Protein AF-A0A946CE05-F1 (afdb_monomer_lite)

Foldseek 3Di:
DDFDWDFPDDPDPPDDTDTDTPGDLDDVPQFPSVLVVLCVVLVHDLDDDPVQVVLLVPQDLDDDPVNQVLFAECAPDQWEAEEAPPDLQGFWTWFWDADPFGIKIKIWGQLVCVRDAPPDPLLVQLLLLQFWFDAQVDIRFSHDCSCRNGQRGLDAQDKHKTWMWMFDAGNQLDTDDIAITIYIYHHNDYHYLVRLVVLCVDPPPPPPSSVRSVSLLVNLVSLVVVLVVLQAAPLDDKAKGFDADPSNATDGIDIDDDDSSNSSVVSSQFVSQLVLQVLLVVVVFFAKFWEWDDFDQVLVVQLCVQLVVVPDRQDRVSDSVSLSVSLVVCPPHPCNVVSSVSVVSRTDDIFMARDQPDYNNRSGSGGHRQRRVRTGSRNSLSSLSCLVRHPSRDPDGGDHDDRVVNHVSRVSSRSSVVSSVVSNVLSRLLSVLSNLVVQLPDPDRDKFKKFFAFADPQFTWIAGPPNRDIAGAGPVLEPDFDWDQDVVQRWIAGPVGDIDHGQWIFIWGWDDGDSPVSHTYIHTPGTPGGDPPPPPPPPPPDDDDDDDDDDDDDDDYDDDDDDDDDDDDDD

Structure (mmCIF, N/CA/C/O backbone):
data_AF-A0A946CE05-F1
#
_entry.id   AF-A0A946CE05-F1
#
loop_
_atom_site.group_PDB
_atom_site.id
_atom_site.type_symbol
_atom_site.label_atom_id
_atom_site.label_alt_id
_atom_site.label_comp_id
_atom_site.label_asym_id
_atom_site.label_entity_id
_atom_site.label_seq_id
_atom_site.pdbx_PDB_ins_code
_atom_site.Cartn_x
_atom_site.Cartn_y
_atom_site.Cartn_z
_atom_site.occupancy
_atom_site.B_iso_or_equiv
_atom_site.auth_seq_id
_atom_site.auth_comp_id
_atom_site.auth_asym_id
_atom_site.auth_atom_id
_atom_site.pdbx_PDB_model_num
ATOM 1 N N . GLN A 1 1 ? 2.585 29.650 19.296 1.00 84.38 1 GLN A N 1
ATOM 2 C CA . GLN A 1 1 ? 3.114 29.088 18.040 1.00 84.38 1 GLN A CA 1
ATOM 3 C C . GLN A 1 1 ? 3.617 27.680 18.304 1.00 84.38 1 GLN A C 1
ATOM 5 O O . GLN A 1 1 ? 4.081 27.425 19.411 1.00 84.38 1 GLN A O 1
ATOM 10 N N . LEU A 1 2 ? 3.486 26.790 17.326 1.00 87.19 2 LEU A N 1
ATOM 11 C CA . LEU A 1 2 ? 4.203 25.522 17.272 1.00 87.19 2 LEU A CA 1
ATOM 12 C C . LEU A 1 2 ? 5.603 25.785 16.710 1.00 87.19 2 LEU A C 1
ATOM 14 O O . LEU A 1 2 ? 5.767 26.599 15.799 1.00 87.19 2 LEU A O 1
ATOM 18 N N . VAL A 1 3 ? 6.608 25.152 17.308 1.00 91.69 3 VAL A N 1
ATOM 19 C CA . VAL A 1 3 ? 8.027 25.375 17.005 1.00 91.69 3 VAL A CA 1
ATOM 20 C C . VAL A 1 3 ? 8.772 24.047 17.024 1.00 91.69 3 VAL A C 1
ATOM 22 O O . VAL A 1 3 ? 8.425 23.157 17.801 1.00 91.69 3 VAL A O 1
ATOM 25 N N . VAL A 1 4 ? 9.812 23.942 16.203 1.00 90.31 4 VAL A N 1
ATOM 26 C CA . VAL A 1 4 ? 10.761 22.825 16.206 1.00 90.31 4 VAL A CA 1
ATOM 27 C C . VAL A 1 4 ? 12.016 23.279 16.939 1.00 90.31 4 VAL A C 1
ATOM 29 O O . VAL A 1 4 ? 12.555 24.354 16.658 1.00 90.31 4 VAL A O 1
ATOM 32 N N . ALA A 1 5 ? 12.481 22.473 17.891 1.00 91.44 5 ALA A N 1
ATOM 33 C CA . ALA A 1 5 ? 13.675 22.762 18.673 1.00 91.44 5 ALA A CA 1
ATOM 34 C C . ALA A 1 5 ? 14.635 21.568 18.680 1.00 91.44 5 ALA A C 1
ATOM 36 O O . ALA A 1 5 ? 14.216 20.423 18.831 1.00 91.44 5 ALA A O 1
ATOM 37 N N . GLU A 1 6 ? 15.928 21.854 18.555 1.00 90.88 6 GLU A N 1
ATOM 38 C CA . GLU A 1 6 ? 17.008 20.885 18.714 1.00 90.88 6 GLU A CA 1
ATOM 39 C C . GLU A 1 6 ? 17.449 20.870 20.171 1.00 90.88 6 GLU A C 1
ATOM 41 O O . GLU A 1 6 ? 17.728 21.930 20.737 1.00 90.88 6 GLU A O 1
ATOM 46 N N . ILE A 1 7 ? 17.567 19.692 20.781 1.00 92.62 7 ILE A N 1
ATOM 47 C CA . ILE A 1 7 ? 18.201 19.576 22.097 1.00 92.62 7 ILE A CA 1
ATOM 48 C C . ILE A 1 7 ? 19.715 19.658 21.895 1.00 92.62 7 ILE A C 1
ATOM 50 O O . ILE A 1 7 ? 20.304 18.795 21.253 1.00 92.62 7 ILE A O 1
ATOM 54 N N . THR A 1 8 ? 20.347 20.679 22.470 1.00 92.44 8 THR A N 1
ATOM 55 C CA . THR A 1 8 ? 21.795 20.914 22.361 1.00 92.44 8 THR A CA 1
ATOM 56 C C . THR A 1 8 ? 22.563 20.378 23.565 1.00 92.44 8 THR A C 1
ATOM 58 O O . THR A 1 8 ? 23.733 20.023 23.446 1.00 92.44 8 THR A O 1
ATOM 61 N N . GLU A 1 9 ? 21.918 20.294 24.731 1.00 93.00 9 GLU A N 1
ATOM 62 C CA . GLU A 1 9 ? 22.552 19.856 25.973 1.00 93.00 9 GLU A CA 1
ATOM 63 C C . GLU A 1 9 ? 21.543 19.114 26.857 1.00 93.00 9 GLU A C 1
ATOM 65 O O . GLU A 1 9 ? 20.504 19.663 27.236 1.00 93.00 9 GLU A O 1
ATOM 70 N N . TRP A 1 10 ? 21.863 17.870 27.226 1.00 94.00 10 TRP A N 1
ATOM 71 C CA . TRP A 1 10 ? 21.100 17.113 28.218 1.00 94.00 10 TRP A CA 1
ATOM 72 C C . TRP A 1 10 ? 22.020 16.206 29.042 1.00 94.00 10 TRP A C 1
ATOM 74 O O . TRP A 1 10 ? 22.240 15.042 28.720 1.00 94.00 10 TRP A O 1
ATOM 84 N N . GLU A 1 11 ? 22.596 16.769 30.105 1.00 88.06 11 GLU A N 1
ATOM 85 C CA . GLU A 1 11 ? 23.677 16.134 30.873 1.00 88.06 11 GLU A CA 1
ATOM 86 C C . GLU A 1 11 ? 23.274 14.800 31.527 1.00 88.06 11 GLU A C 1
ATOM 88 O O . GLU A 1 11 ? 24.056 13.852 31.568 1.00 88.06 11 GLU A O 1
ATOM 93 N N . HIS A 1 12 ? 22.052 14.717 32.058 1.00 88.38 12 HIS A N 1
ATOM 94 C CA . HIS A 1 12 ? 21.499 13.510 32.673 1.00 88.38 12 HIS A CA 1
ATOM 95 C C . HIS A 1 12 ? 19.968 13.587 32.763 1.00 88.38 12 HIS A C 1
ATOM 97 O O . HIS A 1 12 ? 19.399 14.676 32.797 1.00 88.38 12 HIS A O 1
ATOM 103 N N . ALA A 1 13 ? 19.292 12.444 32.928 1.00 86.38 13 ALA A N 1
ATOM 104 C CA . ALA A 1 13 ? 17.826 12.317 32.866 1.00 86.38 13 ALA A CA 1
ATOM 105 C C . ALA A 1 13 ? 17.010 13.237 33.805 1.00 86.38 13 ALA A C 1
ATOM 107 O O . ALA A 1 13 ? 15.823 13.443 33.575 1.00 86.38 13 ALA A O 1
ATOM 108 N N . LYS A 1 14 ? 17.614 13.779 34.874 1.00 90.31 14 LYS A N 1
ATOM 109 C CA . LYS A 1 14 ? 16.962 14.724 35.805 1.00 90.31 14 LYS A CA 1
ATOM 110 C C . LYS A 1 14 ? 17.210 16.203 35.483 1.00 90.31 14 LYS A C 1
ATOM 112 O O . LYS A 1 14 ? 16.619 17.058 36.136 1.00 90.31 14 LYS A O 1
ATOM 117 N N . ALA A 1 15 ? 18.109 16.512 34.549 1.00 91.25 15 ALA A N 1
ATOM 118 C CA . ALA A 1 15 ? 18.380 17.885 34.138 1.00 91.25 15 ALA A CA 1
ATOM 119 C C . ALA A 1 15 ? 17.284 18.354 33.180 1.00 91.25 15 ALA A C 1
ATOM 121 O O . ALA A 1 15 ? 16.751 17.558 32.404 1.00 91.25 15 ALA A O 1
ATOM 122 N N . ILE A 1 16 ? 16.984 19.651 33.222 1.00 91.81 16 ILE A N 1
ATOM 123 C CA . ILE A 1 16 ? 16.155 20.292 32.203 1.00 91.81 16 ILE A CA 1
ATOM 124 C C . ILE A 1 16 ? 17.008 20.374 30.928 1.00 91.81 16 ILE A C 1
ATOM 126 O O . ILE A 1 16 ? 18.086 20.971 30.987 1.00 91.81 16 ILE A O 1
ATOM 130 N N . PRO A 1 17 ? 16.581 19.772 29.805 1.00 93.44 17 PRO A N 1
ATOM 131 C CA . PRO A 1 17 ? 17.321 19.864 28.555 1.00 93.44 17 PRO A CA 1
ATOM 132 C C . PRO A 1 17 ? 17.359 21.316 28.068 1.00 93.44 17 PRO A C 1
ATOM 134 O O . PRO A 1 17 ? 16.366 22.042 28.172 1.00 93.44 17 PRO A O 1
ATOM 137 N N . LYS A 1 18 ? 18.503 21.737 27.526 1.00 93.62 18 LYS A N 1
ATOM 138 C CA . LYS A 1 18 ? 18.624 23.001 26.792 1.00 93.62 18 LYS A CA 1
ATOM 139 C C . LYS A 1 18 ? 18.549 22.714 25.302 1.00 93.62 18 LYS A C 1
ATOM 141 O O . LYS A 1 18 ? 18.978 21.658 24.837 1.00 93.62 18 LYS A O 1
ATOM 146 N N . GLY A 1 19 ? 18.020 23.671 24.557 1.00 93.06 19 GLY A N 1
ATOM 147 C CA . GLY A 1 19 ? 17.880 23.540 23.122 1.00 93.06 19 GLY A CA 1
ATOM 148 C C . GLY A 1 19 ? 17.822 24.878 22.415 1.00 93.06 19 GLY A C 1
ATOM 149 O O . GLY A 1 19 ? 17.694 25.929 23.048 1.00 93.06 19 GLY A O 1
ATOM 150 N N . GLN A 1 20 ? 17.921 24.814 21.097 1.00 93.38 20 GLN A N 1
ATOM 151 C CA . GLN A 1 20 ? 17.788 25.958 20.208 1.00 93.38 20 GLN A CA 1
ATOM 152 C C . GLN A 1 20 ? 16.568 25.780 19.314 1.00 93.38 20 GLN A C 1
ATOM 154 O O . GLN A 1 20 ? 16.252 24.672 18.888 1.00 93.38 20 GLN A O 1
ATOM 159 N N . LEU A 1 21 ? 15.876 26.880 19.041 1.00 92.38 21 LEU A N 1
ATOM 160 C CA . LEU A 1 21 ? 14.768 26.888 18.098 1.00 92.38 21 LEU A CA 1
ATOM 161 C C . LEU A 1 21 ? 15.339 26.803 16.680 1.00 92.38 21 LEU A C 1
ATOM 163 O O . LEU A 1 21 ? 16.148 27.647 16.299 1.00 92.38 21 LEU A O 1
ATOM 167 N N . ILE A 1 22 ? 14.921 25.788 15.928 1.00 91.19 22 ILE A N 1
ATOM 168 C CA . ILE A 1 22 ? 15.333 25.583 14.534 1.00 91.19 22 ILE A CA 1
ATOM 169 C C . ILE A 1 22 ? 14.322 26.243 13.597 1.00 91.19 22 ILE A C 1
ATOM 171 O O . ILE A 1 22 ? 14.701 26.870 12.612 1.00 91.19 22 ILE A O 1
ATOM 175 N N . GLU A 1 23 ? 13.032 26.129 13.925 1.00 89.38 23 GLU A N 1
ATOM 176 C CA . GLU A 1 23 ? 11.952 26.517 13.023 1.00 89.38 23 GLU A CA 1
ATOM 177 C C . GLU A 1 23 ? 10.686 26.936 13.782 1.00 89.38 23 GLU A C 1
ATOM 179 O O . GLU A 1 23 ? 10.368 26.407 14.851 1.00 89.38 23 GLU A O 1
ATOM 184 N N . VAL A 1 24 ? 9.949 27.900 13.224 1.00 91.38 24 VAL A N 1
ATOM 185 C CA . VAL A 1 24 ? 8.618 28.304 13.696 1.00 91.38 24 VAL A CA 1
ATOM 186 C C . VAL A 1 24 ? 7.596 27.845 12.665 1.00 91.38 24 VAL A C 1
ATOM 188 O O . VAL A 1 24 ? 7.567 28.383 11.565 1.00 91.38 24 VAL A O 1
ATOM 191 N N . LEU A 1 25 ? 6.738 26.894 13.038 1.00 87.94 25 LEU A N 1
ATOM 192 C CA . LEU A 1 25 ? 5.770 26.289 12.117 1.00 87.94 25 LEU A CA 1
ATOM 193 C C . LEU A 1 25 ? 4.527 27.166 11.911 1.00 87.94 25 LEU A C 1
ATOM 195 O O . LEU A 1 25 ? 3.958 27.192 10.829 1.00 87.94 25 LEU A O 1
ATOM 199 N N . GLY A 1 26 ? 4.100 27.901 12.944 1.00 89.19 26 GLY A N 1
ATOM 200 C CA . GLY A 1 26 ? 2.917 28.771 12.881 1.00 89.19 26 GLY A CA 1
ATOM 201 C C . GLY A 1 26 ? 2.065 28.716 14.146 1.00 89.19 26 GLY A C 1
ATOM 202 O O . GLY A 1 26 ? 2.535 28.281 15.202 1.00 89.19 26 GLY A O 1
ATOM 203 N N . TRP A 1 27 ? 0.822 29.195 14.097 1.00 86.00 27 TRP A N 1
ATOM 204 C CA . TRP A 1 27 ? -0.107 29.102 15.227 1.00 86.00 27 TRP A CA 1
ATOM 205 C C . TRP A 1 27 ? -0.902 27.791 15.204 1.00 86.00 27 TRP A C 1
ATOM 207 O O . TRP A 1 27 ? -1.224 27.278 14.135 1.00 86.00 27 TRP A O 1
ATOM 217 N N . PRO A 1 28 ? -1.256 27.229 16.376 1.00 79.00 28 PRO A N 1
ATOM 218 C CA . PRO A 1 28 ? -2.213 26.130 16.429 1.00 79.00 28 PRO A CA 1
ATOM 219 C C . PRO A 1 28 ? -3.528 26.519 15.739 1.00 79.00 28 PRO A C 1
ATOM 221 O O . PRO A 1 28 ? -4.147 27.511 16.123 1.00 79.00 28 PRO A O 1
ATOM 224 N N . GLY A 1 29 ? -3.946 25.731 14.748 1.00 74.75 29 GLY A N 1
ATOM 225 C CA . GLY A 1 29 ? -5.154 25.980 13.953 1.00 74.75 29 GLY A CA 1
ATOM 226 C C . GLY A 1 29 ? -4.924 26.748 12.648 1.00 74.75 29 GLY A C 1
ATOM 227 O O . GLY A 1 29 ? -5.864 26.856 11.864 1.00 74.75 29 GLY A O 1
ATOM 228 N N . ASP A 1 30 ? -3.707 27.239 12.385 1.00 82.38 30 ASP A N 1
ATOM 229 C CA . ASP A 1 30 ? -3.354 27.731 11.052 1.00 82.38 30 ASP A CA 1
ATOM 230 C C . ASP A 1 30 ? -3.380 26.558 10.050 1.00 82.38 30 ASP A C 1
ATOM 232 O O . ASP A 1 30 ? -2.923 25.456 10.387 1.00 82.38 30 ASP A O 1
ATOM 236 N N . PRO A 1 31 ? -3.892 26.756 8.821 1.00 74.75 31 PRO A N 1
ATOM 237 C CA . PRO A 1 31 ? -4.020 25.659 7.873 1.00 74.75 31 PRO A CA 1
ATOM 238 C C . PRO A 1 31 ? -2.666 25.033 7.514 1.00 74.75 31 PRO A C 1
ATOM 240 O O . PRO A 1 31 ? -1.708 25.736 7.199 1.00 74.75 31 PRO A O 1
ATOM 243 N N . GLY A 1 32 ? -2.590 23.702 7.576 1.00 80.81 32 GLY A N 1
ATOM 244 C CA . GLY A 1 32 ? -1.398 22.916 7.240 1.00 80.81 32 GLY A CA 1
ATOM 245 C C . GLY A 1 32 ? -0.330 22.836 8.337 1.00 80.81 32 GLY A C 1
ATOM 246 O O . GLY A 1 32 ? 0.524 21.956 8.267 1.00 80.81 32 GLY A O 1
ATOM 247 N N . VAL A 1 33 ? -0.382 23.683 9.374 1.00 87.06 33 VAL A N 1
ATOM 248 C CA . VAL A 1 33 ? 0.599 23.673 10.482 1.00 87.06 33 VAL A CA 1
ATOM 249 C C . VAL A 1 33 ? 0.497 22.399 11.320 1.00 87.06 33 VAL A C 1
ATOM 251 O O . VAL A 1 33 ? 1.489 21.905 11.849 1.00 87.06 33 VAL A O 1
ATOM 254 N N . ASP A 1 34 ? -0.707 21.851 11.439 1.00 87.38 34 ASP A N 1
ATOM 255 C CA . ASP A 1 34 ? -0.972 20.598 12.138 1.00 87.38 34 ASP A CA 1
ATOM 256 C C . ASP A 1 34 ? -0.349 19.387 11.434 1.00 87.38 34 ASP A C 1
ATOM 258 O O . ASP A 1 34 ? 0.275 18.555 12.089 1.00 87.38 34 ASP A O 1
ATOM 262 N N . VAL A 1 35 ? -0.466 19.307 10.108 1.00 90.19 35 VAL A N 1
ATOM 263 C CA . VAL A 1 35 ? 0.197 18.264 9.321 1.00 90.19 35 VAL A CA 1
ATOM 264 C C . VAL A 1 35 ? 1.713 18.458 9.327 1.00 90.19 35 VAL A C 1
ATOM 266 O O . VAL A 1 35 ? 2.440 17.484 9.499 1.00 90.19 35 VAL A O 1
ATOM 269 N N . GLU A 1 36 ? 2.203 19.696 9.235 1.00 91.12 36 GLU A N 1
ATOM 270 C CA . GLU A 1 36 ? 3.642 19.976 9.306 1.00 91.12 36 GLU A CA 1
ATOM 271 C C . GLU A 1 36 ? 4.242 19.553 10.657 1.00 91.12 36 GLU A C 1
ATOM 273 O O . GLU A 1 36 ? 5.305 18.939 10.721 1.00 91.12 36 GLU A O 1
ATOM 278 N N . ALA A 1 37 ? 3.520 19.780 11.758 1.00 90.81 37 ALA A N 1
ATOM 279 C CA . ALA A 1 37 ? 3.932 19.296 13.071 1.00 90.81 37 ALA A CA 1
ATOM 280 C C . ALA A 1 37 ? 4.054 17.761 13.116 1.00 90.81 37 ALA A C 1
ATOM 282 O O . ALA A 1 37 ? 5.004 17.250 13.709 1.00 90.81 37 ALA A O 1
ATOM 283 N N . ILE A 1 38 ? 3.145 17.029 12.457 1.00 93.12 38 ILE A N 1
ATOM 284 C CA . ILE A 1 38 ? 3.212 15.561 12.339 1.00 93.12 38 ILE A CA 1
ATOM 285 C C . ILE A 1 38 ? 4.450 15.147 11.530 1.00 93.12 38 ILE A C 1
ATOM 287 O O . ILE A 1 38 ? 5.178 14.249 11.951 1.00 93.12 38 ILE A O 1
ATOM 291 N N . VAL A 1 39 ? 4.739 15.821 10.414 1.00 94.38 39 VAL A N 1
ATOM 292 C CA . VAL A 1 39 ? 5.936 15.566 9.591 1.00 94.38 39 VAL A CA 1
ATOM 293 C C . VAL A 1 39 ? 7.213 15.669 10.430 1.00 94.38 39 VAL A C 1
ATOM 295 O O . VAL A 1 39 ? 8.015 14.731 10.443 1.00 94.38 39 VAL A O 1
ATOM 298 N N . HIS A 1 40 ? 7.373 16.751 11.197 1.00 92.38 40 HIS A N 1
ATOM 299 C CA . HIS A 1 40 ? 8.532 16.930 12.076 1.00 92.38 40 HIS A CA 1
ATOM 300 C C . HIS A 1 40 ? 8.559 15.946 13.251 1.00 92.38 40 HIS A C 1
ATOM 302 O O . HIS A 1 40 ? 9.627 15.433 13.583 1.00 92.38 40 HIS A O 1
ATOM 308 N N . GLN A 1 41 ? 7.409 15.653 13.870 1.00 92.31 41 GLN A N 1
ATOM 309 C CA . GLN A 1 41 ? 7.303 14.698 14.982 1.00 92.31 41 GLN A CA 1
ATOM 310 C C . GLN A 1 41 ? 7.803 13.304 14.586 1.00 92.31 41 GLN A C 1
ATOM 312 O O . GLN A 1 41 ? 8.440 12.626 15.392 1.00 92.31 41 GLN A O 1
ATOM 317 N N . HIS A 1 42 ? 7.535 12.894 13.345 1.00 94.81 42 HIS A N 1
ATOM 318 C CA . HIS A 1 42 ? 7.969 11.611 12.791 1.00 94.81 42 HIS A CA 1
ATOM 319 C C . HIS A 1 42 ? 9.343 11.671 12.105 1.00 94.81 42 HIS A C 1
ATOM 321 O O . HIS A 1 42 ? 9.832 10.646 11.637 1.00 94.81 42 HIS A O 1
ATOM 327 N N . GLY A 1 43 ? 9.994 12.839 12.059 1.00 92.88 43 GLY A N 1
ATOM 328 C CA . GLY A 1 43 ? 11.309 13.008 11.435 1.00 92.88 43 GLY A CA 1
ATOM 329 C C . GLY A 1 43 ? 11.303 12.790 9.918 1.00 92.88 43 GLY A C 1
ATOM 330 O O . GLY A 1 43 ? 12.287 12.307 9.362 1.00 92.88 43 GLY A O 1
ATOM 331 N N . ILE A 1 44 ? 10.189 13.098 9.248 1.00 95.06 44 ILE A N 1
ATOM 332 C CA . ILE A 1 44 ? 10.037 12.906 7.804 1.00 95.06 44 ILE A CA 1
ATOM 333 C C . ILE A 1 44 ? 10.598 14.125 7.065 1.00 95.06 44 ILE A C 1
ATOM 335 O O . ILE A 1 44 ? 10.195 15.260 7.303 1.00 95.06 44 ILE A O 1
ATOM 339 N N . ASN A 1 45 ? 11.500 13.889 6.112 1.00 90.25 45 ASN A N 1
ATOM 340 C CA . ASN A 1 45 ? 12.100 14.955 5.311 1.00 90.25 45 ASN A CA 1
ATOM 341 C C . ASN A 1 45 ? 11.156 15.403 4.182 1.00 90.25 45 ASN A C 1
ATOM 343 O O . ASN A 1 45 ? 11.096 14.782 3.117 1.00 90.25 45 ASN A O 1
ATOM 347 N N . ALA A 1 46 ? 10.441 16.510 4.391 1.00 89.81 46 ALA A N 1
ATOM 348 C CA . ALA A 1 46 ? 9.509 17.054 3.400 1.00 89.81 46 ALA A CA 1
ATOM 349 C C . ALA A 1 46 ? 10.196 17.634 2.152 1.00 89.81 46 ALA A C 1
ATOM 351 O O . ALA A 1 46 ? 9.644 17.569 1.056 1.00 89.81 46 ALA A O 1
ATOM 352 N N . THR A 1 47 ? 11.402 18.190 2.293 1.00 92.44 47 THR A N 1
ATOM 353 C CA . THR A 1 47 ? 12.105 18.891 1.208 1.00 92.44 47 THR A CA 1
ATOM 354 C C . THR A 1 47 ? 13.274 18.079 0.670 1.00 92.44 47 THR A C 1
ATOM 356 O O . THR A 1 47 ? 13.878 17.283 1.387 1.00 92.44 47 THR A O 1
ATOM 359 N N . PHE A 1 48 ? 13.589 18.263 -0.614 1.00 95.62 48 PHE A N 1
ATOM 360 C CA . PHE A 1 48 ? 14.775 17.674 -1.231 1.00 95.62 48 PHE A CA 1
ATOM 361 C C . PHE A 1 48 ? 15.971 18.624 -1.107 1.00 95.62 48 PHE A C 1
ATOM 363 O O . PHE A 1 48 ? 15.826 19.823 -1.369 1.00 95.62 48 PHE A O 1
ATOM 370 N N . PRO A 1 49 ? 17.174 18.112 -0.796 1.00 95.69 49 PRO A N 1
ATOM 371 C CA . PRO A 1 49 ? 18.394 18.902 -0.883 1.00 95.69 49 PRO A CA 1
ATOM 372 C C . PRO A 1 49 ? 18.594 19.494 -2.288 1.00 95.69 49 PRO A C 1
ATOM 374 O O . PRO A 1 49 ? 18.306 18.847 -3.297 1.00 95.69 49 PRO A O 1
ATOM 377 N N . SER A 1 50 ? 19.162 20.701 -2.377 1.00 95.50 50 SER A N 1
ATOM 378 C CA . SER A 1 50 ? 19.350 21.412 -3.656 1.00 95.50 50 SER A CA 1
ATOM 379 C C . SER A 1 50 ? 20.107 20.586 -4.700 1.00 95.50 50 SER A C 1
ATOM 381 O O . SER A 1 50 ? 19.699 20.521 -5.857 1.00 95.50 50 SER A O 1
ATOM 383 N N . HIS A 1 51 ? 21.164 19.888 -4.284 1.00 96.00 51 HIS A N 1
ATOM 384 C CA . HIS A 1 51 ? 21.962 19.036 -5.164 1.00 96.00 51 HIS A CA 1
ATOM 385 C C . HIS A 1 51 ? 21.180 17.828 -5.718 1.00 96.00 51 HIS A C 1
ATOM 387 O O . HIS A 1 51 ? 21.482 17.370 -6.820 1.00 96.00 51 HIS A O 1
ATOM 393 N N . VAL A 1 52 ? 20.158 17.334 -5.004 1.00 97.00 52 VAL A N 1
ATOM 394 C CA . VAL A 1 52 ? 19.254 16.279 -5.495 1.00 97.00 52 VAL A CA 1
ATOM 395 C C . VAL A 1 52 ? 18.326 16.841 -6.568 1.00 97.00 52 VAL A C 1
ATOM 397 O O . VAL A 1 52 ? 18.206 16.252 -7.641 1.00 97.00 52 VAL A O 1
ATOM 400 N N . VAL A 1 53 ? 17.726 18.009 -6.321 1.00 95.44 53 VAL A N 1
ATOM 401 C CA . VAL A 1 53 ? 16.856 18.693 -7.295 1.00 95.44 53 VAL A CA 1
ATOM 402 C C . VAL A 1 53 ? 17.629 19.035 -8.573 1.00 95.44 53 VAL A C 1
ATOM 404 O O . VAL A 1 53 ? 17.152 18.818 -9.685 1.00 95.44 53 VAL A O 1
ATOM 407 N N . GLU A 1 54 ? 18.861 19.529 -8.444 1.00 95.19 54 GLU A N 1
ATOM 408 C CA . GLU A 1 54 ? 19.734 19.793 -9.592 1.00 95.19 54 GLU A CA 1
ATOM 409 C C . GLU A 1 54 ? 20.110 18.522 -10.359 1.00 95.19 54 GLU A C 1
ATOM 411 O O . GLU A 1 54 ? 20.237 18.568 -11.583 1.00 95.19 54 GLU A O 1
ATOM 416 N N . ALA A 1 55 ? 20.305 17.394 -9.668 1.00 95.44 55 ALA A N 1
ATOM 417 C CA . ALA A 1 55 ? 20.551 16.109 -10.314 1.00 95.44 55 ALA A CA 1
ATOM 418 C C . ALA A 1 55 ? 19.309 15.618 -11.077 1.00 95.44 55 ALA A C 1
ATOM 420 O O . ALA A 1 55 ? 19.446 15.169 -12.213 1.00 95.44 55 ALA A O 1
ATOM 421 N N . ALA A 1 56 ? 18.112 15.771 -10.499 1.00 94.62 56 ALA A N 1
ATOM 422 C CA . ALA A 1 56 ? 16.838 15.413 -11.126 1.00 94.62 56 ALA A CA 1
ATOM 423 C C . ALA A 1 56 ? 16.632 16.145 -12.460 1.00 94.62 56 ALA A C 1
ATOM 425 O O . ALA A 1 56 ? 16.364 15.525 -13.486 1.00 94.62 56 ALA A O 1
ATOM 426 N N . LYS A 1 57 ? 16.868 17.462 -12.471 1.00 93.44 57 LYS A N 1
ATOM 427 C CA . LYS A 1 57 ? 16.705 18.323 -13.656 1.00 93.44 57 LYS A CA 1
ATOM 428 C C . LYS A 1 57 ? 17.659 18.009 -14.809 1.00 93.44 57 LYS A C 1
ATOM 430 O O . LYS A 1 57 ? 17.431 18.465 -15.925 1.00 93.44 57 LYS A O 1
ATOM 435 N N . LYS A 1 58 ? 18.747 17.276 -14.553 1.00 93.75 58 LYS A N 1
ATOM 436 C CA . LYS A 1 58 ? 19.722 16.875 -15.580 1.00 93.75 58 LYS A CA 1
ATOM 437 C C . LYS A 1 58 ? 19.334 15.581 -16.295 1.00 93.75 58 LYS A C 1
ATOM 439 O O . LYS A 1 58 ? 19.994 15.229 -17.270 1.00 93.75 58 LYS A O 1
ATOM 444 N N . ILE A 1 59 ? 18.312 14.868 -15.820 1.00 91.56 59 ILE A N 1
ATOM 445 C CA . ILE A 1 59 ? 17.864 13.623 -16.443 1.00 91.56 59 ILE A CA 1
ATOM 446 C C . ILE A 1 59 ? 17.181 13.949 -17.780 1.00 91.56 59 ILE A C 1
ATOM 448 O O . ILE A 1 59 ? 16.253 14.759 -17.807 1.00 91.56 59 ILE A O 1
ATOM 452 N N . PRO A 1 60 ? 17.621 13.346 -18.902 1.00 90.06 60 PRO A N 1
ATOM 453 C CA . PRO A 1 60 ? 16.977 13.555 -20.192 1.00 90.06 60 PRO A CA 1
ATOM 454 C C . PRO A 1 60 ? 15.525 13.065 -20.190 1.00 90.06 60 PRO A C 1
ATOM 456 O O . PRO A 1 60 ? 15.243 11.936 -19.796 1.00 90.06 60 PRO A O 1
ATOM 459 N N . MET A 1 61 ? 14.620 13.898 -20.707 1.00 88.44 61 MET A N 1
ATOM 460 C CA . MET A 1 61 ? 13.198 13.561 -20.885 1.00 88.44 61 MET A CA 1
ATOM 461 C C . MET A 1 61 ? 12.908 12.852 -22.216 1.00 88.44 61 MET A C 1
ATOM 463 O O . MET A 1 61 ? 11.766 12.511 -22.502 1.00 88.44 61 MET A O 1
ATOM 467 N N . VAL A 1 62 ? 13.930 12.652 -23.049 1.00 90.81 62 VAL A N 1
ATOM 468 C CA . VAL A 1 62 ? 13.825 11.954 -24.333 1.00 90.81 62 VAL A CA 1
ATOM 469 C C . VAL A 1 62 ? 14.527 10.612 -24.204 1.00 90.81 62 VAL A C 1
ATOM 471 O O . VAL A 1 62 ? 15.659 10.546 -23.722 1.00 90.81 62 VAL A O 1
ATOM 474 N N . ILE A 1 63 ? 13.849 9.551 -24.631 1.00 94.81 63 ILE A N 1
ATOM 475 C CA . ILE A 1 63 ? 14.390 8.195 -24.608 1.00 94.81 63 ILE A CA 1
ATOM 476 C C . ILE A 1 63 ? 15.332 8.025 -25.811 1.00 94.81 63 ILE A C 1
ATOM 478 O O . ILE A 1 63 ? 14.890 8.242 -26.940 1.00 94.81 63 ILE A O 1
ATOM 482 N N . PRO A 1 64 ? 16.599 7.622 -25.603 1.00 95.25 64 PRO A N 1
ATOM 483 C CA . PRO A 1 64 ? 17.535 7.368 -26.697 1.00 95.25 64 PRO A CA 1
ATOM 484 C C . PRO A 1 64 ? 17.052 6.270 -27.658 1.00 95.25 64 PRO A C 1
ATOM 486 O O . PRO A 1 64 ? 16.521 5.242 -27.228 1.00 95.25 64 PRO A O 1
ATOM 489 N N . GLU A 1 65 ? 17.272 6.442 -28.964 1.00 95.81 65 GLU A N 1
ATOM 490 C CA . GLU A 1 65 ? 16.809 5.496 -29.987 1.00 95.81 65 GLU A CA 1
ATOM 491 C C . GLU A 1 65 ? 17.472 4.116 -29.875 1.00 95.81 65 GLU A C 1
ATOM 493 O O . GLU A 1 65 ? 16.847 3.097 -30.175 1.00 95.81 65 GLU A O 1
ATOM 498 N N . ASP A 1 66 ? 18.728 4.059 -29.429 1.00 94.81 66 ASP A N 1
ATOM 499 C CA . ASP A 1 66 ? 19.447 2.805 -29.200 1.00 94.81 66 ASP A CA 1
ATOM 500 C C . ASP A 1 66 ? 18.865 2.019 -28.017 1.00 94.81 66 ASP A C 1
ATOM 502 O O . ASP A 1 66 ? 18.810 0.786 -28.054 1.00 94.81 66 ASP A O 1
ATOM 506 N N . GLU A 1 67 ? 18.368 2.725 -27.002 1.00 95.31 67 GLU A N 1
ATOM 507 C CA . GLU A 1 67 ? 17.670 2.120 -25.873 1.00 95.31 67 GLU A CA 1
ATOM 508 C C . GLU A 1 67 ? 16.277 1.613 -26.274 1.00 95.31 67 GLU A C 1
ATOM 510 O O . GLU A 1 67 ? 15.898 0.510 -25.874 1.00 95.31 67 GLU A O 1
ATOM 515 N N . ILE A 1 68 ? 15.544 2.350 -27.119 1.00 96.19 68 ILE A N 1
ATOM 516 C CA . ILE A 1 68 ? 14.280 1.874 -27.712 1.00 96.19 68 ILE A CA 1
ATOM 517 C C . ILE A 1 68 ? 14.528 0.593 -28.516 1.00 96.19 68 ILE A C 1
ATOM 519 O O . ILE A 1 68 ? 13.840 -0.404 -28.312 1.00 96.19 68 ILE A O 1
ATOM 523 N N . ALA A 1 69 ? 15.546 0.583 -29.382 1.00 96.31 69 ALA A N 1
ATOM 524 C CA . ALA A 1 69 ? 15.853 -0.550 -30.257 1.00 96.31 69 ALA A CA 1
ATOM 525 C C . ALA A 1 69 ? 16.258 -1.834 -29.507 1.00 96.31 69 ALA A C 1
ATOM 527 O O . ALA A 1 69 ? 16.128 -2.935 -30.044 1.00 96.31 69 ALA A O 1
ATOM 528 N N . ARG A 1 70 ? 16.762 -1.715 -28.273 1.00 95.69 70 ARG A N 1
ATOM 529 C CA . ARG A 1 70 ? 17.112 -2.857 -27.413 1.00 95.69 70 ARG A CA 1
ATOM 530 C C . ARG A 1 70 ? 15.882 -3.520 -26.782 1.00 95.69 70 ARG A C 1
ATOM 532 O O . ARG A 1 70 ? 15.905 -4.719 -26.475 1.00 95.69 70 ARG A O 1
ATOM 539 N N . ARG A 1 71 ? 14.847 -2.733 -26.497 1.00 97.88 71 ARG A N 1
ATOM 540 C CA . ARG A 1 71 ? 13.675 -3.159 -25.727 1.00 97.88 71 ARG A CA 1
ATOM 541 C C . ARG A 1 71 ? 12.654 -3.866 -26.609 1.00 97.88 71 ARG A C 1
ATOM 543 O O . ARG A 1 71 ? 12.629 -3.687 -27.822 1.00 97.88 71 ARG A O 1
ATOM 550 N N . GLU A 1 72 ? 11.813 -4.700 -26.000 1.00 98.31 72 GLU A N 1
ATOM 551 C CA . GLU A 1 72 ? 10.645 -5.209 -26.723 1.00 98.31 72 GLU A CA 1
ATOM 552 C C . GLU A 1 72 ? 9.675 -4.044 -26.980 1.00 98.31 72 GLU A C 1
ATOM 554 O O . GLU A 1 72 ? 9.345 -3.297 -26.057 1.00 98.31 72 GLU A O 1
ATOM 559 N N . ASP A 1 73 ? 9.222 -3.888 -28.224 1.00 98.19 73 ASP A N 1
ATOM 560 C CA . ASP A 1 73 ? 8.327 -2.798 -28.619 1.00 98.19 73 ASP A CA 1
ATOM 561 C C . ASP A 1 73 ? 6.857 -3.204 -28.465 1.00 98.19 73 ASP A C 1
ATOM 563 O O . ASP A 1 73 ? 6.362 -4.116 -29.134 1.00 98.19 73 ASP A O 1
ATOM 567 N N . TRP A 1 74 ? 6.170 -2.525 -27.550 1.00 98.31 74 TRP A N 1
ATOM 568 C CA . TRP A 1 74 ? 4.767 -2.737 -27.207 1.00 98.31 74 TRP A CA 1
ATOM 569 C C . TRP A 1 74 ? 3.925 -1.473 -27.441 1.00 98.31 74 TRP A C 1
ATOM 571 O O . TRP A 1 74 ? 2.767 -1.433 -27.028 1.00 98.31 74 TRP A O 1
ATOM 581 N N . ARG A 1 75 ? 4.468 -0.450 -28.119 1.00 97.94 75 ARG A N 1
ATOM 582 C CA . ARG A 1 75 ? 3.813 0.860 -28.307 1.00 97.94 75 ARG A CA 1
ATOM 583 C C . ARG A 1 75 ? 2.493 0.797 -29.073 1.00 97.94 75 ARG A C 1
ATOM 585 O O . ARG A 1 75 ? 1.595 1.577 -28.798 1.00 97.94 75 ARG A O 1
ATOM 592 N N . GLU A 1 76 ? 2.347 -0.174 -29.970 1.00 96.56 76 GLU A N 1
ATOM 593 C CA . GLU A 1 76 ? 1.123 -0.389 -30.760 1.00 96.56 76 GLU A CA 1
ATOM 594 C C . GLU A 1 76 ? 0.104 -1.325 -30.074 1.00 96.56 76 GLU A C 1
ATOM 596 O O . GLU A 1 76 ? -0.895 -1.723 -30.680 1.00 96.56 76 GLU A O 1
ATOM 601 N N . ARG A 1 77 ? 0.352 -1.743 -28.823 1.00 95.88 77 ARG A N 1
ATOM 602 C CA . ARG A 1 77 ? -0.540 -2.644 -28.075 1.00 95.88 77 ARG A CA 1
ATOM 603 C C . ARG A 1 77 ? -1.437 -1.887 -27.099 1.00 95.88 77 ARG A C 1
ATOM 605 O O . ARG A 1 77 ? -1.142 -0.783 -26.665 1.00 95.88 77 ARG A O 1
ATOM 612 N N . ASP A 1 78 ? -2.525 -2.538 -26.687 1.00 95.38 78 ASP A N 1
ATOM 613 C CA . ASP A 1 78 ? -3.518 -1.984 -25.752 1.00 95.38 78 ASP A CA 1
ATOM 614 C C . ASP A 1 78 ? -3.077 -2.066 -24.285 1.00 95.38 78 ASP A C 1
ATOM 616 O O . ASP A 1 78 ? -3.821 -2.557 -23.436 1.00 95.38 78 ASP A O 1
ATOM 620 N N . VAL A 1 79 ? -1.852 -1.638 -23.990 1.00 97.75 79 VAL A N 1
ATOM 621 C CA . VAL A 1 79 ? -1.335 -1.600 -22.619 1.00 97.75 79 VAL A CA 1
ATOM 622 C C . VAL A 1 79 ? -1.944 -0.393 -21.909 1.00 97.75 79 VAL A C 1
ATOM 624 O O . VAL A 1 79 ? -1.654 0.737 -22.282 1.00 97.75 79 VAL A O 1
ATOM 627 N N . ILE A 1 80 ? -2.802 -0.615 -20.915 1.00 97.31 80 ILE A N 1
ATOM 628 C CA . ILE A 1 80 ? -3.572 0.443 -20.231 1.00 97.31 80 ILE A CA 1
ATOM 629 C C . ILE A 1 80 ? -3.145 0.601 -18.772 1.00 97.31 80 ILE A C 1
ATOM 631 O O . ILE A 1 80 ? -2.660 -0.357 -18.172 1.00 97.31 80 ILE A O 1
ATOM 635 N N . THR A 1 81 ? -3.390 1.776 -18.190 1.00 97.38 81 THR A N 1
ATOM 636 C CA . THR A 1 81 ? -3.242 2.017 -16.742 1.00 97.38 81 THR A CA 1
ATOM 637 C C . THR A 1 81 ? -4.614 2.215 -16.092 1.00 97.38 81 THR A C 1
ATOM 639 O O . THR A 1 81 ? -5.550 2.716 -16.736 1.00 97.38 81 THR A O 1
ATOM 642 N N . ILE A 1 82 ? -4.758 1.788 -14.836 1.00 97.38 82 ILE A N 1
ATOM 643 C CA . ILE A 1 82 ? -5.965 1.983 -14.025 1.00 97.38 82 ILE A CA 1
ATOM 644 C C . ILE A 1 82 ? -5.520 2.448 -12.639 1.00 97.38 82 ILE A C 1
ATOM 646 O O . ILE A 1 82 ? -4.955 1.673 -11.877 1.00 97.38 82 ILE A O 1
ATOM 650 N N . ASP A 1 83 ? -5.799 3.707 -12.314 1.00 95.75 83 ASP A N 1
ATOM 651 C CA . ASP A 1 83 ? -5.249 4.383 -11.134 1.00 95.75 83 ASP A CA 1
ATOM 652 C C . ASP A 1 83 ? -6.291 5.321 -10.514 1.00 95.75 83 ASP A C 1
ATOM 654 O O . ASP A 1 83 ? -7.207 5.765 -11.220 1.00 95.75 83 ASP A O 1
ATOM 658 N N . PRO A 1 84 ? -6.137 5.747 -9.244 1.00 92.31 84 PRO A N 1
ATOM 659 C CA . PRO A 1 84 ? -7.010 6.758 -8.657 1.00 92.31 84 PRO A CA 1
ATOM 660 C C . PRO A 1 84 ? -7.095 8.012 -9.535 1.00 92.31 84 PRO A C 1
ATOM 662 O O . PRO A 1 84 ? -6.151 8.379 -10.244 1.00 92.31 84 PRO A O 1
ATOM 665 N N . LYS A 1 85 ? -8.235 8.708 -9.516 1.00 90.19 85 LYS A N 1
ATOM 666 C CA . LYS A 1 85 ? -8.434 9.916 -10.338 1.00 90.19 85 LYS A CA 1
ATOM 667 C C . LYS A 1 85 ? -7.393 11.010 -10.055 1.00 90.19 85 LYS A C 1
ATOM 669 O O . LYS A 1 85 ? -7.037 11.750 -10.967 1.00 90.19 85 LYS A O 1
ATOM 674 N N . THR A 1 86 ? -6.920 11.090 -8.816 1.00 87.38 86 THR A N 1
ATOM 675 C CA . THR A 1 86 ? -5.977 12.097 -8.312 1.00 87.38 86 THR A CA 1
ATOM 676 C C . THR A 1 86 ? -4.502 11.731 -8.505 1.00 87.38 86 THR A C 1
ATOM 678 O O . THR A 1 86 ? -3.650 12.595 -8.295 1.00 87.38 86 THR A O 1
ATOM 681 N N . ALA A 1 87 ? -4.190 10.493 -8.906 1.00 88.75 87 ALA A N 1
ATOM 682 C CA . ALA A 1 87 ? -2.817 10.026 -9.089 1.00 88.75 87 ALA A CA 1
ATOM 683 C C . ALA A 1 87 ? -2.121 10.724 -10.270 1.00 88.75 87 ALA A C 1
ATOM 685 O O . ALA A 1 87 ? -2.754 11.043 -11.283 1.00 88.75 87 ALA A O 1
ATOM 686 N N . LYS A 1 88 ? -0.812 10.951 -10.126 1.00 87.69 88 LYS A N 1
ATOM 687 C CA . LYS A 1 88 ? 0.059 11.572 -11.147 1.00 87.69 88 LYS A CA 1
ATOM 688 C C . LYS A 1 88 ? 1.263 10.690 -11.508 1.00 87.69 88 LYS A C 1
ATOM 690 O O . LYS A 1 88 ? 1.840 10.827 -12.587 1.00 87.69 88 LYS A O 1
ATOM 695 N N . ASP A 1 89 ? 1.603 9.779 -10.612 1.00 90.25 89 ASP A N 1
ATOM 696 C CA . ASP A 1 89 ? 2.675 8.800 -10.651 1.00 90.25 89 ASP A CA 1
ATOM 697 C C . ASP A 1 89 ? 2.105 7.412 -10.981 1.00 90.25 89 ASP A C 1
ATOM 699 O O . ASP A 1 89 ? 1.698 6.664 -10.096 1.00 90.25 89 ASP A O 1
ATOM 703 N N . PHE A 1 90 ? 2.047 7.069 -12.269 1.00 94.88 90 PHE A N 1
ATOM 704 C CA . PHE A 1 90 ? 1.548 5.769 -12.725 1.00 94.88 90 PHE A CA 1
ATOM 705 C C . PHE A 1 90 ? 2.714 4.782 -12.799 1.00 94.88 90 PHE A C 1
ATOM 707 O O . PHE A 1 90 ? 3.551 4.875 -13.700 1.00 94.88 90 PHE A O 1
ATOM 714 N N . ASP A 1 91 ? 2.792 3.867 -11.832 1.00 96.75 91 ASP A N 1
ATOM 715 C CA . ASP A 1 91 ? 3.850 2.854 -11.749 1.00 96.75 91 ASP A CA 1
ATOM 716 C C . ASP A 1 91 ? 3.614 1.684 -12.710 1.00 96.75 91 ASP A C 1
ATOM 718 O O . ASP A 1 91 ? 4.580 1.115 -13.225 1.00 96.75 91 ASP A O 1
ATOM 722 N N . ASP A 1 92 ? 2.356 1.296 -12.925 1.00 97.94 92 ASP A N 1
ATOM 723 C CA . ASP A 1 92 ? 2.000 0.042 -13.576 1.00 97.94 92 ASP A CA 1
ATOM 724 C C . ASP A 1 92 ? 1.007 0.192 -14.733 1.00 97.94 92 ASP A C 1
ATOM 726 O O . ASP A 1 92 ? 0.181 1.099 -14.803 1.00 97.94 92 ASP A O 1
ATOM 730 N N . ALA A 1 93 ? 1.137 -0.718 -15.694 1.00 98.38 93 ALA A N 1
ATOM 731 C CA . ALA A 1 93 ? 0.252 -0.852 -16.833 1.00 98.38 93 ALA A CA 1
ATOM 732 C C . ALA A 1 93 ? 0.076 -2.331 -17.186 1.00 98.38 93 ALA A C 1
ATOM 734 O O . ALA A 1 93 ? 0.980 -3.150 -16.994 1.00 98.38 93 ALA A O 1
ATOM 735 N N . ILE A 1 94 ? -1.086 -2.689 -17.723 1.00 98.38 94 ILE A N 1
ATOM 736 C CA . ILE A 1 94 ? -1.462 -4.085 -17.948 1.00 98.38 94 ILE A CA 1
ATOM 737 C C . ILE A 1 94 ? -1.965 -4.330 -19.369 1.00 98.38 94 ILE A C 1
ATOM 739 O O . ILE A 1 94 ? -2.609 -3.482 -19.987 1.00 98.38 94 ILE A O 1
ATOM 743 N N . LEU A 1 95 ? -1.716 -5.541 -19.864 1.00 97.81 95 LEU A N 1
ATOM 744 C CA . LEU A 1 95 ? -2.390 -6.114 -21.025 1.00 97.81 95 LEU A CA 1
ATOM 745 C C . LEU A 1 95 ? -2.766 -7.563 -20.717 1.00 97.81 95 LEU A C 1
ATOM 747 O O . LEU A 1 95 ? -1.939 -8.338 -20.238 1.00 97.81 95 LEU A O 1
ATOM 751 N N . VAL A 1 96 ? -4.000 -7.938 -21.048 1.00 97.56 96 VAL A N 1
ATOM 752 C CA . VAL A 1 96 ? -4.458 -9.330 -21.012 1.00 97.56 96 VAL A CA 1
ATOM 753 C C . VAL A 1 96 ? -4.931 -9.740 -22.395 1.00 97.56 96 VAL A C 1
ATOM 755 O O . VAL A 1 96 ? -5.719 -9.040 -23.030 1.00 97.56 96 VAL A O 1
ATOM 758 N N . GLU A 1 97 ? -4.455 -10.893 -22.853 1.00 94.69 97 GLU A N 1
ATOM 759 C CA . GLU A 1 97 ? -4.838 -11.492 -24.126 1.00 94.69 97 GLU A CA 1
ATOM 760 C C . GLU A 1 97 ? -5.335 -12.918 -23.885 1.00 94.69 97 GLU A C 1
ATOM 762 O O . GLU A 1 97 ? -4.679 -13.720 -23.218 1.00 94.69 97 GLU A O 1
ATOM 767 N N . LYS A 1 98 ? -6.499 -13.265 -24.441 1.00 93.25 98 LYS A N 1
ATOM 768 C CA . LYS A 1 98 ? -6.945 -14.662 -24.486 1.00 93.25 98 LYS A CA 1
ATOM 769 C C . LYS A 1 98 ? -6.067 -15.443 -25.465 1.00 93.25 98 LYS A C 1
ATOM 771 O O . LYS A 1 98 ? -5.854 -15.011 -26.595 1.00 93.25 98 LYS A O 1
ATOM 776 N N . ALA A 1 99 ? -5.590 -16.602 -25.029 1.00 90.19 99 ALA A N 1
ATOM 777 C CA . ALA A 1 99 ? -4.839 -17.556 -25.839 1.00 90.19 99 ALA A CA 1
ATOM 778 C C . ALA A 1 99 ? -5.652 -18.851 -26.007 1.00 90.19 99 ALA A C 1
ATOM 780 O O . ALA A 1 99 ? -6.603 -19.085 -25.263 1.00 90.19 99 ALA A O 1
ATOM 781 N N . GLU A 1 100 ? -5.272 -19.726 -26.946 1.00 87.38 100 GLU A N 1
ATOM 782 C CA . GLU A 1 100 ? -6.017 -20.971 -27.231 1.00 87.38 100 GLU A CA 1
ATOM 783 C C . GLU A 1 100 ? -6.274 -21.832 -25.982 1.00 87.38 100 GLU A C 1
ATOM 785 O O . GLU A 1 100 ? -7.337 -22.434 -25.852 1.00 87.38 100 GLU A O 1
ATOM 790 N N . ASN A 1 101 ? -5.319 -21.862 -25.045 1.00 88.00 101 ASN A N 1
ATOM 791 C CA . ASN A 1 101 ? -5.365 -22.704 -23.847 1.00 88.00 101 ASN A CA 1
ATOM 792 C C . ASN A 1 101 ? -5.382 -21.913 -22.525 1.00 88.00 101 ASN A C 1
ATOM 794 O O . ASN A 1 101 ? -5.040 -22.476 -21.483 1.00 88.00 101 ASN A O 1
ATOM 798 N N . GLY A 1 102 ? -5.795 -20.641 -22.543 1.00 95.50 102 GLY A N 1
ATOM 799 C CA . GLY A 1 102 ? -5.909 -19.812 -21.340 1.00 95.50 102 GLY A CA 1
ATOM 800 C C . GLY A 1 102 ? -5.686 -18.329 -21.619 1.00 95.50 102 GLY A C 1
ATOM 801 O O . GLY A 1 102 ? -6.388 -17.743 -22.443 1.00 95.50 102 GLY A O 1
ATOM 802 N N . TRP A 1 103 ? -4.727 -17.713 -20.929 1.00 97.94 103 TRP A N 1
ATOM 803 C CA . TRP A 1 103 ? -4.487 -16.268 -20.999 1.00 97.94 103 TRP A CA 1
ATOM 804 C C . TRP A 1 103 ? -3.002 -15.938 -20.997 1.00 97.94 103 TRP A C 1
ATOM 806 O O . TRP A 1 103 ? -2.212 -16.643 -20.379 1.00 97.94 103 TRP A O 1
ATOM 816 N N . ARG A 1 104 ? -2.654 -14.811 -21.609 1.00 97.88 104 ARG A N 1
ATOM 817 C CA . ARG A 1 104 ? -1.379 -14.127 -21.430 1.00 97.88 104 ARG A CA 1
ATOM 818 C C . ARG A 1 104 ? -1.623 -12.824 -20.686 1.00 97.88 104 ARG A C 1
ATOM 820 O O . ARG A 1 104 ? -2.437 -12.015 -21.123 1.00 97.88 104 ARG A O 1
ATOM 827 N N . LEU A 1 105 ? -0.912 -12.629 -19.586 1.00 98.56 105 LEU A N 1
ATOM 828 C CA . LEU A 1 105 ? -0.851 -11.372 -18.849 1.00 98.56 105 LEU A CA 1
ATOM 829 C C . LEU A 1 105 ? 0.522 -10.745 -19.075 1.00 98.56 105 LEU A C 1
ATOM 831 O O . LEU A 1 105 ? 1.536 -11.409 -18.867 1.00 98.56 105 LEU A O 1
ATOM 835 N N . ALA A 1 106 ? 0.553 -9.471 -19.441 1.00 98.62 106 ALA A N 1
ATOM 836 C CA . ALA A 1 106 ? 1.746 -8.641 -19.388 1.00 98.62 106 ALA A CA 1
ATOM 837 C C . ALA A 1 106 ? 1.530 -7.534 -18.352 1.00 98.62 106 ALA A C 1
ATOM 839 O O . ALA A 1 106 ? 0.574 -6.765 -18.456 1.00 98.62 106 ALA A O 1
ATOM 840 N N . VAL A 1 107 ? 2.412 -7.473 -17.355 1.00 98.81 107 VAL A N 1
ATOM 841 C CA . VAL A 1 107 ? 2.464 -6.398 -16.358 1.00 98.81 107 VAL A CA 1
ATOM 842 C C . VAL A 1 107 ? 3.713 -5.574 -16.627 1.00 98.81 107 VAL A C 1
ATOM 844 O O . VAL A 1 107 ? 4.831 -6.073 -16.493 1.00 98.81 107 VAL A O 1
ATOM 847 N N . HIS A 1 108 ? 3.520 -4.324 -17.023 1.00 98.81 108 HIS A N 1
ATOM 848 C CA . HIS A 1 108 ? 4.568 -3.358 -17.311 1.00 98.81 108 HIS A CA 1
ATOM 849 C C . HIS A 1 108 ? 4.722 -2.411 -16.132 1.00 98.81 108 HIS A C 1
ATOM 851 O O . HIS A 1 108 ? 3.765 -1.744 -15.766 1.00 98.81 108 HIS A O 1
ATOM 857 N N . ILE A 1 109 ? 5.921 -2.335 -15.566 1.00 98.81 109 ILE A N 1
ATOM 858 C CA . ILE A 1 109 ? 6.239 -1.442 -14.451 1.00 98.81 109 ILE A CA 1
ATOM 859 C C . ILE A 1 109 ? 7.242 -0.393 -14.914 1.00 98.81 109 ILE A C 1
ATOM 861 O O . ILE A 1 109 ? 8.198 -0.745 -15.605 1.00 98.81 109 ILE A O 1
ATOM 865 N N . ALA A 1 110 ? 7.065 0.865 -14.519 1.00 98.44 110 ALA A N 1
ATOM 866 C CA . ALA A 1 110 ? 8.002 1.957 -14.763 1.00 98.44 110 ALA A CA 1
ATOM 867 C C . ALA A 1 110 ? 9.458 1.543 -14.481 1.00 98.44 110 ALA A C 1
ATOM 869 O O . ALA A 1 110 ? 9.791 1.075 -13.389 1.00 98.44 110 ALA A O 1
ATOM 870 N N . ASP A 1 111 ? 10.358 1.710 -15.456 1.00 97.81 111 ASP A N 1
ATOM 871 C CA . ASP A 1 111 ? 11.767 1.332 -15.296 1.00 97.81 111 ASP A CA 1
ATOM 872 C C . ASP A 1 111 ? 12.584 2.427 -14.598 1.00 97.81 111 ASP A C 1
ATOM 874 O O . ASP A 1 111 ? 13.521 3.003 -15.154 1.00 97.81 111 ASP A O 1
ATOM 878 N N . VAL A 1 112 ? 12.257 2.694 -13.336 1.00 98.00 112 VAL A N 1
ATOM 879 C CA . VAL A 1 112 ? 12.964 3.684 -12.505 1.00 98.00 112 VAL A CA 1
ATOM 880 C C . VAL A 1 112 ? 14.455 3.346 -12.375 1.00 98.00 112 VAL A C 1
ATOM 882 O O . VAL A 1 112 ? 15.287 4.246 -12.284 1.00 98.00 112 VAL A O 1
ATOM 885 N N . SER A 1 113 ? 14.834 2.061 -12.440 1.00 97.12 113 SER A N 1
ATOM 886 C CA . SER A 1 113 ? 16.241 1.626 -12.379 1.00 97.12 113 SER A CA 1
ATOM 887 C C . SER A 1 113 ? 17.091 2.088 -13.568 1.00 97.12 113 SER A C 1
ATOM 889 O O . SER A 1 113 ? 18.320 2.155 -13.473 1.00 97.12 113 SER A O 1
ATOM 891 N N . TYR A 1 114 ? 16.456 2.428 -14.692 1.00 96.56 114 TYR A N 1
ATOM 892 C CA . TYR A 1 114 ? 17.146 3.046 -15.817 1.00 96.56 114 TYR A CA 1
ATOM 893 C C . TYR A 1 114 ? 17.622 4.462 -15.460 1.00 96.56 114 TYR A C 1
ATOM 895 O O . TYR A 1 114 ? 18.782 4.792 -15.703 1.00 96.56 114 TYR A O 1
ATOM 903 N N . TYR A 1 115 ? 16.765 5.255 -14.812 1.00 96.38 115 TYR A N 1
ATOM 904 C CA . TYR A 1 115 ? 17.029 6.657 -14.471 1.00 96.38 115 TYR A CA 1
ATOM 905 C C . TYR A 1 115 ? 17.781 6.829 -13.141 1.00 96.38 115 TYR A C 1
ATOM 907 O O . TYR A 1 115 ? 18.572 7.758 -12.986 1.00 96.38 115 TYR A O 1
ATOM 915 N N . VAL A 1 116 ? 17.574 5.924 -12.180 1.00 97.06 116 VAL A N 1
ATOM 916 C CA . VAL A 1 116 ? 18.147 5.997 -10.827 1.00 97.06 116 VAL A CA 1
ATOM 917 C C . VAL A 1 116 ? 19.221 4.926 -10.648 1.00 97.06 116 VAL A C 1
ATOM 919 O O . VAL A 1 116 ? 18.949 3.793 -10.231 1.00 97.06 116 VAL A O 1
ATOM 922 N N . LYS A 1 117 ? 20.471 5.289 -10.957 1.00 96.25 117 LYS A N 1
ATOM 923 C CA . LYS A 1 117 ? 21.622 4.373 -10.900 1.00 96.25 117 LYS A CA 1
ATOM 924 C C . LYS A 1 117 ? 22.153 4.147 -9.481 1.00 96.25 117 LYS A C 1
ATOM 926 O O . LYS A 1 117 ? 22.128 5.091 -8.692 1.00 96.25 117 LYS A O 1
ATOM 931 N N . PRO A 1 118 ? 22.638 2.932 -9.144 1.00 96.62 118 PRO A N 1
ATOM 932 C CA . PRO A 1 118 ? 23.194 2.649 -7.821 1.00 96.62 118 PRO A CA 1
ATOM 933 C C . PRO A 1 118 ? 24.278 3.649 -7.417 1.00 96.62 118 PRO A C 1
ATOM 935 O O . PRO A 1 118 ? 25.111 4.015 -8.245 1.00 96.62 118 PRO A O 1
ATOM 938 N N . GLU A 1 119 ? 24.273 4.061 -6.150 1.00 95.88 119 GLU A N 1
ATOM 939 C CA . GLU A 1 119 ? 25.225 5.016 -5.559 1.00 95.88 119 GLU A CA 1
ATOM 940 C C . GLU A 1 119 ? 25.242 6.409 -6.227 1.00 95.88 119 GLU A C 1
ATOM 942 O O . GLU A 1 119 ? 26.120 7.229 -5.956 1.00 95.88 119 GLU A O 1
ATOM 947 N N . SER A 1 120 ? 24.263 6.712 -7.086 1.00 96.94 120 SER A N 1
ATOM 948 C CA . SER A 1 120 ? 24.023 8.076 -7.562 1.00 96.94 120 SER A CA 1
ATOM 949 C C . SER A 1 120 ? 23.394 8.939 -6.464 1.00 96.94 120 SER A C 1
ATOM 951 O O . SER A 1 120 ? 22.803 8.425 -5.516 1.00 96.94 120 SER A O 1
ATOM 953 N N . VAL A 1 121 ? 23.446 10.264 -6.630 1.00 97.50 121 VAL A N 1
ATOM 954 C CA . VAL A 1 121 ? 22.775 11.226 -5.732 1.00 97.50 121 VAL A CA 1
ATOM 955 C C . VAL A 1 121 ? 21.301 10.861 -5.515 1.00 97.50 121 VAL A C 1
ATOM 957 O O . VAL A 1 121 ? 20.820 10.866 -4.387 1.00 97.50 121 VAL A O 1
ATOM 960 N N . MET A 1 122 ? 20.607 10.484 -6.592 1.00 97.19 122 MET A N 1
ATOM 961 C CA . MET A 1 122 ? 19.196 10.110 -6.545 1.00 97.19 122 MET A CA 1
ATOM 962 C C . MET A 1 122 ? 18.964 8.793 -5.794 1.00 97.19 122 MET A C 1
ATOM 964 O O . MET A 1 122 ? 17.999 8.670 -5.051 1.00 97.19 122 MET A O 1
ATOM 968 N N . ASP A 1 123 ? 19.850 7.809 -5.963 1.00 98.00 123 ASP A N 1
ATOM 969 C CA . ASP A 1 123 ? 19.748 6.525 -5.264 1.00 98.00 123 ASP A CA 1
ATOM 970 C C . ASP A 1 123 ? 19.974 6.662 -3.759 1.00 98.00 123 ASP A C 1
ATOM 972 O O . ASP A 1 123 ? 19.263 6.039 -2.974 1.00 98.00 123 ASP A O 1
ATOM 976 N N . LEU A 1 124 ? 20.945 7.485 -3.360 1.00 97.81 124 LEU A N 1
ATOM 977 C CA . LEU A 1 124 ? 21.229 7.746 -1.953 1.00 97.81 124 LEU A CA 1
ATOM 978 C C . LEU A 1 124 ? 20.043 8.432 -1.267 1.00 97.81 124 LEU A C 1
ATOM 980 O O . LEU A 1 124 ? 19.640 7.987 -0.195 1.00 97.81 124 LEU A O 1
ATOM 984 N N . GLU A 1 125 ? 19.446 9.440 -1.911 1.00 98.25 125 GLU A N 1
ATOM 985 C CA . GLU A 1 125 ? 18.243 10.110 -1.403 1.00 98.25 125 GLU A CA 1
ATOM 986 C C . GLU A 1 125 ? 17.035 9.161 -1.354 1.00 98.25 125 GLU A C 1
ATOM 988 O O . GLU A 1 125 ? 16.345 9.084 -0.339 1.00 98.25 125 GLU A O 1
ATOM 993 N N . ALA A 1 126 ? 16.787 8.396 -2.425 1.00 98.12 126 ALA A N 1
ATOM 994 C CA . ALA A 1 126 ? 15.673 7.451 -2.477 1.00 98.12 126 ALA A CA 1
ATOM 995 C C . ALA A 1 126 ? 15.803 6.357 -1.406 1.00 98.12 126 ALA A C 1
ATOM 997 O O . ALA A 1 126 ? 14.805 5.959 -0.807 1.00 98.12 126 ALA A O 1
ATOM 998 N N . ARG A 1 127 ? 17.031 5.894 -1.132 1.00 98.06 127 ARG A N 1
ATOM 999 C CA . ARG A 1 127 ? 17.320 4.943 -0.052 1.00 98.06 127 ARG A CA 1
ATOM 1000 C C . ARG A 1 127 ? 17.053 5.547 1.317 1.00 98.06 127 ARG A C 1
ATOM 1002 O O . ARG A 1 127 ? 16.469 4.868 2.153 1.00 98.06 127 ARG A O 1
ATOM 1009 N N . GLU A 1 128 ? 17.493 6.784 1.537 1.00 97.88 128 GLU A N 1
ATOM 1010 C CA . GLU A 1 128 ? 17.302 7.491 2.804 1.00 97.88 128 GLU A CA 1
ATOM 1011 C C . GLU A 1 128 ? 15.812 7.659 3.114 1.00 97.88 128 GLU A C 1
ATOM 1013 O O . GLU A 1 128 ? 15.367 7.288 4.197 1.00 97.88 128 GLU A O 1
ATOM 1018 N N . ARG A 1 129 ? 15.019 8.100 2.130 1.00 98.00 129 ARG A N 1
ATOM 1019 C CA . ARG A 1 129 ? 13.556 8.211 2.258 1.00 98.00 129 ARG A CA 1
ATOM 1020 C C . ARG A 1 129 ? 12.869 6.849 2.384 1.00 98.00 129 ARG A C 1
ATOM 1022 O O . ARG A 1 129 ? 11.919 6.697 3.144 1.00 98.00 129 ARG A O 1
ATOM 1029 N N . GLY A 1 130 ? 13.326 5.850 1.631 1.00 98.19 130 GLY A N 1
ATOM 1030 C CA . GLY A 1 130 ? 12.800 4.482 1.605 1.00 98.19 130 GLY A CA 1
ATOM 1031 C C . GLY A 1 130 ? 11.457 4.322 0.877 1.00 98.19 130 GLY A C 1
ATOM 1032 O O . GLY A 1 130 ? 11.302 3.386 0.088 1.00 98.19 130 GLY A O 1
ATOM 1033 N N . ASN A 1 131 ? 10.499 5.224 1.102 1.00 98.19 131 ASN A N 1
ATOM 1034 C CA . ASN A 1 131 ? 9.193 5.242 0.444 1.00 98.19 131 ASN A CA 1
ATOM 1035 C C . ASN A 1 131 ? 8.574 6.650 0.415 1.00 98.19 131 ASN A C 1
ATOM 1037 O O . ASN A 1 131 ? 8.969 7.536 1.169 1.00 98.19 131 ASN A O 1
ATOM 1041 N N . SER A 1 132 ? 7.575 6.845 -0.448 1.00 97.75 132 SER A N 1
ATOM 1042 C CA . SER A 1 132 ? 6.705 8.027 -0.398 1.00 97.75 132 SER A CA 1
ATOM 1043 C C . SER A 1 132 ? 5.770 7.948 0.819 1.00 97.75 132 SER A C 1
ATOM 1045 O O . SER A 1 132 ? 5.373 6.849 1.210 1.00 97.75 132 SER A O 1
ATOM 1047 N N . THR A 1 133 ? 5.407 9.094 1.401 1.00 97.56 133 THR A N 1
ATOM 1048 C CA . THR A 1 133 ? 4.434 9.211 2.507 1.00 97.56 133 THR A CA 1
ATOM 1049 C C . THR A 1 133 ? 3.195 9.968 2.029 1.00 97.56 133 THR A C 1
ATOM 1051 O O . THR A 1 133 ? 3.319 11.100 1.561 1.00 97.56 133 THR A O 1
ATOM 1054 N N . TYR A 1 134 ? 2.009 9.368 2.148 1.00 94.31 134 TYR A N 1
ATOM 1055 C CA . TYR A 1 134 ? 0.733 9.907 1.657 1.00 94.31 134 TYR A CA 1
ATOM 1056 C C . TYR A 1 134 ? -0.088 10.501 2.807 1.00 94.31 134 TYR A C 1
ATOM 1058 O O . TYR A 1 134 ? -0.993 9.867 3.357 1.00 94.31 134 TYR A O 1
ATOM 1066 N N . LEU A 1 135 ? 0.252 11.731 3.192 1.00 94.81 135 LEU A N 1
ATOM 1067 C CA . LEU A 1 135 ? -0.488 12.471 4.210 1.00 94.81 135 LEU A CA 1
ATOM 1068 C C . LEU A 1 135 ? -1.860 12.884 3.671 1.00 94.81 135 LEU A C 1
ATOM 1070 O O . LEU A 1 135 ? -2.116 12.888 2.468 1.00 94.81 135 LEU A O 1
ATOM 1074 N N . VAL A 1 136 ? -2.753 13.248 4.586 1.00 92.44 136 VAL A N 1
ATOM 1075 C CA . VAL A 1 136 ? -4.135 13.624 4.255 1.00 92.44 136 VAL A CA 1
ATOM 1076 C C . VAL A 1 136 ? -4.253 14.816 3.288 1.00 92.44 136 VAL A C 1
ATOM 1078 O O . VAL A 1 136 ? -5.238 14.891 2.562 1.00 92.44 136 VAL A O 1
ATOM 1081 N N . ASP A 1 137 ? -3.279 15.733 3.257 1.00 91.00 137 ASP A N 1
ATOM 1082 C CA . ASP A 1 137 ? -3.297 16.944 2.419 1.00 91.00 137 ASP A CA 1
ATOM 1083 C C . ASP A 1 137 ? -2.241 16.965 1.297 1.00 91.00 137 ASP A C 1
ATOM 1085 O O . ASP A 1 137 ? -2.386 17.725 0.339 1.00 91.00 137 ASP A O 1
ATOM 1089 N N . ARG A 1 138 ? -1.176 16.157 1.388 1.00 91.12 138 ARG A N 1
ATOM 1090 C CA . ARG A 1 138 ? -0.097 16.095 0.390 1.00 91.12 138 ARG A CA 1
ATOM 1091 C C . ARG A 1 138 ? 0.649 14.766 0.400 1.00 91.12 138 ARG A C 1
ATOM 1093 O O . ARG A 1 138 ? 0.631 14.018 1.371 1.00 91.12 138 ARG A O 1
ATOM 1100 N N . VAL A 1 139 ? 1.393 14.524 -0.674 1.00 93.50 139 VAL A N 1
ATOM 1101 C CA . VAL A 1 139 ? 2.360 13.426 -0.762 1.00 93.50 139 VAL A CA 1
ATOM 1102 C C . VAL A 1 139 ? 3.761 13.986 -0.548 1.00 93.50 139 VAL A C 1
ATOM 1104 O O . VAL A 1 139 ? 4.133 14.970 -1.182 1.00 93.50 139 VAL A O 1
ATOM 1107 N N . ILE A 1 140 ? 4.545 13.351 0.322 1.00 96.06 140 ILE A N 1
ATOM 1108 C CA . ILE A 1 140 ? 5.994 13.560 0.419 1.00 96.06 140 ILE A CA 1
ATOM 1109 C C . ILE A 1 140 ? 6.650 12.434 -0.385 1.00 96.06 140 ILE A C 1
ATOM 1111 O O . ILE A 1 140 ? 6.676 11.294 0.090 1.00 96.06 140 ILE A O 1
ATOM 1115 N N . PRO A 1 141 ? 7.119 12.692 -1.618 1.00 96.75 141 PRO A N 1
ATOM 1116 C CA . PRO A 1 141 ? 7.532 11.621 -2.508 1.00 96.75 141 PRO A CA 1
ATOM 1117 C C . PRO A 1 141 ? 8.939 11.105 -2.177 1.00 96.75 141 PRO A C 1
ATOM 1119 O O . PRO A 1 141 ? 9.791 11.827 -1.649 1.00 96.75 141 PRO A O 1
ATOM 1122 N N . MET A 1 142 ? 9.195 9.843 -2.532 1.00 97.75 142 MET A N 1
ATOM 1123 C CA . MET A 1 142 ? 10.533 9.241 -2.489 1.00 97.75 142 MET A CA 1
ATOM 1124 C C . MET A 1 142 ? 11.465 9.847 -3.547 1.00 97.75 142 MET A C 1
ATOM 1126 O O . MET A 1 142 ? 12.661 9.999 -3.308 1.00 97.75 142 MET A O 1
ATOM 1130 N N . LEU A 1 143 ? 10.918 10.179 -4.719 1.00 97.19 143 LEU A N 1
ATOM 1131 C CA . LEU A 1 143 ? 11.645 10.745 -5.853 1.00 97.19 143 LEU A CA 1
ATOM 1132 C C . LEU A 1 143 ? 11.108 12.142 -6.195 1.00 97.19 143 LEU A C 1
ATOM 1134 O O . LEU A 1 143 ? 9.894 12.349 -6.115 1.00 97.19 143 LEU A O 1
ATOM 1138 N N . PRO A 1 144 ? 11.968 13.082 -6.628 1.00 95.81 144 PRO A N 1
ATOM 1139 C CA . PRO A 1 144 ? 11.535 14.391 -7.109 1.00 95.81 144 PRO A CA 1
ATOM 1140 C C . PRO A 1 144 ? 10.501 14.290 -8.234 1.00 95.81 144 PRO A C 1
ATOM 1142 O O . PRO A 1 144 ? 10.535 13.347 -9.033 1.00 95.81 144 PRO A O 1
ATOM 1145 N N . GLU A 1 145 ? 9.606 15.278 -8.308 1.00 91.69 145 GLU A N 1
ATOM 1146 C CA . GLU A 1 145 ? 8.486 15.308 -9.261 1.00 91.69 145 GLU A CA 1
ATOM 1147 C C . GLU A 1 145 ? 8.935 15.194 -10.721 1.00 91.69 145 GLU A C 1
ATOM 1149 O O . GLU A 1 145 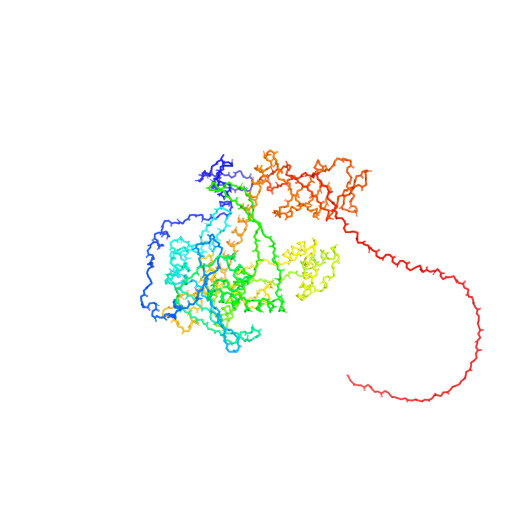? 8.232 14.586 -11.528 1.00 91.69 145 GLU A O 1
ATOM 1154 N N . GLU A 1 146 ? 10.123 15.710 -11.058 1.00 89.88 146 GLU A N 1
ATOM 1155 C CA . GLU A 1 146 ? 10.703 15.597 -12.398 1.00 89.88 146 GLU A CA 1
ATOM 1156 C C . GLU A 1 146 ? 10.857 14.136 -12.860 1.00 89.88 146 GLU A C 1
ATOM 1158 O O . GLU A 1 146 ? 10.740 13.852 -14.053 1.00 89.88 146 GLU A O 1
ATOM 1163 N N . LEU A 1 147 ? 11.083 13.198 -11.931 1.00 92.44 147 LEU A N 1
ATOM 1164 C CA . LEU A 1 147 ? 11.099 11.767 -12.233 1.00 92.44 147 LEU A CA 1
ATOM 1165 C C . LEU A 1 147 ? 9.723 11.144 -12.019 1.00 92.44 147 LEU A C 1
ATOM 1167 O O . LEU A 1 147 ? 9.211 10.491 -12.927 1.00 92.44 147 LEU A O 1
ATOM 1171 N N . SER A 1 148 ? 9.152 11.315 -10.822 1.00 90.31 148 SER A N 1
ATOM 1172 C CA . SER A 1 148 ? 7.973 10.562 -10.373 1.00 90.31 148 SER A CA 1
ATOM 1173 C C . SER A 1 148 ? 6.716 10.882 -11.175 1.00 90.31 148 SER A C 1
ATOM 1175 O O . SER A 1 148 ? 6.018 9.956 -11.570 1.00 90.31 148 SER A O 1
ATOM 1177 N N . ASN A 1 149 ? 6.479 12.158 -11.493 1.00 88.31 149 ASN A N 1
ATOM 1178 C CA . ASN A 1 149 ? 5.371 12.599 -12.350 1.00 88.31 149 ASN A CA 1
ATOM 1179 C C . ASN A 1 149 ? 5.798 12.771 -13.818 1.00 88.31 149 ASN A C 1
ATOM 1181 O O . ASN A 1 149 ? 4.952 12.935 -14.695 1.00 88.31 149 ASN A O 1
ATOM 1185 N N . GLY A 1 150 ? 7.108 12.787 -14.078 1.00 87.62 150 GLY A N 1
ATOM 1186 C CA . GLY A 1 150 ? 7.695 13.005 -15.395 1.00 87.62 150 GLY A CA 1
ATOM 1187 C C . GLY A 1 150 ? 8.006 11.705 -16.133 1.00 87.62 150 GLY A C 1
ATOM 1188 O O . GLY A 1 150 ? 7.109 10.969 -16.546 1.00 87.62 150 GLY A O 1
ATOM 1189 N N . ILE A 1 151 ? 9.298 11.446 -16.353 1.00 92.12 151 ILE A N 1
ATOM 1190 C CA . ILE A 1 151 ? 9.758 10.404 -17.286 1.00 92.12 151 ILE A CA 1
ATOM 1191 C C . ILE A 1 151 ? 9.519 8.970 -16.788 1.00 92.12 151 ILE A C 1
ATOM 1193 O O . ILE A 1 151 ? 9.455 8.049 -17.601 1.00 92.12 151 ILE A O 1
ATOM 1197 N N . CYS A 1 152 ? 9.362 8.764 -15.476 1.00 94.94 152 CYS A N 1
ATOM 1198 C CA . CYS A 1 152 ? 9.054 7.443 -14.927 1.00 94.94 152 CYS A CA 1
ATOM 1199 C C . CYS A 1 152 ? 7.553 7.126 -14.961 1.00 94.94 152 CYS A C 1
ATOM 1201 O O . CYS A 1 152 ? 7.204 5.956 -15.064 1.00 94.94 152 CYS A O 1
ATOM 1203 N N . SER A 1 153 ? 6.676 8.133 -14.884 1.00 96.19 153 SER A N 1
ATOM 1204 C CA . SER A 1 153 ? 5.223 7.919 -14.878 1.00 96.19 153 SER A CA 1
ATOM 1205 C C . SER A 1 153 ? 4.747 7.409 -16.236 1.00 96.19 153 SER A C 1
ATOM 1207 O O . SER A 1 153 ? 5.081 7.990 -17.275 1.00 96.19 153 SER A O 1
ATOM 1209 N N . LEU A 1 154 ? 3.942 6.344 -16.242 1.00 97.19 154 LEU A N 1
ATOM 1210 C CA . LEU A 1 154 ? 3.365 5.729 -17.442 1.00 97.19 154 LEU A CA 1
ATOM 1211 C C . LEU A 1 154 ? 2.185 6.545 -17.998 1.00 97.19 154 LEU A C 1
ATOM 1213 O O . LEU A 1 154 ? 1.072 6.047 -18.163 1.00 97.19 154 LEU A O 1
ATOM 1217 N N . VAL A 1 155 ? 2.419 7.831 -18.266 1.00 95.06 155 VAL A N 1
ATOM 1218 C CA . VAL A 1 155 ? 1.396 8.744 -18.787 1.00 95.06 155 VAL A CA 1
ATOM 1219 C C . VAL A 1 155 ? 0.946 8.333 -20.199 1.00 95.06 155 VAL A C 1
ATOM 1221 O O . VAL A 1 155 ? 1.758 7.847 -20.991 1.00 95.06 155 VAL A O 1
ATOM 1224 N N . PRO A 1 156 ? -0.340 8.518 -20.550 1.00 94.88 156 PRO A N 1
ATOM 1225 C CA . PRO A 1 156 ? -0.848 8.134 -21.864 1.00 94.88 156 PRO A CA 1
ATOM 1226 C C . PRO A 1 156 ? -0.210 8.908 -23.019 1.00 94.88 156 PRO A C 1
ATOM 1228 O O . PRO A 1 156 ? 0.080 10.093 -22.891 1.00 94.88 156 PRO A O 1
ATOM 1231 N N . GLN A 1 157 ? -0.132 8.256 -24.180 1.00 95.50 157 GLN A N 1
ATOM 1232 C CA . GLN A 1 157 ? 0.289 8.809 -25.475 1.00 95.50 157 GLN A CA 1
ATOM 1233 C C . GLN A 1 157 ? 1.751 9.261 -25.537 1.00 95.50 157 GLN A C 1
ATOM 1235 O O . GLN A 1 157 ? 2.146 9.952 -26.477 1.00 95.50 157 GLN A O 1
ATOM 1240 N N . GLU A 1 158 ? 2.565 8.838 -24.575 1.00 96.06 158 GLU A N 1
ATOM 1241 C CA . GLU A 1 158 ? 4.001 9.061 -24.590 1.00 96.06 158 GLU A CA 1
ATOM 1242 C C . GLU A 1 158 ? 4.760 7.744 -24.438 1.00 96.06 158 GLU A C 1
ATOM 1244 O O . GLU A 1 158 ? 4.347 6.842 -23.703 1.00 96.06 158 GLU A O 1
ATOM 1249 N N . ASP A 1 159 ? 5.904 7.653 -25.116 1.00 97.31 159 ASP A N 1
ATOM 1250 C CA . ASP A 1 159 ? 6.788 6.500 -25.008 1.00 97.31 159 ASP A CA 1
ATOM 1251 C C . ASP A 1 159 ? 7.393 6.444 -23.599 1.00 97.31 159 ASP A C 1
ATOM 1253 O O . ASP A 1 159 ? 7.901 7.443 -23.072 1.00 97.31 159 ASP A O 1
ATOM 1257 N N . ARG A 1 160 ? 7.330 5.263 -22.978 1.00 97.69 160 ARG A N 1
ATOM 1258 C CA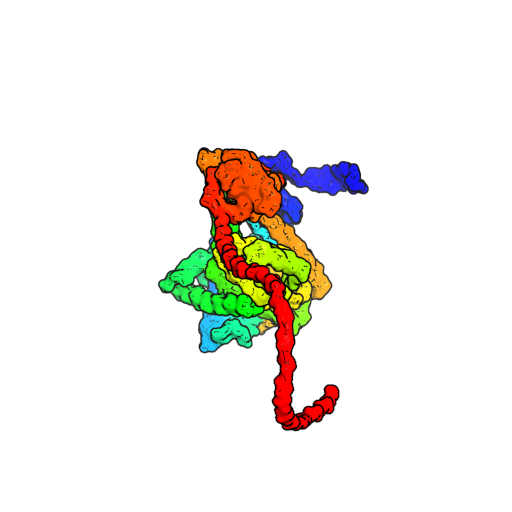 . ARG A 1 160 ? 7.822 5.019 -21.619 1.00 97.69 160 ARG A CA 1
ATOM 1259 C C . ARG A 1 160 ? 8.566 3.699 -21.501 1.00 97.69 160 ARG A C 1
ATOM 1261 O O . ARG A 1 160 ? 8.176 2.679 -22.074 1.00 97.69 160 ARG A O 1
ATOM 1268 N N . LEU A 1 161 ? 9.656 3.735 -20.735 1.00 98.38 161 LEU A N 1
ATOM 1269 C CA . LEU A 1 161 ? 10.496 2.578 -20.451 1.00 98.38 161 LEU A CA 1
ATOM 1270 C C . LEU A 1 161 ? 9.909 1.759 -19.307 1.00 98.38 161 LEU A C 1
ATOM 1272 O O . LEU A 1 161 ? 9.613 2.287 -18.237 1.00 98.38 161 LEU A O 1
ATOM 1276 N N . THR A 1 162 ? 9.791 0.451 -19.518 1.00 98.62 162 THR A N 1
ATOM 1277 C CA . THR A 1 162 ? 9.196 -0.463 -18.540 1.00 98.62 162 THR A CA 1
ATOM 1278 C C . THR A 1 162 ? 10.037 -1.711 -18.327 1.00 98.62 162 THR A C 1
ATOM 1280 O O . THR A 1 162 ? 10.726 -2.185 -19.236 1.00 98.62 162 THR A O 1
ATOM 1283 N N . LYS A 1 163 ? 9.954 -2.263 -17.117 1.00 98.50 163 LYS A N 1
ATOM 1284 C CA . LYS A 1 163 ? 10.266 -3.660 -16.824 1.00 98.50 163 LYS A CA 1
ATOM 1285 C C . LYS A 1 163 ? 8.978 -4.458 -16.897 1.00 98.50 163 LYS A C 1
ATOM 1287 O O . LYS A 1 163 ? 8.026 -4.166 -16.181 1.00 98.50 163 LYS A O 1
ATOM 1292 N N . CYS A 1 164 ? 8.948 -5.450 -17.772 1.00 98.56 164 CYS A N 1
ATOM 1293 C CA . CYS A 1 164 ? 7.759 -6.231 -18.056 1.00 98.56 164 CYS A CA 1
ATOM 1294 C C . CYS A 1 164 ? 7.886 -7.653 -17.501 1.00 98.56 164 CYS A C 1
ATOM 1296 O O . CYS A 1 164 ? 8.925 -8.309 -17.644 1.00 98.56 164 CYS A O 1
ATOM 1298 N N . VAL A 1 165 ? 6.800 -8.123 -16.892 1.00 98.75 165 VAL A N 1
ATOM 1299 C CA . VAL A 1 165 ? 6.583 -9.514 -16.501 1.00 98.75 165 VAL A CA 1
ATOM 1300 C C . VAL A 1 165 ? 5.497 -10.079 -17.406 1.00 98.75 165 VAL A C 1
ATOM 1302 O O . VAL A 1 165 ? 4.356 -9.622 -17.352 1.00 98.75 165 VAL A O 1
ATOM 1305 N N . VAL A 1 166 ? 5.838 -11.079 -18.218 1.00 98.62 166 VAL A N 1
ATOM 1306 C CA . VAL A 1 166 ? 4.876 -11.765 -19.088 1.00 98.62 166 VAL A CA 1
ATOM 1307 C C . VAL A 1 166 ? 4.637 -13.166 -18.552 1.00 98.62 166 VAL A C 1
ATOM 1309 O O . VAL A 1 166 ? 5.580 -13.939 -18.370 1.00 98.62 166 VAL A O 1
ATOM 1312 N N . ILE A 1 167 ? 3.373 -13.484 -18.283 1.00 98.56 167 ILE A N 1
ATOM 1313 C CA . ILE A 1 167 ? 2.943 -14.732 -17.656 1.00 98.56 167 ILE A CA 1
ATOM 1314 C C . ILE A 1 167 ? 1.855 -15.369 -18.511 1.00 98.56 167 ILE A C 1
ATOM 1316 O O . ILE A 1 167 ? 0.803 -14.772 -18.743 1.00 98.56 167 ILE A O 1
ATOM 1320 N N . ASP A 1 168 ? 2.096 -16.607 -18.926 1.00 98.31 168 ASP A N 1
ATOM 1321 C CA . ASP A 1 168 ? 1.094 -17.437 -19.581 1.00 98.31 168 ASP A CA 1
ATOM 1322 C C . ASP A 1 168 ? 0.390 -18.313 -18.545 1.00 98.31 168 ASP A C 1
ATOM 1324 O O . ASP A 1 168 ? 1.025 -18.967 -17.713 1.00 98.31 168 ASP A O 1
ATOM 1328 N N . PHE A 1 169 ? -0.935 -18.339 -18.610 1.00 98.25 169 PHE A N 1
ATOM 1329 C CA . PHE A 1 169 ? -1.813 -19.106 -17.741 1.00 98.25 169 PHE A CA 1
ATOM 1330 C C . PHE A 1 169 ? -2.597 -20.137 -18.537 1.00 98.25 169 PHE A C 1
ATOM 1332 O O . PHE A 1 169 ? -3.054 -19.867 -19.647 1.00 98.25 169 PHE A O 1
ATOM 1339 N N . ASP A 1 170 ? -2.832 -21.298 -17.928 1.00 97.00 170 ASP A N 1
ATOM 1340 C CA . ASP A 1 170 ? -3.799 -22.259 -18.446 1.00 97.00 170 ASP A CA 1
ATOM 1341 C C . ASP A 1 170 ? -5.250 -21.831 -18.156 1.00 97.00 170 ASP A C 1
ATOM 1343 O O . ASP A 1 170 ? -5.510 -20.918 -17.371 1.00 97.00 170 ASP A O 1
ATOM 1347 N N . VAL A 1 171 ? -6.224 -22.556 -18.720 1.00 95.88 171 VAL A N 1
ATOM 1348 C CA . VAL A 1 171 ? -7.670 -22.339 -18.490 1.00 95.88 171 VAL A CA 1
ATOM 1349 C C . VAL A 1 171 ? -8.108 -22.384 -17.014 1.00 95.88 171 VAL A C 1
ATOM 1351 O O . VAL A 1 171 ? -9.231 -22.006 -16.690 1.00 95.88 171 VAL A O 1
ATOM 1354 N N . LYS A 1 172 ? -7.258 -22.878 -16.105 1.00 94.50 172 LYS A N 1
ATOM 1355 C CA . LYS A 1 172 ? -7.511 -22.944 -14.658 1.00 94.50 172 LYS A CA 1
ATOM 1356 C C . LYS A 1 172 ? -6.746 -21.872 -13.882 1.00 94.50 172 LYS A C 1
ATOM 1358 O O . LYS A 1 172 ? -6.714 -21.971 -12.653 1.00 94.50 172 LYS A O 1
ATOM 1363 N N . GLY A 1 173 ? -6.119 -20.902 -14.550 1.00 94.75 173 GLY A N 1
ATOM 1364 C CA . GLY A 1 173 ? -5.355 -19.825 -13.922 1.00 94.75 173 GLY A CA 1
ATOM 1365 C C . GLY A 1 173 ? -4.055 -20.305 -13.270 1.00 94.75 173 GLY A C 1
ATOM 1366 O O . GLY A 1 173 ? -3.612 -19.730 -12.276 1.00 94.75 173 GLY A O 1
ATOM 1367 N N . ARG A 1 174 ? -3.466 -21.408 -13.751 1.00 95.75 174 ARG A N 1
ATOM 1368 C CA . ARG A 1 174 ? -2.140 -21.871 -13.312 1.00 95.75 174 ARG A CA 1
ATOM 1369 C C . ARG A 1 174 ? -1.078 -21.321 -14.249 1.00 95.75 174 ARG A C 1
ATOM 1371 O O . ARG A 1 174 ? -1.251 -21.401 -15.459 1.00 95.75 174 ARG A O 1
ATOM 1378 N N . ILE A 1 175 ? 0.014 -20.820 -13.676 1.00 96.38 175 ILE A N 1
ATOM 1379 C CA . ILE A 1 175 ? 1.180 -20.358 -14.435 1.00 96.38 175 ILE A CA 1
ATOM 1380 C C . ILE A 1 175 ? 1.751 -21.534 -15.237 1.00 96.38 175 ILE A C 1
ATOM 1382 O O . ILE A 1 175 ? 2.057 -22.583 -14.665 1.00 96.38 175 ILE A O 1
ATOM 1386 N N . VAL A 1 176 ? 1.874 -21.341 -16.547 1.00 96.56 176 VAL A N 1
ATOM 1387 C CA . VAL A 1 176 ? 2.475 -22.271 -17.510 1.00 96.56 176 VAL A CA 1
ATOM 1388 C C . VAL A 1 176 ? 3.902 -21.840 -17.812 1.00 96.56 176 VAL A C 1
ATOM 1390 O O . VAL A 1 176 ? 4.828 -22.634 -17.679 1.00 96.56 176 VAL A O 1
ATOM 1393 N N . GLU A 1 177 ? 4.074 -20.572 -18.173 1.00 96.56 177 GLU A N 1
ATOM 1394 C CA . GLU A 1 177 ? 5.360 -19.993 -18.541 1.00 96.56 177 GLU A CA 1
ATOM 1395 C C . GLU A 1 177 ? 5.462 -18.567 -18.002 1.00 96.56 177 GLU A C 1
ATOM 1397 O O . GLU A 1 177 ? 4.463 -17.885 -17.757 1.00 96.56 177 GLU A O 1
ATOM 1402 N N . THR A 1 178 ? 6.688 -18.124 -17.753 1.00 98.06 178 THR A N 1
ATOM 1403 C CA . THR A 1 178 ? 6.974 -16.753 -17.346 1.00 98.06 178 THR A CA 1
ATOM 1404 C C . THR A 1 178 ? 8.293 -16.316 -17.947 1.00 98.06 178 THR A C 1
ATOM 1406 O O . THR A 1 178 ? 9.284 -17.042 -17.850 1.00 98.06 178 THR A O 1
ATOM 1409 N N . TYR A 1 179 ? 8.326 -15.108 -18.497 1.00 98.25 179 TYR A N 1
ATOM 1410 C CA . TYR A 1 179 ? 9.572 -14.450 -18.857 1.00 98.25 179 TYR A CA 1
ATOM 1411 C C . TYR A 1 179 ? 9.544 -12.970 -18.480 1.00 98.25 179 TYR A C 1
ATOM 1413 O O . TYR A 1 179 ? 8.494 -12.374 -18.242 1.00 98.25 179 TYR A O 1
ATOM 1421 N N . PHE A 1 180 ? 10.739 -12.391 -18.415 1.00 98.62 180 PHE A N 1
ATOM 1422 C CA . PHE A 1 180 ? 10.963 -11.011 -18.006 1.00 98.62 180 PHE A CA 1
ATOM 1423 C C . PHE A 1 180 ? 11.734 -10.290 -19.106 1.00 98.62 180 PHE A C 1
ATOM 1425 O O . PHE A 1 180 ? 12.690 -10.848 -19.658 1.00 98.62 180 PHE A O 1
ATOM 1432 N N . CYS A 1 181 ? 11.348 -9.063 -19.430 1.00 98.50 181 CYS A N 1
ATOM 1433 C CA . CYS A 1 181 ? 12.041 -8.253 -20.428 1.00 98.50 181 CYS A CA 1
ATOM 1434 C C . CYS A 1 181 ? 11.971 -6.767 -20.086 1.00 98.50 181 CYS A C 1
ATOM 1436 O O . CYS A 1 181 ? 11.051 -6.311 -19.412 1.00 98.50 181 CYS A O 1
ATOM 1438 N N . ASP A 1 182 ? 12.928 -6.000 -20.592 1.00 98.56 182 ASP A N 1
ATOM 1439 C CA . ASP A 1 182 ? 12.755 -4.556 -20.704 1.00 98.56 182 ASP A CA 1
ATOM 1440 C C . ASP A 1 182 ? 11.898 -4.264 -21.949 1.00 98.56 182 ASP A C 1
ATOM 1442 O O . ASP A 1 182 ? 12.169 -4.796 -23.031 1.00 98.56 182 ASP A O 1
ATOM 1446 N N . ALA A 1 183 ? 10.880 -3.418 -21.816 1.00 98.50 183 ALA A N 1
ATOM 1447 C CA . ALA A 1 183 ? 9.958 -3.061 -22.892 1.00 98.50 183 ALA A CA 1
ATOM 1448 C C . ALA A 1 183 ? 9.773 -1.541 -23.003 1.00 98.50 183 ALA A C 1
ATOM 1450 O O . ALA A 1 183 ? 10.010 -0.806 -22.040 1.00 98.50 183 ALA A O 1
ATOM 1451 N N . VAL A 1 184 ? 9.343 -1.078 -24.175 1.00 98.50 184 VAL A N 1
ATOM 1452 C CA . VAL A 1 184 ? 8.849 0.285 -24.402 1.00 98.50 184 VAL A CA 1
ATOM 1453 C C . VAL A 1 184 ? 7.355 0.222 -24.707 1.00 98.50 184 VAL A C 1
ATOM 1455 O O . VAL A 1 184 ? 6.920 -0.590 -25.524 1.00 98.50 184 VAL A O 1
ATOM 1458 N N . ILE A 1 185 ? 6.568 1.048 -24.023 1.00 98.50 185 ILE A N 1
ATOM 1459 C CA . ILE A 1 185 ? 5.115 1.139 -24.211 1.00 98.50 185 ILE A CA 1
ATOM 1460 C C . ILE A 1 185 ? 4.715 2.570 -24.554 1.00 98.50 185 ILE A C 1
ATOM 1462 O O . ILE A 1 185 ? 5.438 3.506 -24.229 1.00 98.50 185 ILE A O 1
ATOM 1466 N N . CYS A 1 186 ? 3.539 2.717 -25.156 1.00 97.94 186 CYS A N 1
ATOM 1467 C CA . CYS A 1 186 ? 2.834 3.981 -25.308 1.00 97.94 186 CYS A CA 1
ATOM 1468 C C . CYS A 1 186 ? 1.376 3.704 -24.936 1.00 97.94 186 CYS A C 1
ATOM 1470 O O . CYS A 1 186 ? 0.650 3.040 -25.675 1.00 97.94 186 CYS A O 1
ATOM 1472 N N . THR A 1 187 ? 0.972 4.097 -23.727 1.00 96.62 187 THR A N 1
ATOM 1473 C CA . THR A 1 187 ? -0.360 3.739 -23.215 1.00 96.62 187 THR A CA 1
ATOM 1474 C C . THR A 1 187 ? -1.416 4.536 -23.985 1.00 96.62 187 THR A C 1
ATOM 1476 O O . THR A 1 187 ? -1.307 5.760 -24.079 1.00 96.62 187 THR A O 1
ATOM 1479 N N . PRO A 1 188 ? -2.461 3.912 -24.557 1.00 95.56 188 PRO A N 1
ATOM 1480 C CA . PRO A 1 188 ? -3.453 4.659 -25.318 1.00 95.56 188 PRO A CA 1
ATOM 1481 C C . PRO A 1 188 ? -4.374 5.468 -24.398 1.00 95.56 188 PRO A C 1
ATOM 1483 O O . PRO A 1 188 ? -4.993 6.440 -24.839 1.00 95.56 188 PRO A O 1
ATOM 1486 N N . ARG A 1 189 ? -4.518 5.049 -23.131 1.00 95.31 189 ARG A N 1
ATOM 1487 C CA . ARG A 1 189 ? -5.438 5.655 -22.168 1.00 95.31 189 ARG A CA 1
ATOM 1488 C C . ARG A 1 189 ? -5.134 5.241 -20.726 1.00 95.31 189 ARG A C 1
ATOM 1490 O O . ARG A 1 189 ? -4.890 4.068 -20.453 1.00 95.31 189 ARG A O 1
ATOM 1497 N N . LYS A 1 190 ? -5.310 6.209 -19.822 1.00 95.12 190 LYS A N 1
ATOM 1498 C CA . LYS A 1 190 ? -5.467 6.019 -18.375 1.00 95.12 190 LYS A CA 1
ATOM 1499 C C . LYS A 1 190 ? -6.948 5.939 -18.014 1.00 95.12 190 LYS A C 1
ATOM 1501 O O . LYS A 1 190 ? -7.741 6.746 -18.509 1.00 95.12 190 LYS A O 1
ATOM 1506 N N . TYR A 1 191 ? -7.310 4.997 -17.153 1.00 96.94 191 TYR A N 1
ATOM 1507 C CA . TYR A 1 191 ? -8.645 4.884 -16.566 1.00 96.94 191 TYR A CA 1
ATOM 1508 C C . TYR A 1 191 ? -8.605 5.229 -15.077 1.00 96.94 191 TYR A C 1
ATOM 1510 O O . TYR A 1 191 ? -7.642 4.909 -14.384 1.00 96.94 191 TYR A O 1
ATOM 1518 N N . ALA A 1 192 ? -9.644 5.895 -14.575 1.00 96.56 192 ALA A N 1
ATOM 1519 C CA . ALA A 1 192 ? -9.931 5.896 -13.144 1.00 96.56 192 ALA A CA 1
ATOM 1520 C C . ALA A 1 192 ? -10.590 4.570 -12.720 1.00 96.56 192 ALA A C 1
ATOM 1522 O O . ALA A 1 192 ? -11.253 3.928 -13.542 1.00 96.56 192 ALA A O 1
ATOM 1523 N N . TYR A 1 193 ? -10.444 4.166 -11.454 1.00 95.69 193 TYR A N 1
ATOM 1524 C CA . TYR A 1 193 ? -11.097 2.957 -10.932 1.00 95.69 193 TYR A CA 1
ATOM 1525 C C . TYR A 1 193 ? -12.615 2.994 -11.136 1.00 95.69 193 TYR A C 1
ATOM 1527 O O . TYR A 1 193 ? -13.207 2.013 -11.576 1.00 95.69 193 TYR A O 1
ATOM 1535 N N . GLU A 1 194 ? -13.240 4.152 -10.937 1.00 94.75 194 GLU A N 1
ATOM 1536 C CA . GLU A 1 194 ? -14.673 4.351 -11.146 1.00 94.75 194 GLU A CA 1
ATOM 1537 C C . GLU A 1 194 ? -15.061 4.155 -12.620 1.00 94.75 194 GLU A C 1
ATOM 1539 O O . GLU A 1 194 ? -16.051 3.495 -12.925 1.00 94.75 194 GLU A O 1
ATOM 1544 N N . GLU A 1 195 ? -14.248 4.649 -13.563 1.00 96.06 195 GLU A N 1
ATOM 1545 C CA . GLU A 1 195 ? -14.488 4.433 -14.997 1.00 96.06 195 GLU A CA 1
ATOM 1546 C C . GLU A 1 195 ? -14.348 2.953 -15.379 1.00 96.06 195 GLU A C 1
ATOM 1548 O O . GLU A 1 195 ? -15.126 2.437 -16.186 1.00 96.06 195 GLU A O 1
ATOM 1553 N N . ALA A 1 196 ? -13.344 2.268 -14.824 1.00 96.75 196 ALA A N 1
ATOM 1554 C CA . ALA A 1 196 ? -13.130 0.845 -15.052 1.00 96.75 196 ALA A CA 1
ATOM 1555 C C . ALA A 1 196 ? -14.282 0.014 -14.468 1.00 96.75 196 ALA A C 1
ATOM 1557 O O . ALA A 1 196 ? -14.789 -0.879 -15.149 1.00 96.75 196 ALA A O 1
ATOM 1558 N N . GLN A 1 197 ? -14.755 0.356 -13.268 1.00 96.81 197 GLN A N 1
ATOM 1559 C CA . GLN A 1 197 ? -15.919 -0.263 -12.640 1.00 96.81 197 GLN A CA 1
ATOM 1560 C C . GLN A 1 197 ? -17.171 -0.097 -13.509 1.00 96.81 197 GLN A C 1
ATOM 1562 O O . GLN A 1 197 ? -17.831 -1.080 -13.849 1.00 96.81 197 GLN A O 1
ATOM 1567 N N . GLU A 1 198 ? -17.447 1.120 -13.983 1.00 96.38 198 GLU A N 1
ATOM 1568 C CA . GLU A 1 198 ? -18.580 1.371 -14.874 1.00 96.38 198 GLU A CA 1
ATOM 1569 C C . GLU A 1 198 ? -18.511 0.541 -16.174 1.00 96.38 198 GLU A C 1
ATOM 1571 O O . GLU A 1 198 ? -19.546 0.158 -16.728 1.00 96.38 198 GLU A O 1
ATOM 1576 N N . ILE A 1 199 ? -17.307 0.277 -16.697 1.00 96.44 199 ILE A N 1
ATOM 1577 C CA . ILE A 1 199 ? -17.078 -0.569 -17.882 1.00 96.44 199 ILE A CA 1
ATOM 1578 C C . ILE A 1 199 ? -17.335 -2.052 -17.582 1.00 96.44 199 ILE A C 1
ATOM 1580 O O . ILE A 1 199 ? -17.816 -2.772 -18.467 1.00 96.44 199 ILE A O 1
ATOM 1584 N N . LEU A 1 200 ? -17.002 -2.514 -16.376 1.00 96.06 200 LEU A N 1
ATOM 1585 C CA . LEU A 1 200 ? -17.247 -3.888 -15.935 1.00 96.06 200 LEU A CA 1
ATOM 1586 C C . LEU A 1 200 ? -18.744 -4.157 -15.743 1.00 96.06 200 LEU A C 1
ATOM 1588 O O . LEU A 1 200 ? -19.228 -5.214 -16.144 1.00 96.06 200 LEU A O 1
ATOM 1592 N N . GLU A 1 201 ? -19.490 -3.184 -15.221 1.00 95.38 201 GLU A N 1
ATOM 1593 C CA . GLU A 1 201 ? -20.932 -3.307 -14.969 1.00 95.38 201 GLU A CA 1
ATOM 1594 C C . GLU A 1 201 ? -21.787 -3.209 -16.242 1.00 95.38 201 GLU A C 1
ATOM 1596 O O . GLU A 1 201 ? -22.853 -3.820 -16.334 1.00 95.38 201 GLU A O 1
ATOM 1601 N N . ASN A 1 202 ? -21.329 -2.457 -17.250 1.00 93.25 202 ASN A N 1
ATOM 1602 C CA . ASN A 1 202 ? -22.119 -2.149 -18.443 1.00 93.25 202 ASN A CA 1
ATOM 1603 C C . ASN A 1 202 ? -21.537 -2.795 -19.708 1.00 93.25 202 ASN A C 1
ATOM 1605 O O . ASN A 1 202 ? -20.617 -2.270 -20.348 1.00 93.25 202 ASN A O 1
ATOM 1609 N N . LEU A 1 203 ? -22.134 -3.918 -20.126 1.00 86.19 203 LEU A N 1
ATOM 1610 C CA . LEU A 1 203 ? -21.775 -4.603 -21.371 1.00 86.19 203 LEU A CA 1
ATOM 1611 C C . LEU A 1 203 ? -21.845 -3.646 -22.575 1.00 86.19 203 LEU A C 1
ATOM 1613 O O . LEU A 1 203 ? -22.845 -2.971 -22.804 1.00 86.19 203 LEU A O 1
ATOM 1617 N N . GLY A 1 204 ? -20.767 -3.597 -23.362 1.00 83.12 204 GLY A N 1
ATOM 1618 C CA . GLY A 1 204 ? -20.653 -2.739 -24.548 1.00 83.12 204 GLY A CA 1
ATOM 1619 C C . GLY A 1 204 ? -20.075 -1.341 -24.292 1.00 83.12 204 GLY A C 1
ATOM 1620 O O . GLY A 1 204 ? -19.649 -0.684 -25.244 1.00 83.12 204 GLY A O 1
ATOM 1621 N N . LYS A 1 205 ? -19.955 -0.895 -23.032 1.00 89.75 205 LYS A N 1
ATOM 1622 C CA . LYS A 1 205 ? -19.262 0.360 -22.699 1.00 89.75 205 LYS A CA 1
ATOM 1623 C C . LYS A 1 205 ? -17.747 0.221 -22.917 1.00 89.75 205 LYS A C 1
ATOM 1625 O O . LYS A 1 205 ? -17.173 -0.860 -22.743 1.00 89.75 205 LYS A O 1
ATOM 1630 N N . GLY A 1 206 ? -17.104 1.315 -23.333 1.00 87.62 206 GLY A N 1
ATOM 1631 C CA . GLY A 1 206 ? -15.646 1.409 -23.512 1.00 87.62 206 GLY A CA 1
ATOM 1632 C C . GLY A 1 206 ? -15.086 0.839 -24.825 1.00 87.62 206 GLY A C 1
ATOM 1633 O O . GLY A 1 206 ? -13.875 0.892 -25.035 1.00 87.62 206 GLY A O 1
ATOM 1634 N N . GLY A 1 207 ? -15.928 0.305 -25.719 1.00 92.50 207 GLY A N 1
ATOM 1635 C CA . GLY A 1 207 ? -15.498 -0.213 -27.023 1.00 92.50 207 GLY A CA 1
ATOM 1636 C C . GLY A 1 207 ? -14.432 -1.312 -26.914 1.00 92.50 207 GLY A C 1
ATOM 1637 O O . GLY A 1 207 ? -14.519 -2.196 -26.061 1.00 92.50 207 GLY A O 1
ATOM 1638 N N . ARG A 1 208 ? -13.410 -1.249 -27.778 1.00 92.44 208 ARG A N 1
ATOM 1639 C CA . ARG A 1 208 ? -12.310 -2.228 -27.829 1.00 92.44 208 ARG A CA 1
ATOM 1640 C C . ARG A 1 208 ? -11.529 -2.317 -26.512 1.00 92.44 208 ARG A C 1
ATOM 1642 O O . ARG A 1 208 ? -11.350 -3.417 -26.005 1.00 92.44 208 ARG A O 1
ATOM 1649 N N . LEU A 1 209 ? -11.123 -1.184 -25.936 1.00 93.69 209 LEU A N 1
ATOM 1650 C CA . LEU A 1 209 ? -10.401 -1.159 -24.655 1.00 93.69 209 LEU A CA 1
ATOM 1651 C C . LEU A 1 209 ? -11.296 -1.605 -23.489 1.00 93.69 209 LEU A C 1
ATOM 1653 O O . LEU A 1 209 ? -10.843 -2.314 -22.598 1.00 93.69 209 LEU A O 1
ATOM 1657 N N . GLY A 1 210 ? -12.594 -1.294 -23.538 1.00 94.75 210 GLY A N 1
ATOM 1658 C CA . GLY A 1 210 ? -13.553 -1.826 -22.569 1.00 94.75 210 GLY A CA 1
ATOM 1659 C C . GLY A 1 210 ? -13.652 -3.355 -22.603 1.00 94.75 210 GLY A C 1
ATOM 1660 O O . GLY A 1 210 ? -13.772 -3.987 -21.557 1.00 94.75 210 GLY A O 1
ATOM 1661 N N . ASN A 1 211 ? -13.550 -3.974 -23.788 1.00 92.62 211 ASN A N 1
ATOM 1662 C CA . ASN A 1 211 ? -13.473 -5.436 -23.895 1.00 92.62 211 ASN A CA 1
ATOM 1663 C C . ASN A 1 211 ? -12.190 -5.985 -23.259 1.00 92.62 211 ASN A C 1
ATOM 1665 O O . ASN A 1 211 ? -12.263 -7.009 -22.589 1.00 92.62 211 ASN A O 1
ATOM 1669 N N . ARG A 1 212 ? -11.052 -5.290 -23.399 1.00 93.50 212 ARG A N 1
ATOM 1670 C CA . ARG A 1 212 ? -9.793 -5.673 -22.734 1.00 93.50 212 ARG A CA 1
ATOM 1671 C C . ARG A 1 212 ? -9.913 -5.652 -21.212 1.00 93.50 212 ARG A C 1
ATOM 1673 O O . ARG A 1 212 ? -9.479 -6.597 -20.567 1.00 93.50 212 ARG A O 1
ATOM 1680 N N . ILE A 1 213 ? -10.563 -4.635 -20.643 1.00 96.81 213 ILE A N 1
ATOM 1681 C CA . ILE A 1 213 ? -10.816 -4.553 -19.193 1.00 96.81 213 ILE A CA 1
ATOM 1682 C C . ILE A 1 213 ? -11.677 -5.735 -18.718 1.00 96.81 213 ILE A C 1
ATOM 1684 O O . ILE A 1 213 ? -11.384 -6.349 -17.695 1.00 96.81 213 ILE A O 1
ATOM 1688 N N . ARG A 1 214 ? -12.701 -6.120 -19.489 1.00 95.38 214 ARG A N 1
ATOM 1689 C CA . ARG A 1 214 ? -13.522 -7.303 -19.181 1.00 95.38 214 ARG A CA 1
ATOM 1690 C C . ARG A 1 214 ? -12.731 -8.612 -19.284 1.00 95.38 214 ARG A C 1
ATOM 1692 O O . ARG A 1 214 ? -12.842 -9.455 -18.402 1.00 95.38 214 ARG A O 1
ATOM 1699 N N . GLU A 1 215 ? -11.899 -8.774 -20.314 1.00 94.62 215 GLU A N 1
ATOM 1700 C CA . GLU A 1 215 ? -10.996 -9.931 -20.443 1.00 94.62 215 GLU A CA 1
ATOM 1701 C C . GLU A 1 215 ? -9.990 -10.012 -19.288 1.00 94.62 215 GLU A C 1
ATOM 1703 O O . GLU A 1 215 ? -9.694 -11.103 -18.798 1.00 94.62 215 GLU A O 1
ATOM 1708 N N . ALA A 1 216 ? -9.493 -8.863 -18.831 1.00 97.44 216 ALA A N 1
ATOM 1709 C CA . ALA A 1 216 ? -8.651 -8.771 -17.653 1.00 97.44 216 ALA A CA 1
ATOM 1710 C C . ALA A 1 216 ? -9.401 -9.209 -16.386 1.00 97.44 216 ALA A C 1
ATOM 1712 O O . ALA A 1 216 ? -8.872 -10.005 -15.611 1.00 97.44 216 ALA A O 1
ATOM 1713 N N . TRP A 1 217 ? -10.654 -8.787 -16.204 1.00 97.88 217 TRP A N 1
ATOM 1714 C CA . TRP A 1 217 ? -11.467 -9.232 -15.071 1.00 97.88 217 TRP A CA 1
ATOM 1715 C C . TRP A 1 217 ? -11.757 -10.741 -15.077 1.00 97.88 217 TRP A C 1
ATOM 1717 O O . TRP A 1 217 ? -11.704 -11.374 -14.019 1.00 97.88 217 TRP A O 1
ATOM 1727 N N . ASP A 1 218 ? -11.992 -11.348 -16.247 1.00 96.50 218 ASP A N 1
ATOM 1728 C CA . ASP A 1 218 ? -12.166 -12.806 -16.369 1.00 96.50 218 ASP A CA 1
ATOM 1729 C C . ASP A 1 218 ? -10.971 -13.559 -15.749 1.00 96.50 218 ASP A C 1
ATOM 1731 O O . ASP A 1 218 ? -11.147 -14.517 -14.992 1.00 96.50 218 ASP A O 1
ATOM 1735 N N . LEU A 1 219 ? -9.743 -13.113 -16.044 1.00 98.19 219 LEU A N 1
ATOM 1736 C CA . LEU A 1 219 ? -8.530 -13.701 -15.474 1.00 98.19 219 LEU A CA 1
ATOM 1737 C C . LEU A 1 219 ? -8.361 -13.328 -13.995 1.00 98.19 219 LEU A C 1
ATOM 1739 O O . LEU A 1 219 ? -8.106 -14.208 -13.174 1.00 98.19 219 LEU A O 1
ATOM 1743 N N . ALA A 1 220 ? -8.501 -12.052 -13.632 1.00 98.38 220 ALA A N 1
ATOM 1744 C CA . ALA A 1 220 ? -8.267 -11.590 -12.266 1.00 98.38 220 ALA A CA 1
ATOM 1745 C C . ALA A 1 220 ? -9.223 -12.244 -11.258 1.00 98.38 220 ALA A C 1
ATOM 1747 O O . ALA A 1 220 ? -8.784 -12.733 -10.220 1.00 98.38 220 ALA A O 1
ATOM 1748 N N . SER A 1 221 ? -10.511 -12.358 -11.588 1.00 97.81 221 SER A N 1
ATOM 1749 C CA . SER A 1 221 ? -11.498 -13.043 -10.743 1.00 97.81 221 SER A CA 1
ATOM 1750 C C . SER A 1 221 ? -11.172 -14.533 -10.548 1.00 97.81 221 SER A C 1
ATOM 1752 O O . SER A 1 221 ? -11.324 -15.071 -9.444 1.00 97.81 221 SER A O 1
ATOM 1754 N N . LEU A 1 222 ? -10.644 -15.200 -11.584 1.00 97.62 222 LEU A N 1
ATOM 1755 C CA . LEU A 1 222 ? -10.143 -16.573 -11.499 1.00 97.62 222 LEU A CA 1
ATOM 1756 C C . LEU A 1 222 ? -8.922 -16.677 -10.572 1.00 97.62 222 LEU A C 1
ATOM 1758 O O . LEU A 1 222 ? -8.869 -17.581 -9.733 1.00 97.62 222 LEU A O 1
ATOM 1762 N N . LEU A 1 223 ? -7.956 -15.760 -10.690 1.00 97.94 223 LEU A N 1
ATOM 1763 C CA . LEU A 1 223 ? -6.774 -15.704 -9.821 1.00 97.94 223 LEU A CA 1
ATOM 1764 C C . LEU A 1 223 ? -7.157 -15.420 -8.362 1.00 97.94 223 LEU A C 1
ATOM 1766 O O . LEU A 1 223 ? -6.710 -16.147 -7.470 1.00 97.94 223 LEU A O 1
ATOM 1770 N N . ARG A 1 224 ? -8.069 -14.469 -8.130 1.00 96.69 224 ARG A N 1
ATOM 1771 C CA . ARG A 1 224 ? -8.605 -14.124 -6.806 1.00 96.69 224 ARG A CA 1
ATOM 1772 C C . ARG A 1 224 ? -9.227 -15.331 -6.124 1.00 96.69 224 ARG A C 1
ATOM 1774 O O . ARG A 1 224 ? -8.871 -15.671 -4.996 1.00 96.69 224 ARG A O 1
ATOM 1781 N N . LYS A 1 225 ? -10.109 -16.044 -6.832 1.00 95.81 225 LYS A N 1
ATOM 1782 C CA . LYS A 1 225 ? -10.726 -17.272 -6.315 1.00 95.81 225 LYS A CA 1
ATOM 1783 C C . LYS A 1 225 ? -9.668 -18.296 -5.901 1.00 95.81 225 LYS A C 1
ATOM 1785 O O . LYS A 1 225 ? -9.736 -18.840 -4.803 1.00 95.81 225 LYS A O 1
ATOM 1790 N N . ARG A 1 226 ? -8.649 -18.513 -6.738 1.00 94.94 226 ARG A N 1
ATOM 1791 C CA . ARG A 1 226 ? -7.549 -19.440 -6.429 1.00 94.94 226 ARG A CA 1
ATOM 1792 C C . ARG A 1 226 ? -6.730 -19.003 -5.219 1.00 94.94 226 ARG A C 1
ATOM 1794 O O . ARG A 1 226 ? -6.335 -19.860 -4.434 1.00 94.94 226 ARG A O 1
ATOM 1801 N N . ARG A 1 227 ? -6.446 -17.706 -5.068 1.00 94.56 227 ARG A N 1
ATOM 1802 C CA . ARG A 1 227 ? -5.705 -17.166 -3.917 1.00 94.56 227 ARG A CA 1
ATOM 1803 C C . ARG A 1 227 ? -6.414 -17.508 -2.609 1.00 94.56 227 ARG A C 1
ATOM 1805 O O . ARG A 1 227 ? -5.777 -18.027 -1.692 1.00 94.56 227 ARG A O 1
ATOM 1812 N N . PHE A 1 228 ? -7.727 -17.298 -2.548 1.00 93.50 228 PHE A N 1
ATOM 1813 C CA . PHE A 1 228 ? -8.521 -17.656 -1.374 1.00 93.50 228 PHE A CA 1
ATOM 1814 C C . PHE A 1 228 ? -8.662 -19.174 -1.201 1.00 93.50 228 PHE A C 1
ATOM 1816 O O . PHE A 1 228 ? -8.445 -19.665 -0.097 1.00 93.50 228 PHE A O 1
ATOM 1823 N N . ASP A 1 229 ? -8.888 -19.947 -2.266 1.00 92.62 229 ASP A N 1
ATOM 1824 C CA . ASP A 1 229 ? -8.922 -21.420 -2.185 1.00 92.62 229 ASP A CA 1
ATOM 1825 C C . ASP A 1 229 ? -7.597 -22.011 -1.645 1.00 92.62 229 ASP A C 1
ATOM 1827 O O . ASP A 1 229 ? -7.589 -23.060 -0.995 1.00 92.62 229 ASP A O 1
ATOM 1831 N N . ASN A 1 230 ? -6.472 -21.321 -1.870 1.00 91.19 230 ASN A N 1
ATOM 1832 C CA . ASN A 1 230 ? -5.137 -21.719 -1.412 1.00 91.19 230 ASN A CA 1
ATOM 1833 C C . ASN A 1 230 ? -4.753 -21.205 -0.013 1.00 91.19 230 ASN A C 1
ATOM 1835 O O . ASN A 1 230 ? -3.647 -21.489 0.446 1.00 91.19 230 ASN A O 1
ATOM 1839 N N . GLY A 1 231 ? -5.633 -20.489 0.690 1.00 91.12 231 GLY A N 1
ATOM 1840 C CA . GLY A 1 231 ? -5.365 -20.045 2.063 1.00 91.12 231 GLY A CA 1
ATOM 1841 C C . GLY A 1 231 ? -5.130 -18.544 2.247 1.00 91.12 231 GLY A C 1
ATOM 1842 O O . GLY A 1 231 ? -4.761 -18.148 3.354 1.00 91.12 231 GLY A O 1
ATOM 1843 N N . GLY A 1 232 ? -5.291 -17.719 1.204 1.00 93.12 232 GLY A N 1
ATOM 1844 C CA . GLY A 1 232 ? -5.225 -16.258 1.322 1.00 93.12 232 GLY A CA 1
ATOM 1845 C C . GLY A 1 232 ? -6.306 -15.718 2.265 1.00 93.12 232 GLY A C 1
ATOM 1846 O O . GLY A 1 232 ? -7.387 -16.302 2.371 1.00 93.12 232 GLY A O 1
ATOM 1847 N N . LEU A 1 233 ? -6.021 -14.630 2.976 1.00 91.69 233 LEU A N 1
ATOM 1848 C CA . LEU A 1 233 ? -6.953 -14.035 3.936 1.00 91.69 233 LEU A CA 1
ATOM 1849 C C . LEU A 1 233 ? -7.641 -12.806 3.330 1.00 91.69 233 LEU A C 1
ATOM 1851 O O . LEU A 1 233 ? -6.969 -11.939 2.778 1.00 91.69 233 LEU A O 1
ATOM 1855 N N . ASP A 1 234 ? -8.972 -12.747 3.433 1.00 88.56 234 ASP A N 1
ATOM 1856 C CA . ASP A 1 234 ? -9.783 -11.561 3.108 1.00 88.56 234 ASP A CA 1
ATOM 1857 C C . ASP A 1 234 ? -9.783 -10.659 4.349 1.00 88.56 234 ASP A C 1
ATOM 1859 O O . ASP A 1 234 ? -10.518 -10.891 5.315 1.00 88.56 234 ASP A O 1
ATOM 1863 N N . LEU A 1 235 ? -8.857 -9.701 4.355 1.00 84.62 235 LEU A N 1
ATOM 1864 C CA . LEU A 1 235 ? -8.651 -8.741 5.440 1.00 84.62 235 LEU A CA 1
ATOM 1865 C C . LEU A 1 235 ? -9.116 -7.338 5.045 1.00 84.62 235 LEU A C 1
ATOM 1867 O O . LEU A 1 235 ? -8.807 -6.380 5.752 1.00 84.62 235 LEU A O 1
ATOM 1871 N N . ASP A 1 236 ? -9.858 -7.232 3.941 1.00 84.12 236 ASP A N 1
ATOM 1872 C CA . ASP A 1 236 ? -10.314 -5.960 3.407 1.00 84.12 236 ASP A CA 1
ATOM 1873 C C . ASP A 1 236 ? -11.306 -5.342 4.399 1.00 84.12 236 ASP A C 1
ATOM 1875 O O . ASP A 1 236 ? -12.268 -5.983 4.855 1.00 84.12 236 ASP A O 1
ATOM 1879 N N . MET A 1 237 ? -11.028 -4.098 4.773 1.00 81.31 237 MET A N 1
ATOM 1880 C CA . MET A 1 237 ? -11.822 -3.300 5.696 1.00 81.31 237 MET A CA 1
ATOM 1881 C C . MET A 1 237 ? -12.241 -2.018 4.981 1.00 81.31 237 MET A C 1
ATOM 1883 O O . MET A 1 237 ? -11.461 -1.491 4.191 1.00 81.31 237 MET A O 1
ATOM 1887 N N . PRO A 1 238 ? -13.453 -1.506 5.240 1.00 81.81 238 PRO A N 1
ATOM 1888 C CA . PRO A 1 238 ? -13.852 -0.225 4.687 1.00 81.81 238 PRO A CA 1
ATOM 1889 C C . PRO A 1 238 ? -12.950 0.880 5.244 1.00 81.81 238 PRO A C 1
ATOM 1891 O O . PRO A 1 238 ? -12.609 0.876 6.430 1.00 81.81 238 PRO A O 1
ATOM 1894 N N . GLU A 1 239 ? -12.602 1.835 4.389 1.00 86.38 239 GLU A N 1
ATOM 1895 C CA . GLU A 1 239 ? -11.822 3.012 4.754 1.00 86.38 239 GLU A CA 1
ATOM 1896 C C . GLU A 1 239 ? -12.622 4.290 4.495 1.00 86.38 239 GLU A C 1
ATOM 1898 O O . GLU A 1 239 ? -13.559 4.325 3.692 1.00 86.38 239 GLU A O 1
ATOM 1903 N N . VAL A 1 240 ? -12.270 5.344 5.230 1.00 90.31 240 VAL A N 1
ATOM 1904 C CA . VAL A 1 240 ? -12.880 6.668 5.110 1.00 90.31 240 VAL A CA 1
ATOM 1905 C C . VAL A 1 240 ? -11.770 7.688 4.920 1.00 90.31 240 VAL A C 1
ATOM 1907 O O . VAL A 1 240 ? -10.879 7.808 5.766 1.00 90.31 240 VAL A O 1
ATOM 1910 N N . SER A 1 241 ? -11.845 8.433 3.824 1.00 89.00 241 SER A N 1
ATOM 1911 C CA . SER A 1 241 ? -10.985 9.573 3.536 1.00 89.00 241 SER A CA 1
ATOM 1912 C C . SER A 1 241 ? -11.672 10.877 3.939 1.00 89.00 241 SER A C 1
ATOM 1914 O O . SER A 1 241 ? -12.900 10.987 3.972 1.00 89.00 241 SER A O 1
ATOM 1916 N N . ILE A 1 242 ? -10.868 11.879 4.296 1.00 92.44 242 ILE A N 1
ATOM 1917 C CA . ILE A 1 242 ? -11.347 13.227 4.607 1.00 92.44 242 ILE A CA 1
ATOM 1918 C C . ILE A 1 242 ? -11.191 14.095 3.367 1.00 92.44 242 ILE A C 1
ATOM 1920 O O . ILE A 1 242 ? -10.120 14.139 2.768 1.00 92.44 242 ILE A O 1
ATOM 1924 N N . VAL A 1 243 ? -12.252 14.818 3.015 1.00 92.44 243 VAL A N 1
ATOM 1925 C CA . VAL A 1 243 ? -12.242 15.770 1.905 1.00 92.44 243 VAL A CA 1
ATOM 1926 C C . VAL A 1 243 ? -11.806 17.128 2.437 1.00 92.44 243 VAL A C 1
ATOM 1928 O O . VAL A 1 243 ? -12.460 17.693 3.318 1.00 92.44 243 VAL A O 1
ATOM 1931 N N . LEU A 1 244 ? -10.711 17.653 1.897 1.00 91.94 244 LEU A N 1
ATOM 1932 C CA . LEU A 1 244 ? -10.179 18.974 2.223 1.00 91.94 244 LEU A CA 1
ATOM 1933 C C . LEU A 1 244 ? -10.549 19.988 1.132 1.00 91.94 244 LEU A C 1
ATOM 1935 O O . LEU A 1 244 ? -10.713 19.618 -0.030 1.00 91.94 244 LEU A O 1
ATOM 1939 N N . ASP A 1 245 ? -10.694 21.258 1.507 1.00 90.88 245 ASP A N 1
ATOM 1940 C CA . ASP A 1 245 ? -10.728 22.367 0.548 1.00 90.88 245 ASP A CA 1
ATOM 1941 C C . ASP A 1 245 ? -9.312 22.798 0.116 1.00 90.88 245 ASP A C 1
ATOM 1943 O O . ASP A 1 245 ? -8.307 22.285 0.611 1.00 90.88 245 ASP A O 1
ATOM 1947 N N . ASP A 1 246 ? -9.222 23.787 -0.779 1.00 87.19 246 ASP A N 1
ATOM 1948 C CA . ASP A 1 246 ? -7.946 24.318 -1.291 1.00 87.19 246 ASP A CA 1
ATOM 1949 C C . ASP A 1 246 ? -7.042 24.927 -0.203 1.00 87.19 246 ASP A C 1
ATOM 1951 O O . ASP A 1 246 ? -5.860 25.181 -0.441 1.00 87.19 246 ASP A O 1
ATOM 1955 N N . LYS A 1 247 ? -7.586 25.206 0.987 1.00 86.12 247 LYS A N 1
ATOM 1956 C CA . LYS A 1 247 ? -6.832 25.716 2.135 1.00 86.12 247 LYS A CA 1
ATOM 1957 C C . LYS A 1 247 ? -6.420 24.598 3.091 1.00 86.12 247 LYS A C 1
ATOM 1959 O O . LYS A 1 247 ? -5.777 24.894 4.089 1.00 86.12 247 LYS A O 1
ATOM 1964 N N . GLY A 1 248 ? -6.767 23.340 2.820 1.00 86.62 248 GLY A N 1
ATOM 1965 C CA . GLY A 1 248 ? -6.486 22.212 3.709 1.00 86.62 248 GLY A CA 1
ATOM 1966 C C . GLY A 1 248 ? -7.442 22.115 4.903 1.00 86.62 248 GLY A C 1
ATOM 1967 O O . GLY A 1 248 ? -7.129 21.427 5.880 1.00 86.62 248 GLY A O 1
ATOM 1968 N N . VAL A 1 249 ? -8.591 22.801 4.852 1.00 90.38 249 VAL A N 1
ATOM 1969 C CA . VAL A 1 249 ? -9.645 22.716 5.871 1.00 90.38 249 VAL A CA 1
ATOM 1970 C C . VAL A 1 249 ? -10.576 21.556 5.520 1.00 90.38 249 VAL A C 1
ATOM 1972 O O . VAL A 1 249 ? -11.025 21.455 4.375 1.00 90.38 249 VAL A O 1
ATOM 1975 N N . PRO A 1 250 ? -10.916 20.672 6.471 1.00 93.19 250 PRO A N 1
ATOM 1976 C CA . PRO A 1 250 ? -11.777 19.545 6.168 1.00 93.19 250 PRO A CA 1
ATOM 1977 C C . PRO A 1 250 ? -13.243 19.961 6.010 1.00 93.19 250 PRO A C 1
ATOM 1979 O O . PRO A 1 250 ? -13.849 20.570 6.893 1.00 93.19 250 PRO A O 1
ATOM 1982 N N . THR A 1 251 ? -13.838 19.582 4.881 1.00 93.19 251 THR A N 1
ATOM 1983 C CA . THR A 1 251 ? -15.216 19.931 4.498 1.00 93.19 251 THR A CA 1
ATOM 1984 C C . THR A 1 251 ? -16.177 18.749 4.594 1.00 93.19 251 THR A C 1
ATOM 1986 O O . THR A 1 251 ? -17.374 18.944 4.829 1.00 93.19 251 THR A O 1
ATOM 1989 N N . GLY A 1 252 ? -15.666 17.523 4.491 1.00 93.06 252 GLY A N 1
ATOM 1990 C CA . GLY A 1 252 ? -16.469 16.307 4.485 1.00 93.06 252 GLY A CA 1
ATOM 1991 C C . GLY A 1 252 ? -15.628 15.043 4.596 1.00 93.06 252 GLY A C 1
ATOM 1992 O O . GLY A 1 252 ? -14.436 15.087 4.894 1.00 93.06 252 GLY A O 1
ATOM 1993 N N . TYR A 1 253 ? -16.268 13.913 4.323 1.00 92.88 253 TYR A N 1
ATOM 1994 C CA . TYR A 1 253 ? -15.630 12.608 4.242 1.00 92.88 253 TYR A CA 1
ATOM 1995 C C . TYR A 1 253 ? -16.176 11.838 3.041 1.00 92.88 253 TYR A C 1
ATOM 1997 O O . TYR A 1 253 ? -17.289 12.102 2.579 1.00 92.88 253 TYR A O 1
ATOM 2005 N N . GLN A 1 254 ? -15.403 10.872 2.565 1.00 90.88 254 GLN A N 1
ATOM 2006 C CA . GLN A 1 254 ? -15.794 9.941 1.520 1.00 90.88 254 GLN A CA 1
ATOM 2007 C C . GLN A 1 254 ? -15.444 8.523 1.970 1.00 90.88 254 GLN A C 1
ATOM 2009 O O . GLN A 1 254 ? -14.417 8.291 2.603 1.00 90.88 254 GLN A O 1
ATOM 2014 N N . ARG A 1 255 ? -16.333 7.567 1.696 1.00 88.06 255 ARG A N 1
ATOM 2015 C CA . ARG A 1 255 ? -16.014 6.149 1.872 1.00 88.06 255 ARG A CA 1
ATOM 2016 C C . ARG A 1 255 ? -15.259 5.673 0.644 1.00 88.06 255 ARG A C 1
ATOM 2018 O O . ARG A 1 255 ? -15.729 5.882 -0.472 1.00 88.06 255 ARG A O 1
ATOM 2025 N N . GLU A 1 256 ? -14.126 5.032 0.873 1.00 85.12 256 GLU A N 1
ATOM 2026 C CA . GLU A 1 256 ? -13.359 4.405 -0.193 1.00 85.12 256 GLU A CA 1
ATOM 2027 C C . GLU A 1 256 ? -14.020 3.073 -0.554 1.00 85.12 256 GLU A C 1
ATOM 2029 O O . GLU A 1 256 ? -14.239 2.209 0.303 1.00 85.12 256 GLU A O 1
ATOM 2034 N N . GLU A 1 257 ? -14.391 2.920 -1.824 1.00 81.19 257 GLU A N 1
ATOM 2035 C CA . GLU A 1 257 ? -15.015 1.700 -2.322 1.00 81.19 257 GLU A CA 1
ATOM 2036 C C . GLU A 1 257 ? -13.962 0.754 -2.884 1.00 81.19 257 GLU A C 1
ATOM 2038 O O . GLU A 1 257 ? -13.373 0.999 -3.932 1.00 81.19 257 GLU A O 1
ATOM 2043 N N . TYR A 1 258 ? -13.777 -0.385 -2.225 1.00 89.44 258 TYR A N 1
ATOM 2044 C CA . TYR A 1 258 ? -12.972 -1.475 -2.756 1.00 89.44 258 TYR A CA 1
ATOM 2045 C C . TYR A 1 258 ? -13.851 -2.434 -3.580 1.00 89.44 258 TYR A C 1
ATOM 2047 O O . TYR A 1 258 ? -14.561 -3.284 -3.037 1.00 89.44 258 TYR A O 1
ATOM 2055 N N . ASN A 1 259 ? -13.820 -2.274 -4.904 1.00 92.56 259 ASN A N 1
ATOM 2056 C CA . ASN A 1 259 ? -14.663 -2.994 -5.873 1.00 92.56 259 ASN A CA 1
ATOM 2057 C C . ASN A 1 259 ? -13.840 -3.852 -6.862 1.00 92.56 259 ASN A C 1
ATOM 2059 O O . ASN A 1 259 ? -12.628 -4.021 -6.707 1.00 92.56 259 ASN A O 1
ATOM 2063 N N . GLU A 1 260 ? -14.492 -4.433 -7.873 1.00 96.44 260 GLU A N 1
ATOM 2064 C CA . GLU A 1 260 ? -13.877 -5.327 -8.862 1.00 96.44 260 GLU A CA 1
ATOM 2065 C C . GLU A 1 260 ? -12.713 -4.675 -9.616 1.00 96.44 260 GLU A C 1
ATOM 2067 O O . GLU A 1 260 ? -11.708 -5.336 -9.883 1.00 96.44 260 GLU A O 1
ATOM 2072 N N . SER A 1 261 ? -12.804 -3.377 -9.919 1.00 96.31 261 SER A N 1
ATOM 2073 C CA . SER A 1 261 ? -11.720 -2.663 -10.602 1.00 96.31 261 SER A CA 1
ATOM 2074 C C . SER A 1 261 ? -10.419 -2.609 -9.781 1.00 96.31 261 SER A C 1
ATOM 2076 O O . SER A 1 261 ? -9.337 -2.799 -10.336 1.00 96.31 261 SER A O 1
ATOM 2078 N N . HIS A 1 262 ? -10.518 -2.451 -8.456 1.00 95.88 262 HIS A N 1
ATOM 2079 C CA . HIS A 1 262 ? -9.372 -2.478 -7.540 1.00 95.88 262 HIS A CA 1
ATOM 2080 C C . HIS A 1 262 ? -8.798 -3.893 -7.413 1.00 95.88 262 HIS A C 1
ATOM 2082 O O . HIS A 1 262 ? -7.589 -4.109 -7.510 1.00 95.88 262 HIS A O 1
ATOM 2088 N N . GLN A 1 263 ? -9.689 -4.877 -7.263 1.00 96.56 263 GLN A N 1
ATOM 2089 C CA . GLN A 1 263 ? -9.336 -6.295 -7.177 1.00 96.56 263 GLN A CA 1
ATOM 2090 C C . GLN A 1 263 ? -8.602 -6.780 -8.433 1.00 96.56 263 GLN A C 1
ATOM 2092 O O . GLN A 1 263 ? -7.696 -7.606 -8.333 1.00 96.56 263 GLN A O 1
ATOM 2097 N N . LEU A 1 264 ? -8.982 -6.273 -9.610 1.00 97.94 264 LEU A N 1
ATOM 2098 C CA . LEU A 1 264 ? -8.355 -6.607 -10.887 1.00 97.94 264 LEU A CA 1
ATOM 2099 C C . LEU A 1 264 ? -6.859 -6.286 -10.873 1.00 97.94 264 LEU A C 1
ATOM 2101 O O . LEU A 1 264 ? -6.038 -7.171 -11.126 1.00 97.94 264 LEU A O 1
ATOM 2105 N N . ILE A 1 265 ? -6.519 -5.034 -10.562 1.00 98.06 265 ILE A N 1
ATOM 2106 C CA . ILE A 1 265 ? -5.129 -4.571 -10.522 1.00 98.06 265 ILE A CA 1
ATOM 2107 C C . ILE A 1 265 ? -4.362 -5.284 -9.409 1.00 98.06 265 ILE A C 1
ATOM 2109 O O . ILE A 1 265 ? -3.262 -5.783 -9.654 1.00 98.06 265 ILE A O 1
ATOM 2113 N N . GLU A 1 266 ? -4.961 -5.436 -8.223 1.00 97.69 266 GLU A N 1
ATOM 2114 C CA . GLU A 1 266 ? -4.334 -6.141 -7.101 1.00 97.69 266 GLU A CA 1
ATOM 2115 C C . GLU A 1 266 ? -3.868 -7.550 -7.493 1.00 97.69 266 GLU A C 1
ATOM 2117 O O . GLU A 1 266 ? -2.702 -7.886 -7.286 1.00 97.69 266 GLU A O 1
ATOM 2122 N N . GLU A 1 267 ? -4.729 -8.379 -8.092 1.00 98.25 267 GLU A N 1
ATOM 2123 C CA . GLU A 1 267 ? -4.360 -9.762 -8.428 1.00 98.25 267 GLU A CA 1
ATOM 2124 C C . GLU A 1 267 ? -3.225 -9.839 -9.459 1.00 98.25 267 GLU A C 1
ATOM 2126 O O . GLU A 1 267 ? -2.372 -10.731 -9.381 1.00 98.25 267 GLU A O 1
ATOM 2131 N N . PHE A 1 268 ? -3.170 -8.892 -10.398 1.00 98.69 268 PHE A N 1
ATOM 2132 C CA . PHE A 1 268 ? -2.094 -8.819 -11.385 1.00 98.69 268 PHE A CA 1
ATOM 2133 C C . PHE A 1 268 ? -0.770 -8.377 -10.769 1.00 98.69 268 PHE A C 1
ATOM 2135 O O . PHE A 1 268 ? 0.266 -8.991 -11.042 1.00 98.69 268 PHE A O 1
ATOM 2142 N N . MET A 1 269 ? -0.797 -7.398 -9.864 1.00 98.56 269 MET A N 1
ATOM 2143 C CA . MET A 1 269 ? 0.403 -7.009 -9.126 1.00 98.56 269 MET A CA 1
ATOM 2144 C C . MET A 1 269 ? 0.887 -8.142 -8.215 1.00 98.56 269 MET A C 1
ATOM 2146 O O . MET A 1 269 ? 2.082 -8.440 -8.174 1.00 98.56 269 MET A O 1
ATOM 2150 N N . LEU A 1 270 ? -0.027 -8.845 -7.535 1.00 98.25 270 LEU A N 1
ATOM 2151 C CA . LEU A 1 270 ? 0.298 -9.979 -6.668 1.00 98.25 270 LEU A CA 1
ATOM 2152 C C . LEU A 1 270 ? 0.979 -11.126 -7.425 1.00 98.25 270 LEU A C 1
ATOM 2154 O O . LEU A 1 270 ? 1.920 -11.725 -6.894 1.00 98.25 270 LEU A O 1
ATOM 2158 N N . VAL A 1 271 ? 0.511 -11.463 -8.632 1.00 98.38 271 VAL A N 1
ATOM 2159 C CA . VAL A 1 271 ? 1.110 -12.550 -9.422 1.00 98.38 271 VAL A CA 1
ATOM 2160 C C . VAL A 1 271 ? 2.439 -12.138 -10.059 1.00 98.38 271 VAL A C 1
ATOM 2162 O O . VAL A 1 271 ? 3.361 -12.953 -10.086 1.00 98.38 271 VAL A O 1
ATOM 2165 N N . ALA A 1 272 ? 2.590 -10.877 -10.479 1.00 98.75 272 ALA A N 1
ATOM 2166 C CA . ALA A 1 272 ? 3.868 -10.343 -10.953 1.00 98.75 272 ALA A CA 1
ATOM 2167 C C . ALA A 1 272 ? 4.928 -10.345 -9.837 1.00 98.75 272 ALA A C 1
ATOM 2169 O O . ALA A 1 272 ? 6.033 -10.856 -10.028 1.00 98.75 272 ALA A O 1
ATOM 2170 N N . ASN A 1 273 ? 4.563 -9.865 -8.644 1.00 98.69 273 ASN A N 1
ATOM 2171 C CA . ASN A 1 273 ? 5.407 -9.884 -7.448 1.00 98.69 273 ASN A CA 1
ATOM 2172 C C . ASN A 1 273 ? 5.869 -11.307 -7.084 1.00 98.69 273 ASN A C 1
ATOM 2174 O O . ASN A 1 273 ? 7.051 -11.536 -6.832 1.00 98.69 273 ASN A O 1
ATOM 2178 N N . GLU A 1 274 ? 4.958 -12.286 -7.086 1.00 98.19 274 GLU A N 1
ATOM 2179 C CA . GLU A 1 274 ? 5.301 -13.692 -6.824 1.00 98.19 274 GLU A CA 1
ATOM 2180 C C . GLU A 1 274 ? 6.257 -14.265 -7.881 1.00 98.19 274 GLU A C 1
ATOM 2182 O O . GLU A 1 274 ? 7.229 -14.948 -7.545 1.00 98.19 274 GLU A O 1
ATOM 2187 N N . ALA A 1 275 ? 5.995 -13.986 -9.160 1.00 98.38 275 ALA A N 1
ATOM 2188 C CA . ALA A 1 275 ? 6.805 -14.475 -10.268 1.00 98.38 275 ALA A CA 1
ATOM 2189 C C . ALA A 1 275 ? 8.246 -13.942 -10.209 1.00 98.38 275 ALA A C 1
ATOM 2191 O O . ALA A 1 275 ? 9.198 -14.717 -10.347 1.00 98.38 275 ALA A O 1
ATOM 2192 N N . VAL A 1 276 ? 8.409 -12.641 -9.946 1.00 98.44 276 VAL A N 1
ATOM 2193 C CA . VAL A 1 276 ? 9.722 -12.000 -9.782 1.00 98.44 276 VAL A CA 1
ATOM 2194 C C . VAL A 1 276 ? 10.451 -12.565 -8.564 1.00 98.44 276 VAL A C 1
ATOM 2196 O O . VAL A 1 276 ? 11.602 -12.992 -8.693 1.00 98.44 276 VAL A O 1
ATOM 2199 N N . ALA A 1 277 ? 9.780 -12.654 -7.409 1.00 98.12 277 ALA A N 1
ATOM 2200 C CA . ALA A 1 277 ? 10.370 -13.205 -6.190 1.00 98.12 277 ALA A CA 1
ATOM 2201 C C . ALA A 1 277 ? 10.913 -14.624 -6.415 1.00 98.12 277 ALA A C 1
ATOM 2203 O O . ALA A 1 277 ? 12.060 -14.917 -6.072 1.00 98.12 277 ALA A O 1
ATOM 2204 N N . ARG A 1 27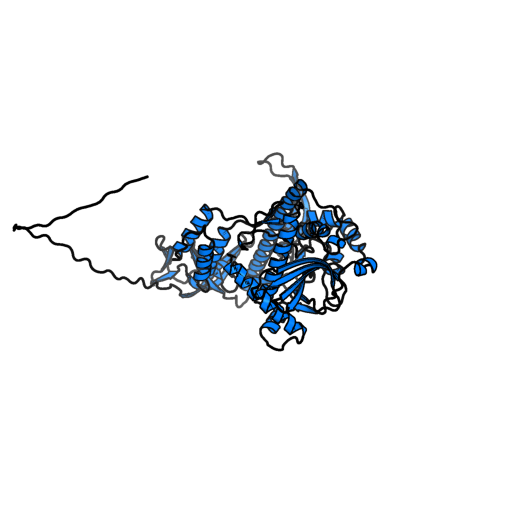8 ? 10.118 -15.492 -7.054 1.00 97.69 278 ARG A N 1
ATOM 2205 C CA . ARG A 1 278 ? 10.511 -16.870 -7.368 1.00 97.69 278 ARG A CA 1
ATOM 2206 C C . ARG A 1 278 ? 11.720 -16.926 -8.304 1.00 97.69 278 ARG A C 1
ATOM 2208 O O . ARG A 1 278 ? 12.639 -17.709 -8.068 1.00 97.69 278 ARG A O 1
ATOM 2215 N N . MET A 1 279 ? 11.735 -16.107 -9.356 1.00 97.44 279 MET A N 1
ATOM 2216 C CA . MET A 1 279 ? 12.826 -16.080 -10.336 1.00 97.44 279 MET A CA 1
ATOM 2217 C C . MET A 1 279 ? 14.155 -15.634 -9.706 1.00 97.44 279 MET A C 1
ATOM 2219 O O . MET A 1 279 ? 15.188 -16.292 -9.881 1.00 97.44 279 MET A O 1
ATOM 2223 N N . VAL A 1 280 ? 14.134 -14.543 -8.936 1.00 96.50 280 VAL A N 1
ATOM 2224 C CA . VAL A 1 280 ? 15.340 -13.985 -8.305 1.00 96.50 280 VAL A CA 1
ATOM 2225 C C . VAL A 1 280 ? 15.869 -14.916 -7.209 1.00 96.50 280 VAL A C 1
ATOM 2227 O O . VAL A 1 280 ? 17.076 -15.181 -7.169 1.00 96.50 280 VAL A O 1
ATOM 2230 N N . LYS A 1 281 ? 14.973 -15.505 -6.404 1.00 95.56 281 LYS A N 1
ATOM 2231 C CA . LYS A 1 281 ? 15.309 -16.525 -5.400 1.00 95.56 281 LYS A CA 1
ATOM 2232 C C . LYS A 1 281 ? 15.994 -17.738 -6.017 1.00 95.56 281 LYS A C 1
ATOM 2234 O O . LYS A 1 281 ? 17.076 -18.110 -5.574 1.00 95.56 281 LYS A O 1
ATOM 2239 N N . ASN A 1 282 ? 15.404 -18.332 -7.056 1.00 96.50 282 ASN A N 1
ATOM 2240 C CA . ASN A 1 282 ? 15.958 -19.525 -7.710 1.00 96.50 282 ASN A CA 1
ATOM 2241 C C . ASN A 1 282 ? 17.319 -19.262 -8.371 1.00 96.50 282 ASN A C 1
ATOM 2243 O O . ASN A 1 282 ? 18.111 -20.185 -8.553 1.00 96.50 282 ASN A O 1
ATOM 2247 N N . SER A 1 283 ? 17.603 -18.001 -8.694 1.00 95.12 283 SER A N 1
ATOM 2248 C CA . SER A 1 283 ? 18.890 -17.562 -9.235 1.00 95.12 283 SER A CA 1
ATOM 2249 C C . SER A 1 283 ? 19.931 -17.237 -8.151 1.00 95.12 283 SER A C 1
ATOM 2251 O O . SER A 1 283 ? 21.032 -16.806 -8.490 1.00 95.12 283 SER A O 1
ATOM 2253 N N . ASN A 1 284 ? 19.601 -17.419 -6.862 1.00 92.25 284 ASN A N 1
ATOM 2254 C CA . ASN A 1 284 ? 20.447 -17.119 -5.698 1.00 92.25 284 ASN A CA 1
ATOM 2255 C C . ASN A 1 284 ? 21.046 -15.701 -5.719 1.00 92.25 284 ASN A C 1
ATOM 2257 O O . ASN A 1 284 ? 22.189 -15.489 -5.310 1.00 92.25 284 ASN A O 1
ATOM 2261 N N . ARG A 1 285 ? 20.291 -14.721 -6.227 1.00 91.69 285 ARG A N 1
ATOM 2262 C CA . ARG A 1 285 ? 20.740 -13.325 -6.270 1.00 91.69 285 ARG A CA 1
ATOM 2263 C C . ARG A 1 285 ? 20.330 -12.618 -4.973 1.00 91.69 285 ARG A C 1
ATOM 2265 O O . ARG A 1 285 ? 19.146 -12.661 -4.634 1.00 91.69 285 ARG A O 1
ATOM 2272 N N . PRO A 1 286 ? 21.266 -11.968 -4.254 1.00 93.31 286 PRO A N 1
ATOM 2273 C CA . PRO A 1 286 ? 20.923 -11.157 -3.092 1.00 93.31 286 PRO A CA 1
ATOM 2274 C C . PRO A 1 286 ? 19.955 -10.038 -3.479 1.00 93.31 286 PRO A C 1
ATOM 2276 O O . PRO A 1 286 ? 20.186 -9.318 -4.451 1.00 93.31 286 PRO A O 1
ATOM 2279 N N . THR A 1 287 ? 18.856 -9.932 -2.740 1.00 96.38 287 THR A N 1
ATOM 2280 C CA . THR A 1 287 ? 17.825 -8.915 -2.939 1.00 96.38 287 THR A CA 1
ATOM 2281 C C . THR A 1 287 ? 16.960 -8.793 -1.681 1.00 96.38 287 THR A C 1
ATOM 2283 O O . THR A 1 287 ? 17.255 -9.419 -0.661 1.00 96.38 287 THR A O 1
ATOM 2286 N N . ILE A 1 288 ? 15.897 -7.995 -1.758 1.00 97.56 288 ILE A N 1
ATOM 2287 C CA . ILE A 1 288 ? 14.978 -7.720 -0.655 1.00 97.56 288 ILE A CA 1
ATOM 2288 C C . ILE A 1 288 ? 13.610 -8.347 -0.944 1.00 97.56 288 ILE A C 1
ATOM 2290 O O . ILE A 1 288 ? 13.028 -8.140 -2.006 1.00 97.56 288 ILE A O 1
ATOM 2294 N N . TYR A 1 289 ? 13.077 -9.089 0.021 1.00 98.25 289 TYR A N 1
ATOM 2295 C CA . TYR A 1 289 ? 11.770 -9.738 -0.038 1.00 98.25 289 TYR A CA 1
ATOM 2296 C C . TYR A 1 289 ? 10.778 -9.059 0.903 1.00 98.25 289 TYR A C 1
ATOM 2298 O O . TYR A 1 289 ? 11.168 -8.392 1.860 1.00 98.25 289 TYR A O 1
ATOM 2306 N N . ARG A 1 290 ? 9.481 -9.235 0.625 1.00 98.25 290 ARG A N 1
ATOM 2307 C CA . ARG A 1 290 ? 8.394 -8.767 1.490 1.00 98.25 290 ARG A CA 1
ATOM 2308 C C . ARG A 1 290 ? 7.865 -9.963 2.264 1.00 98.25 290 ARG A C 1
ATOM 2310 O O . ARG A 1 290 ? 7.190 -10.819 1.694 1.00 98.25 290 ARG A O 1
ATOM 2317 N N . VAL A 1 291 ? 8.167 -10.000 3.554 1.00 98.00 291 VAL A N 1
ATOM 2318 C CA . VAL A 1 291 ? 7.859 -11.128 4.427 1.00 98.00 291 VAL A CA 1
ATOM 2319 C C . VAL A 1 291 ? 6.725 -10.774 5.372 1.00 98.00 291 VAL A C 1
ATOM 2321 O O . VAL A 1 291 ? 6.638 -9.671 5.906 1.00 98.00 291 VAL A O 1
ATOM 2324 N N . HIS A 1 292 ? 5.848 -11.746 5.582 1.00 97.06 292 HIS A N 1
ATOM 2325 C CA . HIS A 1 292 ? 4.848 -11.726 6.637 1.00 97.06 292 HIS A CA 1
ATOM 2326 C C . HIS A 1 292 ? 4.918 -13.090 7.311 1.00 97.06 292 HIS A C 1
ATOM 2328 O O . HIS A 1 292 ? 4.459 -14.085 6.753 1.00 97.06 292 HIS A O 1
ATOM 2334 N N . GLU A 1 293 ? 5.552 -13.131 8.475 1.00 94.69 293 GLU A N 1
ATOM 2335 C CA . GLU A 1 293 ? 5.765 -14.360 9.235 1.00 94.69 293 GLU A CA 1
ATOM 2336 C C . GLU A 1 293 ? 4.447 -14.971 9.735 1.00 94.69 293 GLU A C 1
ATOM 2338 O O . GLU A 1 293 ? 3.418 -14.293 9.824 1.00 94.69 293 GLU A O 1
ATOM 2343 N N . ASP A 1 294 ? 4.488 -16.252 10.110 1.00 93.19 294 ASP A N 1
ATOM 2344 C CA . ASP A 1 294 ? 3.366 -16.887 10.798 1.00 93.19 294 ASP A CA 1
ATOM 2345 C C . ASP A 1 294 ? 3.054 -16.168 12.134 1.00 93.19 294 ASP A C 1
ATOM 2347 O O . ASP A 1 294 ? 3.971 -15.727 12.840 1.00 93.19 294 ASP A O 1
ATOM 2351 N N . PRO A 1 295 ? 1.764 -16.044 12.497 1.00 93.44 295 PRO A N 1
ATOM 2352 C CA . PRO A 1 295 ? 1.340 -15.424 13.745 1.00 93.44 295 PRO A CA 1
ATOM 2353 C C . PRO A 1 295 ? 1.788 -16.234 14.963 1.00 93.44 295 PRO A C 1
ATOM 2355 O O . PRO A 1 295 ? 1.868 -17.465 14.930 1.00 93.44 295 PRO A O 1
ATOM 2358 N N . ASP A 1 296 ? 2.003 -15.536 16.076 1.00 93.75 296 ASP A N 1
ATOM 2359 C CA . ASP A 1 296 ? 2.402 -16.182 17.322 1.00 93.75 296 ASP A CA 1
ATOM 2360 C C . ASP A 1 296 ? 1.254 -17.057 17.870 1.00 93.75 296 ASP A C 1
ATOM 2362 O O . ASP A 1 296 ? 0.111 -16.591 17.968 1.00 93.75 296 ASP A O 1
ATOM 2366 N N . PRO A 1 297 ? 1.515 -18.309 18.297 1.00 93.38 297 PRO A N 1
ATOM 2367 C CA . PRO A 1 297 ? 0.465 -19.207 18.783 1.00 93.38 297 PRO A CA 1
ATOM 2368 C C . PRO A 1 297 ? -0.361 -18.640 19.941 1.00 93.38 297 PRO A C 1
ATOM 2370 O O . PRO A 1 297 ? -1.553 -18.925 20.045 1.00 93.38 297 PRO A O 1
ATOM 2373 N N . ASP A 1 298 ? 0.244 -17.832 20.812 1.00 93.38 298 ASP A N 1
ATOM 2374 C CA . ASP A 1 298 ? -0.468 -17.202 21.927 1.00 93.38 298 ASP A CA 1
ATOM 2375 C C . ASP A 1 298 ? -1.408 -16.086 21.452 1.00 93.38 298 ASP A C 1
ATOM 2377 O O . ASP A 1 298 ? -2.531 -15.983 21.945 1.00 93.38 298 ASP A O 1
ATOM 2381 N N . LYS A 1 299 ? -1.031 -15.341 20.406 1.00 95.00 299 LYS A N 1
ATOM 2382 C CA . LYS A 1 299 ? -1.912 -14.358 19.764 1.00 95.00 299 LYS A CA 1
ATOM 2383 C C . LYS A 1 299 ? -3.101 -15.015 19.070 1.00 95.00 299 LYS A C 1
ATOM 2385 O O . LYS A 1 299 ? -4.222 -14.516 19.161 1.00 95.00 299 LYS A O 1
ATOM 2390 N N . LEU A 1 300 ? -2.893 -16.179 18.454 1.00 94.88 300 LEU A N 1
ATOM 2391 C CA . LEU A 1 300 ? -3.992 -16.983 17.916 1.00 94.88 300 LEU A CA 1
ATOM 2392 C C . LEU A 1 300 ? -4.930 -17.510 19.013 1.00 94.88 300 LEU A C 1
ATOM 2394 O O . LEU A 1 300 ? -6.136 -17.593 18.785 1.00 94.88 300 LEU A O 1
ATOM 2398 N N . LYS A 1 301 ? -4.421 -17.849 20.206 1.00 93.69 301 LYS A N 1
ATOM 2399 C CA . LYS A 1 301 ? -5.274 -18.244 21.344 1.00 93.69 301 LYS A CA 1
ATOM 2400 C C . LYS A 1 301 ? -6.133 -17.080 21.834 1.00 93.69 301 LYS A C 1
ATOM 2402 O O . LYS A 1 301 ? -7.336 -17.275 21.992 1.00 93.69 301 LYS A O 1
ATOM 2407 N N . GLU A 1 302 ? -5.546 -15.893 22.008 1.00 92.38 302 GLU A N 1
ATOM 2408 C CA . GLU A 1 302 ? -6.280 -14.663 22.356 1.00 92.38 302 GLU A CA 1
ATOM 2409 C C . GLU A 1 302 ? -7.401 -14.394 21.335 1.00 92.38 302 GLU A C 1
ATOM 2411 O O . GLU A 1 302 ? -8.555 -14.156 21.698 1.00 92.38 302 GLU A O 1
ATOM 2416 N N . PHE A 1 303 ? -7.095 -14.514 20.039 1.00 94.69 303 PHE A N 1
ATOM 2417 C CA . PHE A 1 303 ? -8.088 -14.349 18.979 1.00 94.69 303 PHE A CA 1
ATOM 2418 C C . PHE A 1 303 ? -9.175 -15.436 19.003 1.00 94.69 303 PHE A C 1
ATOM 2420 O O . PHE A 1 303 ? -10.357 -15.134 18.834 1.00 94.69 303 PHE A O 1
ATOM 2427 N N . ALA A 1 304 ? -8.821 -16.694 19.282 1.00 94.94 304 ALA A N 1
ATOM 2428 C CA . ALA A 1 304 ? -9.802 -17.765 19.441 1.00 94.94 304 ALA A CA 1
ATOM 2429 C C . ALA A 1 304 ? -10.764 -17.500 20.612 1.00 94.94 304 ALA A C 1
ATOM 2431 O O . ALA A 1 304 ? -11.951 -17.811 20.521 1.00 94.94 304 ALA A O 1
ATOM 2432 N N . GLU A 1 305 ? -10.278 -16.943 21.721 1.00 92.06 305 GLU A N 1
ATOM 2433 C CA . GLU A 1 305 ? -11.115 -16.558 22.863 1.00 92.06 305 GLU A CA 1
ATOM 2434 C C . GLU A 1 305 ? -12.070 -15.416 22.513 1.00 92.06 305 GLU A C 1
ATOM 2436 O O . GLU A 1 305 ? -13.258 -15.510 22.829 1.00 92.06 305 GLU A O 1
ATOM 2441 N N . LEU A 1 306 ? -11.590 -14.406 21.781 1.00 88.81 306 LEU A N 1
ATOM 2442 C CA . LEU A 1 306 ? -12.434 -13.343 21.235 1.00 88.81 306 LEU A CA 1
ATOM 2443 C C . LEU A 1 306 ? -13.524 -13.913 20.313 1.00 88.81 306 LEU A C 1
ATOM 2445 O O . LEU A 1 306 ? -14.701 -13.610 20.472 1.00 88.81 306 LEU A O 1
ATOM 2449 N N . ALA A 1 307 ? -13.171 -14.791 19.375 1.00 92.12 307 ALA A N 1
ATOM 2450 C CA . ALA A 1 307 ? -14.154 -15.409 18.487 1.00 92.12 307 ALA A CA 1
ATOM 2451 C C . ALA A 1 307 ? -15.226 -16.189 19.277 1.00 92.12 307 ALA A C 1
ATOM 2453 O O . ALA A 1 307 ? -16.423 -16.063 19.005 1.00 92.12 307 ALA A O 1
ATOM 2454 N N . ARG A 1 308 ? -14.819 -16.939 20.313 1.00 91.69 308 ARG A N 1
ATOM 2455 C CA . ARG A 1 308 ? -15.748 -17.665 21.197 1.00 91.69 308 ARG A CA 1
ATOM 2456 C C . ARG A 1 308 ? -16.654 -16.738 22.000 1.00 91.69 308 ARG A C 1
ATOM 2458 O O . ARG A 1 308 ? -17.818 -17.085 22.193 1.00 91.69 308 ARG A O 1
ATOM 2465 N N . SER A 1 309 ? -16.170 -15.578 22.449 1.00 84.31 309 SER A N 1
ATOM 2466 C CA . SER A 1 309 ? -17.003 -14.617 23.188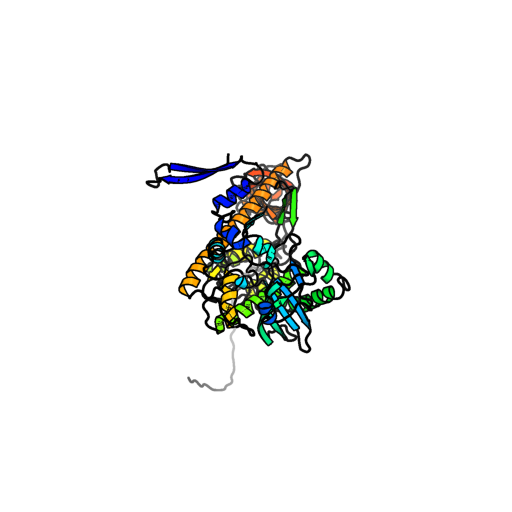 1.00 84.31 309 SER A CA 1
ATOM 2467 C C . SER A 1 309 ? -18.125 -14.044 22.314 1.00 84.31 309 SER A C 1
ATOM 2469 O O . SER A 1 309 ? -19.247 -13.865 22.788 1.00 84.31 309 SER A O 1
ATOM 2471 N N . HIS A 1 310 ? -17.874 -13.890 21.011 1.00 83.56 310 HIS A N 1
ATOM 2472 C CA . HIS A 1 310 ? -18.892 -13.548 20.013 1.00 83.56 310 HIS A CA 1
ATOM 2473 C C . HIS A 1 310 ? -19.777 -14.744 19.595 1.00 83.56 310 HIS A C 1
ATOM 2475 O O . HIS A 1 310 ? -20.805 -14.575 18.936 1.00 83.56 310 HIS A O 1
ATOM 2481 N N . GLY A 1 311 ? -19.470 -15.954 20.070 1.00 86.50 311 GLY A N 1
ATOM 2482 C CA . GLY A 1 311 ? -20.255 -17.167 19.841 1.00 86.50 311 GLY A CA 1
ATOM 2483 C C . GLY A 1 311 ? -19.845 -17.975 18.612 1.00 86.50 311 GLY A C 1
ATOM 2484 O O . GLY A 1 311 ? -20.632 -18.813 18.175 1.00 86.50 311 GLY A O 1
ATOM 2485 N N . TYR A 1 312 ? -18.650 -17.738 18.070 1.00 93.19 312 TYR A N 1
ATOM 2486 C CA . TYR A 1 312 ? -18.070 -18.546 17.002 1.00 93.19 312 TYR A CA 1
ATOM 2487 C C . TYR A 1 312 ? -17.307 -19.753 17.560 1.00 93.19 312 TYR A C 1
ATOM 2489 O O . TYR A 1 312 ? -16.790 -19.734 18.679 1.00 93.19 312 TYR A O 1
ATOM 2497 N N . GLU A 1 313 ? -17.185 -20.800 16.745 1.00 92.62 313 GLU A N 1
ATOM 2498 C CA . GLU A 1 313 ? -16.354 -21.970 17.032 1.00 92.62 313 GLU A CA 1
ATOM 2499 C C . GLU A 1 313 ? -15.104 -21.932 16.137 1.00 92.62 313 GLU A C 1
ATOM 2501 O O . GLU A 1 313 ? -15.129 -22.448 15.022 1.00 92.62 313 GLU A O 1
ATOM 2506 N N . PRO A 1 314 ? -14.000 -21.307 16.588 1.00 89.94 314 PRO A N 1
ATOM 2507 C CA . PRO A 1 314 ? -12.847 -21.021 15.729 1.00 89.94 314 PRO A CA 1
ATOM 2508 C C . PRO A 1 314 ? -12.059 -22.267 15.286 1.00 89.94 314 PRO A C 1
ATOM 2510 O O . PRO A 1 314 ? -11.241 -22.179 14.379 1.00 89.94 314 PRO A O 1
ATOM 2513 N N . GLY A 1 315 ? -12.263 -23.427 15.919 1.00 90.75 315 GLY A N 1
ATOM 2514 C CA . GLY A 1 315 ? -11.452 -24.621 15.668 1.00 90.75 315 GLY A CA 1
ATOM 2515 C C . GLY A 1 315 ? -9.981 -24.436 16.068 1.00 90.75 315 GLY A C 1
ATOM 2516 O O . GLY A 1 315 ? -9.665 -23.739 17.033 1.00 90.75 315 GLY A O 1
ATOM 2517 N N . ASP A 1 316 ? -9.085 -25.103 15.340 1.00 92.12 316 ASP A N 1
ATOM 2518 C CA . ASP A 1 316 ? -7.630 -24.946 15.469 1.00 92.12 316 ASP A CA 1
ATOM 2519 C C . ASP A 1 316 ? -7.124 -23.843 14.532 1.00 92.12 316 ASP A C 1
ATOM 2521 O O . ASP A 1 316 ? -6.969 -24.076 13.333 1.00 92.12 316 ASP A O 1
ATOM 2525 N N . LEU A 1 317 ? -6.863 -22.655 15.076 1.00 90.81 317 LEU A N 1
ATOM 2526 C CA . LEU A 1 317 ? -6.431 -21.491 14.299 1.00 90.81 317 LEU A CA 1
ATOM 2527 C C . LEU A 1 317 ? -4.976 -21.562 13.820 1.00 90.81 317 LEU A C 1
ATOM 2529 O O . LEU A 1 317 ? -4.570 -20.717 13.032 1.00 90.81 317 LEU A O 1
ATOM 2533 N N . THR A 1 318 ? -4.196 -22.578 14.205 1.00 89.06 318 THR A N 1
ATOM 2534 C CA . THR A 1 318 ? -2.913 -22.837 13.525 1.00 89.06 318 THR A CA 1
ATOM 2535 C C . THR A 1 318 ? -3.134 -23.349 12.095 1.00 89.06 318 THR A C 1
ATOM 2537 O O . THR A 1 318 ? -2.266 -23.224 11.231 1.00 89.06 318 THR A O 1
ATOM 2540 N N . ASN A 1 319 ? -4.336 -23.862 11.804 1.00 90.06 319 ASN A N 1
ATOM 2541 C CA . ASN A 1 319 ? -4.766 -24.235 10.468 1.00 90.06 319 ASN A CA 1
ATOM 2542 C C . ASN A 1 319 ? -5.472 -23.064 9.771 1.00 90.06 319 ASN A C 1
ATOM 2544 O O . ASN A 1 319 ? -6.583 -22.669 10.130 1.00 90.06 319 ASN A O 1
ATOM 2548 N N . ARG A 1 320 ? -4.869 -22.579 8.682 1.00 88.19 320 ARG A N 1
ATOM 2549 C CA . ARG A 1 320 ? -5.399 -21.472 7.868 1.00 88.19 320 ARG A CA 1
ATOM 2550 C C . ARG A 1 320 ? -6.833 -21.683 7.389 1.00 88.19 320 ARG A C 1
ATOM 2552 O O . ARG A 1 320 ? -7.594 -20.724 7.341 1.00 88.19 320 ARG A O 1
ATOM 2559 N N . ARG A 1 321 ? -7.247 -22.921 7.091 1.00 88.94 321 ARG A N 1
ATOM 2560 C CA . ARG A 1 321 ? -8.631 -23.194 6.663 1.00 88.94 321 ARG A CA 1
ATOM 2561 C C . ARG A 1 321 ? -9.642 -22.873 7.758 1.00 88.94 321 ARG A C 1
ATOM 2563 O O . ARG A 1 321 ? -10.736 -22.417 7.456 1.00 88.94 321 ARG A O 1
ATOM 2570 N N . HIS A 1 322 ? -9.293 -23.101 9.023 1.00 93.12 322 HIS A N 1
ATOM 2571 C CA . HIS A 1 322 ? -10.171 -22.743 10.135 1.00 93.12 322 HIS A CA 1
ATOM 2572 C C . HIS A 1 322 ? -10.273 -21.225 10.300 1.00 93.12 322 HIS A C 1
ATOM 2574 O O . HIS A 1 322 ? -11.376 -20.725 10.503 1.00 93.12 322 HIS A O 1
ATOM 2580 N N . ILE A 1 323 ? -9.168 -20.492 10.108 1.00 92.25 323 ILE A N 1
ATOM 2581 C CA . ILE A 1 323 ? -9.193 -19.022 10.054 1.00 92.25 323 ILE A CA 1
ATOM 2582 C C . ILE A 1 323 ? -10.123 -18.547 8.929 1.00 92.25 323 ILE A C 1
ATOM 2584 O O . ILE A 1 323 ? -11.013 -17.740 9.175 1.00 92.25 323 ILE A O 1
ATOM 2588 N N . GLN A 1 324 ? -9.976 -19.074 7.712 1.00 90.75 324 GLN A N 1
ATOM 2589 C CA . GLN A 1 324 ? -10.829 -18.691 6.583 1.00 90.75 324 GLN A CA 1
ATOM 2590 C C . GLN A 1 324 ? -12.305 -19.009 6.826 1.00 90.75 324 GLN A C 1
ATOM 2592 O O . GLN A 1 324 ? -13.164 -18.177 6.553 1.00 90.75 324 GLN A O 1
ATOM 2597 N N . ASN A 1 325 ? -12.611 -20.188 7.374 1.00 91.69 325 ASN A N 1
ATOM 2598 C CA . ASN A 1 325 ? -13.979 -20.555 7.733 1.00 91.69 325 ASN A CA 1
ATOM 2599 C C . ASN A 1 325 ? -14.566 -19.591 8.769 1.00 91.69 325 ASN A C 1
ATOM 2601 O O . ASN A 1 325 ? -15.727 -19.210 8.644 1.00 91.69 325 ASN A O 1
ATOM 2605 N N . LEU A 1 326 ? -13.767 -19.169 9.754 1.00 92.81 326 LEU A N 1
ATOM 2606 C CA . LEU A 1 326 ? -14.179 -18.189 10.752 1.00 92.81 326 LEU A CA 1
ATOM 2607 C C . LEU A 1 326 ? -14.483 -16.828 10.109 1.00 92.81 326 LEU A C 1
ATOM 2609 O O . LEU A 1 326 ? -15.576 -16.306 10.323 1.00 92.81 326 LEU A O 1
ATOM 2613 N N . ILE A 1 327 ? -13.578 -16.296 9.278 1.00 90.94 327 ILE A N 1
ATOM 2614 C CA . ILE A 1 327 ? -13.791 -15.028 8.553 1.00 90.94 327 ILE A CA 1
ATOM 2615 C C . ILE A 1 327 ? -15.059 -15.116 7.696 1.00 90.94 327 ILE A C 1
ATOM 2617 O O . ILE A 1 327 ? -15.936 -14.262 7.792 1.00 90.94 327 ILE A O 1
ATOM 2621 N N . ASN A 1 328 ? -15.199 -16.187 6.911 1.00 90.50 328 ASN A N 1
ATOM 2622 C CA . ASN A 1 328 ? -16.355 -16.394 6.042 1.00 90.50 328 ASN A CA 1
ATOM 2623 C C . ASN A 1 328 ? -17.663 -16.534 6.832 1.00 90.50 328 ASN A C 1
ATOM 2625 O O . ASN A 1 328 ? -18.700 -16.073 6.367 1.00 90.50 328 ASN A O 1
ATOM 2629 N N . SER A 1 329 ? -17.629 -17.142 8.022 1.00 91.94 329 SER A N 1
ATOM 2630 C CA . SER A 1 329 ? -18.810 -17.269 8.886 1.00 91.94 329 SER A CA 1
ATOM 2631 C C . SER A 1 329 ? -19.248 -15.947 9.517 1.00 91.94 329 SER A C 1
ATOM 2633 O O . SER A 1 329 ? -20.428 -15.789 9.820 1.00 91.94 329 SER A O 1
ATOM 2635 N N . ALA A 1 330 ? -18.311 -15.013 9.707 1.00 90.19 330 ALA A N 1
ATOM 2636 C CA . ALA A 1 330 ? -18.589 -13.684 10.235 1.00 90.19 330 ALA A CA 1
ATOM 2637 C C . ALA A 1 330 ? -19.020 -12.693 9.143 1.00 90.19 330 ALA A C 1
ATOM 2639 O O . ALA A 1 330 ? -19.598 -11.659 9.459 1.00 90.19 330 ALA A O 1
ATOM 2640 N N . LYS A 1 331 ? -18.767 -12.997 7.864 1.00 89.31 331 LYS A N 1
ATOM 2641 C CA . LYS A 1 331 ? -19.041 -12.101 6.734 1.00 89.31 331 LYS A CA 1
ATOM 2642 C C . LYS A 1 331 ? -20.518 -11.686 6.673 1.00 89.31 331 LYS A C 1
ATOM 2644 O O . LYS A 1 331 ? -21.412 -12.530 6.654 1.00 89.31 331 LYS A O 1
ATOM 2649 N N . GLY A 1 332 ? -20.769 -10.380 6.629 1.00 84.00 332 GLY A N 1
ATOM 2650 C CA . GLY A 1 332 ? -22.099 -9.768 6.639 1.00 84.00 332 GLY A CA 1
ATOM 2651 C C . GLY A 1 332 ? -22.774 -9.707 8.016 1.00 84.00 332 GLY A C 1
ATOM 2652 O O . GLY A 1 332 ? -23.911 -9.237 8.108 1.00 84.00 332 GLY A O 1
ATOM 2653 N N . SER A 1 333 ? -22.120 -10.176 9.083 1.00 85.19 333 SER A N 1
ATOM 2654 C CA . SER A 1 333 ? -22.636 -10.096 10.453 1.00 85.19 333 SER A CA 1
ATOM 2655 C C . SER A 1 333 ? -22.250 -8.773 11.132 1.00 85.19 333 SER A C 1
ATOM 2657 O O . SER A 1 333 ? -21.370 -8.045 10.677 1.00 85.19 333 SER A O 1
ATOM 2659 N N . LEU A 1 334 ? -22.897 -8.450 12.259 1.00 76.75 334 LEU A N 1
ATOM 2660 C CA . LEU A 1 334 ? -22.541 -7.269 13.064 1.00 76.75 334 LEU A CA 1
ATOM 2661 C C . LEU A 1 334 ? -21.155 -7.400 13.714 1.00 76.75 334 LEU A C 1
ATOM 2663 O O . LEU A 1 334 ? -20.538 -6.404 14.079 1.00 76.75 334 LEU A O 1
ATOM 2667 N N . GLU A 1 335 ? -20.688 -8.633 13.885 1.00 82.25 335 GLU A N 1
ATOM 2668 C CA . GLU A 1 335 ? -19.415 -8.981 14.499 1.00 82.25 335 GLU A CA 1
ATOM 2669 C C . GLU A 1 335 ? -18.267 -9.059 13.482 1.00 82.25 335 GLU A C 1
ATOM 2671 O O . GLU A 1 335 ? -17.118 -9.137 13.917 1.00 82.25 335 GLU A O 1
ATOM 2676 N N . GLU A 1 336 ? -18.531 -9.006 12.165 1.00 86.62 336 GLU A N 1
ATOM 2677 C CA . GLU A 1 336 ? -17.489 -9.052 11.121 1.00 86.62 336 GLU A CA 1
ATOM 2678 C C . GLU A 1 336 ? -16.321 -8.097 11.415 1.00 86.62 336 GLU A C 1
ATOM 2680 O O . GLU A 1 336 ? -15.177 -8.565 11.433 1.00 86.62 336 GLU A O 1
ATOM 2685 N N . PRO A 1 337 ? -16.556 -6.804 11.736 1.00 83.31 337 PRO A N 1
ATOM 2686 C CA . PRO A 1 337 ? -15.458 -5.875 11.985 1.00 83.31 337 PRO A CA 1
ATOM 2687 C C . PRO A 1 337 ? -14.634 -6.270 13.214 1.00 83.31 337 PRO A C 1
ATOM 2689 O O . PRO A 1 337 ? -13.408 -6.179 13.199 1.00 83.31 337 PRO A O 1
ATOM 2692 N N . ALA A 1 338 ? -15.285 -6.758 14.275 1.00 82.69 338 ALA A N 1
ATOM 2693 C CA . ALA A 1 338 ? -14.603 -7.197 15.491 1.00 82.69 338 ALA A CA 1
ATOM 2694 C C . ALA A 1 338 ? -13.742 -8.444 15.238 1.00 82.69 338 ALA A C 1
ATOM 2696 O O . ALA A 1 338 ? -12.607 -8.512 15.714 1.00 82.69 338 ALA A O 1
ATOM 2697 N N . ILE A 1 339 ? -14.246 -9.401 14.452 1.00 90.31 339 ILE A N 1
ATOM 2698 C CA . ILE A 1 339 ? -13.512 -10.614 14.074 1.00 90.31 339 ILE A CA 1
ATOM 2699 C C . ILE A 1 339 ? -12.329 -10.276 13.161 1.00 90.31 339 ILE A C 1
ATOM 2701 O O . ILE A 1 339 ? -11.219 -10.730 13.438 1.00 90.31 339 ILE A O 1
ATOM 2705 N N . LYS A 1 340 ? -12.514 -9.439 12.130 1.00 90.38 340 LYS A N 1
ATOM 2706 C CA . LYS A 1 340 ? -11.420 -9.010 11.240 1.00 90.38 340 LYS A CA 1
ATOM 2707 C C . LYS A 1 340 ? -10.340 -8.229 11.991 1.00 90.38 340 LYS A C 1
ATOM 2709 O O . LYS A 1 340 ? -9.161 -8.547 11.862 1.00 90.38 340 LYS A O 1
ATOM 2714 N N . VAL A 1 341 ? -10.715 -7.277 12.850 1.00 87.62 341 VAL A N 1
ATOM 2715 C CA . VAL A 1 341 ? -9.756 -6.529 13.688 1.00 87.62 341 VAL A CA 1
ATOM 2716 C C . VAL A 1 341 ? -9.051 -7.445 14.690 1.00 87.62 341 VAL A C 1
ATOM 2718 O O . VAL A 1 341 ? -7.850 -7.299 14.915 1.00 87.62 341 VAL A O 1
ATOM 2721 N N . GLY A 1 342 ? -9.773 -8.390 15.296 1.00 89.44 342 GLY A N 1
ATOM 2722 C CA . GLY A 1 342 ? -9.197 -9.396 16.185 1.00 89.44 342 GLY A CA 1
ATOM 2723 C C . GLY A 1 342 ? -8.148 -10.255 15.483 1.00 89.44 342 GLY A C 1
ATOM 2724 O O . GLY A 1 342 ? -7.054 -10.441 16.016 1.00 89.44 342 GLY A O 1
ATOM 2725 N N . LEU A 1 343 ? -8.451 -10.704 14.262 1.00 93.12 343 LEU A N 1
ATOM 2726 C CA . LEU A 1 343 ? -7.514 -11.445 13.429 1.00 93.12 343 LEU A CA 1
ATOM 2727 C C . LEU A 1 343 ? -6.298 -10.587 13.085 1.00 93.12 343 LEU A C 1
ATOM 2729 O O . LEU A 1 343 ? -5.184 -11.021 13.347 1.00 93.12 343 LEU A O 1
ATOM 2733 N N . LEU A 1 344 ? -6.489 -9.365 12.580 1.00 91.62 344 LEU A N 1
ATOM 2734 C CA . LEU A 1 344 ? -5.395 -8.443 12.247 1.00 91.62 344 LEU A CA 1
ATOM 2735 C C . LEU A 1 344 ? -4.439 -8.225 13.426 1.00 91.62 344 LEU A C 1
ATOM 2737 O O . LEU A 1 344 ? -3.228 -8.276 13.248 1.00 91.62 344 LEU A O 1
ATOM 2741 N N . LYS A 1 345 ? -4.970 -8.058 14.643 1.00 90.62 345 LYS A N 1
ATOM 2742 C CA . LYS A 1 345 ? -4.167 -7.925 15.872 1.00 90.62 345 LYS A CA 1
ATOM 2743 C C . LYS A 1 345 ? -3.413 -9.195 16.267 1.00 90.62 345 LYS A C 1
ATOM 2745 O O . LYS A 1 345 ? -2.480 -9.112 17.062 1.00 90.62 345 LYS A O 1
ATOM 2750 N N . SER A 1 346 ? -3.838 -10.355 15.768 1.00 92.81 346 SER A N 1
ATOM 2751 C CA . SER A 1 346 ? -3.143 -11.624 15.988 1.00 92.81 346 SER A CA 1
ATOM 2752 C C . SER A 1 346 ? -2.024 -11.885 14.979 1.00 92.81 346 SER A C 1
ATOM 2754 O O . SER A 1 346 ? -1.164 -12.727 15.232 1.00 92.81 346 SER A O 1
ATOM 2756 N N . LEU A 1 347 ? -2.035 -11.170 13.850 1.00 94.25 347 LEU A N 1
ATOM 2757 C CA . LEU A 1 347 ? -1.026 -11.268 12.804 1.00 94.25 347 LEU A CA 1
ATOM 2758 C C . LEU A 1 347 ? 0.188 -10.394 13.125 1.00 94.25 347 LEU A C 1
ATOM 2760 O O . LEU A 1 347 ? 0.099 -9.388 13.832 1.00 94.25 347 LEU A O 1
ATOM 2764 N N . LYS A 1 348 ? 1.338 -10.775 12.569 1.00 94.06 348 LYS A N 1
ATOM 2765 C CA . LYS A 1 348 ? 2.546 -9.953 12.619 1.00 94.06 348 LYS A CA 1
ATOM 2766 C C . LYS A 1 348 ? 2.472 -8.848 11.567 1.00 94.06 348 LYS A C 1
ATOM 2768 O O . LYS A 1 348 ? 1.838 -8.994 10.524 1.00 94.06 348 LYS A O 1
ATOM 2773 N N . ARG A 1 349 ? 3.154 -7.730 11.817 1.00 93.81 349 ARG A N 1
ATOM 2774 C CA . ARG A 1 349 ? 3.328 -6.691 10.795 1.00 93.81 349 ARG A CA 1
ATOM 2775 C C . ARG A 1 349 ? 4.292 -7.222 9.732 1.00 93.81 349 ARG A C 1
ATOM 2777 O O . ARG A 1 349 ? 5.365 -7.709 10.076 1.00 93.81 349 ARG A O 1
ATOM 2784 N N . ALA A 1 350 ? 3.912 -7.132 8.461 1.00 96.12 350 ALA A N 1
ATOM 2785 C CA . ALA A 1 350 ? 4.810 -7.476 7.366 1.00 96.12 350 ALA A CA 1
ATOM 2786 C C . ALA A 1 350 ? 6.000 -6.499 7.314 1.00 96.12 350 ALA A C 1
ATOM 2788 O O . ALA A 1 350 ? 5.860 -5.326 7.668 1.00 96.12 350 ALA A O 1
ATOM 2789 N N . CYS A 1 351 ? 7.162 -6.979 6.882 1.00 97.69 351 CYS A N 1
ATOM 2790 C CA . CYS A 1 351 ? 8.399 -6.204 6.808 1.00 97.69 351 CYS A CA 1
ATOM 2791 C C . CYS A 1 351 ? 9.239 -6.612 5.593 1.00 97.69 351 CYS A C 1
ATOM 2793 O O . CYS A 1 351 ? 8.919 -7.565 4.877 1.00 97.69 351 CYS A O 1
ATOM 2795 N N . TYR A 1 352 ? 10.306 -5.862 5.337 1.00 98.50 352 TYR A N 1
ATOM 2796 C CA . TYR A 1 352 ? 11.313 -6.236 4.356 1.00 98.50 352 TYR A CA 1
ATOM 2797 C C . TYR A 1 352 ? 12.437 -7.030 5.015 1.00 98.50 352 TYR A C 1
ATOM 2799 O O . TYR A 1 352 ? 12.889 -6.692 6.109 1.00 98.50 352 TYR A O 1
ATOM 2807 N N . THR A 1 353 ? 12.920 -8.062 4.328 1.00 97.75 353 THR A N 1
ATOM 2808 C CA . THR A 1 353 ? 14.049 -8.895 4.770 1.00 97.75 353 THR A CA 1
ATOM 2809 C C . THR A 1 353 ? 14.934 -9.272 3.579 1.00 97.75 353 THR A C 1
ATOM 2811 O O . THR A 1 353 ? 14.535 -9.149 2.422 1.00 97.75 353 THR A O 1
ATOM 2814 N N . ALA A 1 354 ? 16.149 -9.761 3.839 1.00 95.94 354 ALA A N 1
ATOM 2815 C CA . ALA A 1 354 ? 17.030 -10.305 2.797 1.00 95.94 354 ALA A CA 1
ATOM 2816 C C . ALA A 1 354 ? 16.718 -11.777 2.441 1.00 95.94 354 ALA A C 1
ATOM 2818 O O . ALA A 1 354 ? 17.372 -12.364 1.575 1.00 95.94 354 ALA A O 1
ATOM 2819 N N . THR A 1 355 ? 15.739 -12.390 3.116 1.00 93.75 355 THR A N 1
ATOM 2820 C CA . THR A 1 355 ? 15.397 -13.816 3.025 1.00 93.75 355 THR A CA 1
ATOM 2821 C C . THR A 1 355 ? 13.938 -14.015 2.599 1.00 93.75 355 THR A C 1
ATOM 2823 O O . THR A 1 355 ? 13.043 -13.350 3.114 1.00 93.75 355 THR A O 1
ATOM 2826 N N . PRO A 1 356 ? 13.649 -14.926 1.654 1.00 93.88 356 PRO A N 1
ATOM 2827 C CA . PRO A 1 356 ? 12.295 -15.153 1.152 1.00 93.88 356 PRO A CA 1
ATOM 2828 C C . PRO A 1 356 ? 11.511 -16.106 2.067 1.00 93.88 356 PRO A C 1
ATOM 2830 O O . PRO A 1 356 ? 11.214 -17.239 1.679 1.00 93.88 356 PRO A O 1
ATOM 2833 N N . ASP A 1 357 ? 11.177 -15.650 3.274 1.00 94.06 357 ASP A N 1
ATOM 2834 C CA . ASP A 1 357 ? 10.523 -16.463 4.319 1.00 94.06 357 ASP A CA 1
ATOM 2835 C C . ASP A 1 357 ? 8.997 -16.602 4.134 1.00 94.06 357 ASP A C 1
ATOM 2837 O O . ASP A 1 357 ? 8.298 -17.195 4.953 1.00 94.06 357 ASP A O 1
ATOM 2841 N N . GLY A 1 358 ? 8.476 -16.096 3.014 1.00 95.25 358 GLY A N 1
ATOM 2842 C CA . GLY A 1 358 ? 7.072 -16.191 2.632 1.00 95.25 358 GLY A CA 1
ATOM 2843 C C . GLY A 1 358 ? 6.181 -15.105 3.227 1.00 95.25 358 GLY A C 1
ATOM 2844 O O . GLY A 1 358 ? 6.608 -14.221 3.969 1.00 95.25 358 GLY A O 1
ATOM 2845 N N . HIS A 1 359 ? 4.908 -15.145 2.838 1.00 97.25 359 HIS A N 1
ATOM 2846 C CA . HIS A 1 359 ? 3.925 -14.136 3.205 1.00 97.25 359 HIS A CA 1
ATOM 2847 C C . HIS A 1 359 ? 2.621 -14.767 3.701 1.00 97.25 359 HIS A C 1
ATOM 2849 O O . HIS A 1 359 ? 1.794 -15.247 2.915 1.00 97.25 359 HIS A O 1
ATOM 2855 N N . TYR A 1 360 ? 2.404 -14.709 5.016 1.00 94.94 360 TYR A N 1
ATOM 2856 C CA . TYR A 1 360 ? 1.273 -15.314 5.706 1.00 94.94 360 TYR A CA 1
ATOM 2857 C C . TYR A 1 360 ? -0.066 -14.851 5.145 1.00 94.94 360 TYR A C 1
ATOM 2859 O O . TYR A 1 360 ? -0.789 -15.664 4.580 1.00 94.94 360 TYR A O 1
ATOM 2867 N N . GLY A 1 361 ? -0.377 -13.555 5.198 1.00 93.19 361 GLY A N 1
ATOM 2868 C CA . GLY A 1 361 ? -1.701 -13.057 4.791 1.00 93.19 361 GLY A CA 1
ATOM 2869 C C . GLY A 1 361 ? -2.095 -13.368 3.337 1.00 93.19 361 GLY A C 1
ATOM 2870 O O . GLY A 1 361 ? -3.274 -13.520 3.033 1.00 93.19 361 GLY A O 1
ATOM 2871 N N . LEU A 1 362 ? -1.110 -13.542 2.450 1.00 94.56 362 LEU A N 1
ATOM 2872 C CA . LEU A 1 362 ? -1.326 -13.800 1.021 1.00 94.56 362 LEU A CA 1
ATOM 2873 C C . LEU A 1 362 ? -1.266 -15.291 0.667 1.00 94.56 362 LEU A C 1
ATOM 2875 O O . LEU A 1 362 ? -1.570 -15.650 -0.467 1.00 94.56 362 LEU A O 1
ATOM 2879 N N . ALA A 1 363 ? -0.858 -16.144 1.614 1.00 94.62 363 ALA A N 1
ATOM 2880 C CA . ALA A 1 363 ? -0.562 -17.559 1.392 1.00 94.62 363 ALA A CA 1
ATOM 2881 C C . ALA A 1 363 ? 0.407 -17.807 0.220 1.00 94.62 363 ALA A C 1
ATOM 2883 O O . ALA A 1 363 ? 0.210 -18.715 -0.587 1.00 94.62 363 ALA A O 1
ATOM 2884 N N . LYS A 1 364 ? 1.470 -16.998 0.135 1.00 95.38 364 LYS A N 1
ATOM 2885 C CA . LYS A 1 364 ? 2.518 -17.116 -0.889 1.00 95.38 364 LYS A CA 1
ATOM 2886 C C . LYS A 1 364 ? 3.846 -17.512 -0.253 1.00 95.38 364 LYS A C 1
ATOM 2888 O O . LYS A 1 364 ? 4.238 -16.941 0.760 1.00 95.38 364 LYS A O 1
ATOM 2893 N N . THR A 1 365 ? 4.538 -18.482 -0.848 1.00 94.50 365 THR A N 1
ATOM 2894 C CA . THR A 1 365 ? 5.869 -18.924 -0.390 1.00 94.50 365 THR A CA 1
ATOM 2895 C C . THR A 1 365 ? 6.971 -17.967 -0.828 1.00 94.50 365 THR A C 1
ATOM 2897 O O . THR A 1 365 ? 7.907 -17.731 -0.075 1.00 94.50 365 THR A O 1
ATOM 2900 N N . ASP A 1 366 ? 6.845 -17.397 -2.025 1.00 95.44 366 ASP A N 1
ATOM 2901 C CA . ASP A 1 366 ? 7.784 -16.422 -2.568 1.00 95.44 366 ASP A CA 1
ATOM 2902 C C . ASP A 1 366 ? 7.021 -15.119 -2.801 1.00 95.44 366 ASP A C 1
ATOM 2904 O O . ASP A 1 366 ? 6.020 -15.103 -3.521 1.00 95.44 366 ASP A O 1
ATOM 2908 N N . TYR A 1 367 ? 7.451 -14.031 -2.165 1.00 98.25 367 TYR A N 1
ATOM 2909 C CA . TYR A 1 367 ? 6.811 -12.734 -2.344 1.00 98.25 367 TYR A CA 1
ATOM 2910 C C . TYR A 1 367 ? 7.799 -11.583 -2.159 1.00 98.25 367 TYR A C 1
ATOM 2912 O O . TYR A 1 367 ? 8.666 -11.599 -1.282 1.00 98.25 367 TYR A O 1
ATOM 2920 N N . CYS A 1 368 ? 7.663 -10.572 -3.004 1.00 98.31 368 CYS A N 1
ATOM 2921 C CA . CYS A 1 368 ? 8.403 -9.324 -2.923 1.00 98.31 368 CYS A CA 1
ATOM 2922 C C . CYS A 1 368 ? 7.504 -8.162 -3.339 1.00 98.31 368 CYS A C 1
ATOM 2924 O O . CYS A 1 368 ? 6.371 -8.366 -3.766 1.00 98.31 368 CYS A O 1
ATOM 2926 N N . HIS A 1 369 ? 8.017 -6.943 -3.236 1.00 98.69 369 HIS A N 1
ATOM 2927 C CA . HIS A 1 369 ? 7.442 -5.803 -3.936 1.00 98.69 369 HIS A CA 1
ATOM 2928 C C . HIS A 1 369 ? 8.306 -5.488 -5.162 1.00 98.69 369 HIS A C 1
ATOM 2930 O O . HIS A 1 369 ? 9.530 -5.416 -5.063 1.00 98.69 369 HIS A O 1
ATOM 2936 N N . PHE A 1 370 ? 7.664 -5.391 -6.322 1.00 98.62 370 PHE A N 1
ATOM 2937 C CA . PHE A 1 370 ? 8.277 -5.095 -7.619 1.00 98.62 370 PHE A CA 1
ATOM 2938 C C . PHE A 1 370 ? 7.509 -4.014 -8.398 1.00 98.62 370 PHE A C 1
ATOM 2940 O O . PHE A 1 370 ? 8.073 -3.373 -9.282 1.00 98.62 370 PHE A O 1
ATOM 2947 N N . THR A 1 371 ? 6.228 -3.821 -8.093 1.00 98.50 371 THR A N 1
ATOM 2948 C CA . THR A 1 371 ? 5.270 -3.104 -8.937 1.00 98.50 371 THR A CA 1
ATOM 2949 C C . THR A 1 371 ? 5.104 -1.621 -8.614 1.00 98.50 371 THR A C 1
ATOM 2951 O O . THR A 1 371 ? 4.175 -1.005 -9.118 1.00 98.50 371 THR A O 1
ATOM 2954 N N . SER A 1 372 ? 5.928 -1.033 -7.743 1.00 98.25 372 SER A N 1
ATOM 2955 C CA . SER A 1 372 ? 5.833 0.402 -7.424 1.00 98.25 372 SER A CA 1
ATOM 2956 C C . SER A 1 372 ? 7.183 1.083 -7.134 1.00 98.25 372 SER A C 1
ATOM 2958 O O . SER A 1 372 ? 7.381 1.633 -6.044 1.00 98.25 372 SER A O 1
ATOM 2960 N N . PRO A 1 373 ? 8.156 1.021 -8.061 1.00 98.38 373 PRO A N 1
ATOM 2961 C CA . PRO A 1 373 ? 9.493 1.577 -7.866 1.00 98.38 373 PRO A CA 1
ATOM 2962 C C . PRO A 1 373 ? 9.552 3.109 -7.830 1.00 98.38 373 PRO A C 1
ATOM 2964 O O . PRO A 1 373 ? 10.570 3.636 -7.381 1.00 98.38 373 PRO A O 1
ATOM 2967 N N . ILE A 1 374 ? 8.506 3.835 -8.250 1.00 97.62 374 ILE A N 1
ATOM 2968 C CA . ILE A 1 374 ? 8.458 5.300 -8.104 1.00 97.62 374 ILE A CA 1
ATOM 2969 C C . ILE A 1 374 ? 8.351 5.698 -6.625 1.00 97.62 374 ILE A C 1
ATOM 2971 O O . ILE A 1 374 ? 8.906 6.717 -6.210 1.00 97.62 374 ILE A O 1
ATOM 2975 N N . ARG A 1 375 ? 7.677 4.873 -5.814 1.00 97.38 375 ARG A N 1
ATOM 2976 C CA . ARG A 1 375 ? 7.316 5.185 -4.420 1.00 97.38 375 ARG A CA 1
ATOM 2977 C C . ARG A 1 375 ? 7.866 4.220 -3.370 1.00 97.38 375 ARG A C 1
ATOM 2979 O O . ARG A 1 375 ? 7.620 4.436 -2.184 1.00 97.38 375 ARG A O 1
ATOM 2986 N N . ARG A 1 376 ? 8.586 3.164 -3.764 1.00 98.44 376 ARG A N 1
ATOM 2987 C CA . ARG A 1 376 ? 9.208 2.194 -2.845 1.00 98.44 376 ARG A CA 1
ATOM 2988 C C . ARG A 1 376 ? 10.618 1.814 -3.289 1.00 98.44 376 ARG A C 1
ATOM 2990 O O . ARG A 1 376 ? 10.829 1.296 -4.385 1.00 98.44 376 ARG A O 1
ATOM 2997 N N . TYR A 1 377 ? 11.585 1.977 -2.391 1.00 98.62 377 TYR A N 1
ATOM 2998 C CA . TYR A 1 377 ? 12.985 1.660 -2.667 1.00 98.62 377 TYR A CA 1
ATOM 2999 C C . TYR A 1 377 ? 13.240 0.147 -2.786 1.00 98.62 377 TYR A C 1
ATOM 3001 O O . TYR A 1 377 ? 14.108 -0.278 -3.549 1.00 98.62 377 TYR A O 1
ATOM 3009 N N . ALA A 1 378 ? 12.460 -0.683 -2.079 1.00 98.44 378 ALA A N 1
ATOM 3010 C CA . ALA A 1 378 ? 12.537 -2.145 -2.185 1.00 98.44 378 ALA A CA 1
ATOM 3011 C C . ALA A 1 378 ? 12.355 -2.621 -3.636 1.00 98.44 378 ALA A C 1
ATOM 3013 O O . ALA A 1 378 ? 13.149 -3.416 -4.141 1.00 98.44 378 ALA A O 1
ATOM 3014 N N . ASP A 1 379 ? 11.346 -2.081 -4.319 1.00 98.62 379 ASP A N 1
ATOM 3015 C CA . ASP A 1 379 ? 11.033 -2.372 -5.714 1.00 98.62 379 ASP A CA 1
ATOM 3016 C C . ASP A 1 379 ? 12.192 -1.958 -6.630 1.00 98.62 379 ASP A C 1
ATOM 3018 O O . ASP A 1 379 ? 12.591 -2.726 -7.502 1.00 98.62 379 ASP A O 1
ATOM 3022 N N . LEU A 1 380 ? 12.818 -0.801 -6.384 1.00 98.00 380 LEU A N 1
ATOM 3023 C CA . LEU A 1 380 ? 13.983 -0.344 -7.147 1.00 98.00 380 LEU A CA 1
ATOM 3024 C C . LEU A 1 380 ? 15.187 -1.299 -7.009 1.00 98.00 380 LEU A C 1
ATOM 3026 O O . LEU A 1 380 ? 15.859 -1.614 -7.997 1.00 98.00 380 LEU A O 1
ATOM 3030 N N . VAL A 1 381 ? 15.445 -1.818 -5.803 1.00 98.06 381 VAL A N 1
ATOM 3031 C CA . VAL A 1 381 ? 16.477 -2.848 -5.568 1.00 98.06 381 VAL A CA 1
ATOM 3032 C C . VAL A 1 381 ? 16.119 -4.162 -6.272 1.00 98.06 381 VAL A C 1
ATOM 3034 O O . VAL A 1 381 ? 16.992 -4.807 -6.871 1.00 98.06 381 VAL A O 1
ATOM 3037 N N . MET A 1 382 ? 14.841 -4.550 -6.258 1.00 98.00 382 MET A N 1
ATOM 3038 C CA . MET A 1 382 ? 14.352 -5.740 -6.956 1.00 98.00 382 MET A CA 1
ATOM 3039 C C . MET A 1 382 ? 14.520 -5.615 -8.478 1.00 98.00 382 MET A C 1
ATOM 3041 O O . MET A 1 382 ? 15.026 -6.535 -9.121 1.00 98.00 382 MET A O 1
ATOM 3045 N N . HIS A 1 383 ? 14.201 -4.452 -9.054 1.00 98.06 383 HIS A N 1
ATOM 3046 C CA . HIS A 1 383 ? 14.391 -4.149 -10.479 1.00 98.06 383 HIS A CA 1
ATOM 3047 C C . HIS A 1 383 ? 15.846 -4.335 -10.915 1.00 98.06 383 HIS A C 1
ATOM 3049 O O . HIS A 1 383 ? 16.105 -5.001 -11.919 1.00 98.06 383 HIS A O 1
ATOM 3055 N N . ARG A 1 384 ? 16.804 -3.814 -10.137 1.00 97.25 384 ARG A N 1
ATOM 3056 C CA . ARG A 1 384 ? 18.249 -3.999 -10.381 1.00 97.25 384 ARG A CA 1
ATOM 3057 C C . ARG A 1 384 ? 18.652 -5.470 -10.301 1.00 97.25 384 ARG A C 1
ATOM 3059 O O . ARG A 1 384 ? 19.418 -5.963 -11.127 1.00 97.25 384 ARG A O 1
ATOM 3066 N N . SER A 1 385 ? 18.097 -6.193 -9.330 1.00 96.25 385 SER A N 1
ATOM 3067 C CA . SER A 1 385 ? 18.367 -7.622 -9.128 1.00 96.25 385 SER A CA 1
ATOM 3068 C C . SER A 1 385 ? 17.886 -8.477 -10.304 1.00 96.25 385 SER A C 1
ATOM 3070 O O . SER A 1 385 ? 18.572 -9.436 -10.677 1.00 96.25 385 SER A O 1
ATOM 3072 N N . LEU A 1 386 ? 16.763 -8.092 -10.919 1.00 96.81 386 LEU A N 1
ATOM 3073 C CA . LEU A 1 386 ? 16.135 -8.775 -12.049 1.00 96.81 386 LEU A CA 1
ATOM 3074 C C . LEU A 1 386 ? 16.869 -8.568 -13.386 1.00 96.81 386 LEU A C 1
ATOM 3076 O O . LEU A 1 386 ? 16.777 -9.437 -14.247 1.00 96.81 386 LEU A O 1
ATOM 3080 N N . GLN A 1 387 ? 17.640 -7.484 -13.568 1.00 96.06 387 GLN A N 1
ATOM 3081 C CA . GLN A 1 387 ? 18.274 -7.134 -14.858 1.00 96.06 387 GLN A CA 1
ATOM 3082 C C . GLN A 1 387 ? 19.085 -8.277 -15.491 1.00 96.06 387 GLN A C 1
ATOM 3084 O O . GLN A 1 387 ? 19.054 -8.478 -16.704 1.00 96.06 387 GLN A O 1
ATOM 3089 N N . ALA A 1 388 ? 19.801 -9.053 -14.672 1.00 94.44 388 ALA A N 1
ATOM 3090 C CA . ALA A 1 388 ? 20.616 -10.173 -15.145 1.00 94.44 388 ALA A CA 1
ATOM 3091 C C . ALA A 1 388 ? 19.795 -11.376 -15.650 1.00 94.44 388 ALA A C 1
ATOM 3093 O O . ALA A 1 388 ? 20.365 -12.263 -16.284 1.00 94.44 388 ALA A O 1
ATOM 3094 N N . LEU A 1 389 ? 18.494 -11.411 -15.351 1.00 96.38 389 LEU A N 1
ATOM 3095 C CA . LEU A 1 389 ? 17.558 -12.501 -15.646 1.00 96.38 389 LEU A CA 1
ATOM 3096 C C . LEU A 1 389 ? 16.578 -12.140 -16.776 1.00 96.38 389 LEU A C 1
ATOM 3098 O O . LEU A 1 389 ? 15.702 -12.935 -17.111 1.00 96.38 389 LEU A O 1
ATOM 3102 N N . LEU A 1 390 ? 16.716 -10.946 -17.359 1.00 97.50 390 LEU A N 1
ATOM 3103 C CA . LEU A 1 390 ? 15.898 -10.500 -18.479 1.00 97.50 390 LEU A CA 1
ATOM 3104 C C . LEU A 1 390 ? 16.286 -11.233 -19.766 1.00 97.50 390 LEU A C 1
ATOM 3106 O O . LEU A 1 390 ? 17.467 -11.425 -20.064 1.00 97.50 390 LEU A O 1
ATOM 3110 N N . LYS A 1 391 ? 15.283 -11.552 -20.584 1.00 97.19 391 LYS A N 1
ATOM 3111 C CA . LYS A 1 391 ? 15.449 -12.137 -21.921 1.00 97.19 391 LYS A CA 1
ATOM 3112 C C . LYS A 1 391 ? 16.299 -11.250 -22.840 1.00 97.19 391 LYS A C 1
ATOM 3114 O O . LYS A 1 391 ? 17.139 -11.754 -23.577 1.00 97.19 391 LYS A O 1
ATOM 3119 N N . ASN A 1 392 ? 16.108 -9.933 -22.768 1.00 95.69 392 ASN A N 1
ATOM 3120 C CA . ASN A 1 392 ? 16.851 -8.909 -23.510 1.00 95.69 392 ASN A CA 1
ATOM 3121 C C . ASN A 1 392 ? 17.760 -8.083 -22.582 1.00 95.69 392 ASN A C 1
ATOM 3123 O O . ASN A 1 392 ? 17.746 -6.849 -22.588 1.00 95.69 392 ASN A O 1
ATOM 3127 N N . ARG A 1 393 ? 18.539 -8.794 -21.760 1.00 93.06 393 ARG A N 1
ATOM 3128 C CA . ARG A 1 393 ? 19.463 -8.235 -20.769 1.00 93.06 393 ARG A CA 1
ATOM 3129 C C . ARG A 1 393 ? 20.275 -7.036 -21.311 1.00 93.06 393 ARG A C 1
ATOM 3131 O O . ARG A 1 393 ? 20.854 -7.143 -22.397 1.00 93.06 393 ARG A O 1
ATOM 3138 N N . PRO A 1 394 ? 20.386 -5.925 -20.553 1.00 92.00 394 PRO A N 1
ATOM 3139 C CA . PRO A 1 394 ? 21.240 -4.802 -20.931 1.00 92.00 394 PRO A CA 1
ATOM 3140 C C . PRO A 1 394 ? 22.724 -5.201 -20.945 1.00 92.00 394 PRO A C 1
ATOM 3142 O O . PRO A 1 394 ? 23.152 -6.096 -20.211 1.00 92.00 394 PRO A O 1
ATOM 3145 N N . LYS A 1 395 ? 23.523 -4.524 -21.782 1.00 88.38 395 LYS A N 1
ATOM 3146 C CA . LYS A 1 395 ? 24.970 -4.793 -21.905 1.00 88.38 395 LYS A CA 1
ATOM 3147 C C . LYS A 1 395 ? 25.682 -4.647 -20.562 1.00 88.38 395 LYS A C 1
ATOM 3149 O O . LYS A 1 395 ? 26.458 -5.515 -20.170 1.00 88.38 395 LYS A O 1
ATOM 3154 N N . GLU A 1 396 ? 25.371 -3.565 -19.863 1.00 90.81 396 GLU A N 1
ATOM 3155 C CA . GLU A 1 396 ? 25.831 -3.301 -18.508 1.00 90.81 396 GLU A CA 1
ATOM 3156 C C . GLU A 1 396 ? 24.678 -3.557 -17.543 1.00 90.81 396 GLU A C 1
ATOM 3158 O O . GLU A 1 396 ? 23.557 -3.101 -17.765 1.00 90.81 396 GLU A O 1
ATOM 3163 N N . ILE A 1 397 ? 24.953 -4.333 -16.497 1.00 92.44 397 ILE A N 1
ATOM 3164 C CA . ILE A 1 397 ? 23.996 -4.587 -15.421 1.00 92.44 397 ILE A CA 1
ATOM 3165 C C . ILE A 1 397 ? 24.374 -3.748 -14.212 1.00 92.44 397 ILE A C 1
ATOM 3167 O O . ILE A 1 397 ? 25.555 -3.617 -13.881 1.00 92.44 397 ILE A O 1
ATOM 3171 N N . ASP A 1 398 ? 23.363 -3.223 -13.534 1.00 92.81 398 ASP A N 1
ATOM 3172 C CA . ASP A 1 398 ? 23.559 -2.456 -12.320 1.00 92.81 398 ASP A CA 1
ATOM 3173 C C . ASP A 1 398 ? 24.177 -3.335 -11.224 1.00 92.81 398 ASP A C 1
ATOM 3175 O O . ASP A 1 398 ? 23.893 -4.533 -11.086 1.00 92.81 398 ASP A O 1
ATOM 3179 N N . ARG A 1 399 ? 25.028 -2.718 -10.401 1.00 88.38 399 ARG A N 1
ATOM 3180 C CA . ARG A 1 399 ? 25.563 -3.374 -9.210 1.00 88.38 399 ARG A CA 1
ATOM 3181 C C . ARG A 1 399 ? 24.426 -3.602 -8.215 1.00 88.38 399 ARG A C 1
ATOM 3183 O O . ARG A 1 399 ? 23.738 -2.665 -7.820 1.00 88.38 399 ARG A O 1
ATOM 3190 N N . THR A 1 400 ? 24.264 -4.846 -7.780 1.00 89.44 400 THR A N 1
ATOM 3191 C CA . THR A 1 400 ? 23.317 -5.211 -6.722 1.00 89.44 400 THR A CA 1
ATOM 3192 C C . THR A 1 400 ? 24.007 -5.187 -5.356 1.00 89.44 400 THR A C 1
ATOM 3194 O O . THR A 1 400 ? 25.200 -5.510 -5.282 1.00 89.44 400 THR A O 1
ATOM 3197 N N . PRO A 1 401 ? 23.294 -4.832 -4.271 1.00 91.38 401 PRO A N 1
ATOM 3198 C CA . PRO A 1 401 ? 23.823 -4.973 -2.918 1.00 91.38 401 PRO A CA 1
ATOM 3199 C C . PRO A 1 401 ? 24.178 -6.438 -2.624 1.00 91.38 401 PRO A C 1
ATOM 3201 O O . PRO A 1 401 ? 23.550 -7.356 -3.149 1.00 91.38 401 PRO A O 1
ATOM 3204 N N . ASP A 1 402 ? 25.195 -6.666 -1.792 1.00 94.31 402 ASP A N 1
ATOM 3205 C CA . ASP A 1 402 ? 25.462 -7.999 -1.244 1.00 94.31 402 ASP A CA 1
ATOM 3206 C C . ASP A 1 402 ? 24.469 -8.341 -0.119 1.00 94.31 402 ASP A C 1
ATOM 3208 O O . ASP A 1 402 ? 23.650 -7.510 0.282 1.00 94.31 402 ASP A O 1
ATOM 3212 N N . SER A 1 403 ? 24.514 -9.569 0.404 1.00 93.50 403 SER A N 1
ATOM 3213 C CA . SER A 1 403 ? 23.559 -10.015 1.426 1.00 93.50 403 SER A CA 1
ATOM 3214 C C . SER A 1 403 ? 23.615 -9.185 2.709 1.00 93.50 403 SER A C 1
ATOM 3216 O O . SER A 1 403 ? 22.573 -8.936 3.308 1.00 93.50 403 SER A O 1
ATOM 3218 N N . LYS A 1 404 ? 24.804 -8.727 3.126 1.00 96.25 404 LYS A N 1
ATOM 3219 C CA . LYS A 1 404 ? 24.945 -7.889 4.325 1.00 96.25 404 LYS A CA 1
ATOM 3220 C C . LYS A 1 404 ? 24.280 -6.536 4.091 1.00 96.25 404 LYS A C 1
ATOM 3222 O O . LYS A 1 404 ? 23.496 -6.082 4.918 1.00 96.25 404 LYS A O 1
ATOM 3227 N N . ARG A 1 405 ? 24.535 -5.932 2.932 1.00 96.19 405 ARG A N 1
ATOM 3228 C CA . ARG A 1 405 ? 23.929 -4.661 2.555 1.00 96.19 405 ARG A CA 1
ATOM 3229 C C . ARG A 1 405 ? 22.416 -4.777 2.361 1.00 96.19 405 ARG A C 1
ATOM 3231 O O . ARG A 1 405 ? 21.702 -3.846 2.709 1.00 96.19 405 ARG A O 1
ATOM 3238 N N . CYS A 1 406 ? 21.913 -5.909 1.863 1.00 97.62 406 CYS A N 1
ATOM 3239 C CA . CYS A 1 406 ? 20.472 -6.168 1.785 1.00 97.62 406 CYS A CA 1
ATOM 3240 C C . CYS A 1 406 ? 19.812 -6.160 3.169 1.00 97.62 406 CYS A C 1
ATOM 3242 O O . CYS A 1 406 ? 18.725 -5.611 3.290 1.00 97.62 406 CYS A O 1
ATOM 3244 N N . ILE A 1 407 ? 20.458 -6.726 4.198 1.00 97.94 407 ILE A N 1
ATOM 3245 C CA . ILE A 1 407 ? 19.941 -6.707 5.578 1.00 97.94 407 ILE A CA 1
ATOM 3246 C C . ILE A 1 407 ? 19.843 -5.265 6.085 1.00 97.94 407 ILE A C 1
ATOM 3248 O O . ILE A 1 407 ? 18.773 -4.849 6.515 1.00 97.94 407 ILE A O 1
ATOM 3252 N N . GLU A 1 408 ? 20.919 -4.486 5.949 1.00 98.06 408 GLU A N 1
ATOM 3253 C CA . GLU A 1 408 ? 20.949 -3.078 6.375 1.00 98.06 408 GLU A CA 1
ATOM 3254 C C . GLU A 1 408 ? 19.870 -2.240 5.667 1.00 98.06 408 GLU A C 1
ATOM 3256 O O . GLU A 1 408 ? 19.150 -1.474 6.304 1.00 98.06 408 GLU A O 1
ATOM 3261 N N . ILE A 1 409 ? 19.725 -2.404 4.344 1.00 98.25 409 ILE A N 1
ATOM 3262 C CA . ILE A 1 409 ? 18.695 -1.696 3.575 1.00 98.25 409 ILE A CA 1
ATOM 3263 C C . ILE A 1 409 ? 17.299 -2.143 4.020 1.00 98.25 409 ILE A C 1
ATOM 3265 O O . ILE A 1 409 ? 16.436 -1.295 4.219 1.00 98.25 409 ILE A O 1
ATOM 3269 N N . ALA A 1 410 ? 17.066 -3.448 4.181 1.00 98.38 410 ALA A N 1
ATOM 3270 C CA . ALA A 1 410 ? 15.768 -3.996 4.564 1.00 98.38 410 ALA A CA 1
ATOM 3271 C C . ALA A 1 410 ? 15.315 -3.517 5.955 1.00 98.38 410 ALA A C 1
ATOM 3273 O O . ALA A 1 410 ? 14.143 -3.173 6.129 1.00 98.38 410 ALA A O 1
ATOM 3274 N N . GLU A 1 411 ? 16.232 -3.445 6.924 1.00 98.38 411 GLU A N 1
ATOM 3275 C CA . GLU A 1 411 ? 15.973 -2.888 8.256 1.00 98.38 411 GLU A CA 1
ATOM 3276 C C . GLU A 1 411 ? 15.579 -1.409 8.178 1.00 98.38 411 GLU A C 1
ATOM 3278 O O . GLU A 1 411 ? 14.551 -1.023 8.744 1.00 98.38 411 GLU A O 1
ATOM 3283 N N . HIS A 1 412 ? 16.348 -0.612 7.427 1.00 98.38 412 HIS A N 1
ATOM 3284 C CA . HIS A 1 412 ? 16.096 0.818 7.227 1.00 98.38 412 HIS A CA 1
ATOM 3285 C C . HIS A 1 412 ? 14.730 1.081 6.591 1.00 98.38 412 HIS A C 1
ATOM 3287 O O . HIS A 1 412 ? 13.897 1.761 7.186 1.00 98.38 412 HIS A O 1
ATOM 3293 N N . ILE A 1 413 ? 14.454 0.479 5.429 1.00 98.38 413 ILE A N 1
ATOM 3294 C CA . ILE A 1 413 ? 13.208 0.742 4.691 1.00 98.38 413 ILE A CA 1
ATOM 3295 C C . ILE A 1 413 ? 11.972 0.154 5.383 1.00 98.38 413 ILE A C 1
ATOM 3297 O O . ILE A 1 413 ? 10.865 0.652 5.209 1.00 98.38 413 ILE A O 1
ATOM 3301 N N . SER A 1 414 ? 12.142 -0.893 6.201 1.00 98.44 414 SER A N 1
ATOM 3302 C CA . SER A 1 414 ? 11.071 -1.350 7.093 1.00 98.44 414 SER A CA 1
ATOM 3303 C C . SER A 1 414 ? 10.809 -0.338 8.206 1.00 98.44 414 SER A C 1
ATOM 3305 O O . SER A 1 414 ? 9.685 -0.234 8.680 1.00 98.44 414 SER A O 1
ATOM 3307 N N . GLY A 1 415 ? 11.841 0.367 8.675 1.00 98.25 415 GLY A N 1
ATOM 3308 C CA . GLY A 1 415 ? 11.716 1.462 9.633 1.00 98.25 415 GLY A CA 1
ATOM 3309 C C . GLY A 1 415 ? 10.953 2.643 9.048 1.00 98.25 415 GLY A C 1
ATOM 3310 O O . GLY A 1 415 ? 9.951 3.049 9.633 1.00 98.25 415 GLY A O 1
ATOM 3311 N N . THR A 1 416 ? 11.370 3.132 7.880 1.00 98.00 416 THR A N 1
ATOM 3312 C CA . THR A 1 416 ? 10.719 4.274 7.225 1.00 98.00 416 THR A CA 1
ATOM 3313 C C . THR A 1 416 ? 9.279 3.967 6.817 1.00 98.00 416 THR A C 1
ATOM 3315 O O . THR A 1 416 ? 8.408 4.790 7.076 1.00 98.00 416 THR A O 1
ATOM 3318 N N . GLU A 1 417 ? 8.972 2.750 6.345 1.00 98.12 417 GLU A N 1
ATOM 3319 C CA . GLU A 1 417 ? 7.586 2.327 6.080 1.00 98.12 417 GLU A CA 1
ATOM 3320 C C . GLU A 1 417 ? 6.707 2.432 7.338 1.00 98.12 417 GLU A C 1
ATOM 3322 O O . GLU A 1 417 ? 5.545 2.845 7.263 1.00 98.12 417 GLU A O 1
ATOM 3327 N N . ARG A 1 418 ? 7.246 2.060 8.510 1.00 97.62 418 ARG A N 1
ATOM 3328 C CA . ARG A 1 418 ? 6.508 2.168 9.775 1.00 97.62 418 ARG A CA 1
ATOM 3329 C C . ARG A 1 418 ? 6.235 3.618 10.133 1.00 97.62 418 ARG A C 1
ATOM 3331 O O . ARG A 1 418 ? 5.083 3.949 10.392 1.00 97.62 418 ARG A O 1
ATOM 3338 N N . THR A 1 419 ? 7.270 4.448 10.090 1.00 97.81 419 THR A N 1
ATOM 3339 C CA . THR A 1 419 ? 7.183 5.883 10.360 1.00 97.81 419 THR A CA 1
ATOM 3340 C C . THR A 1 419 ? 6.172 6.567 9.440 1.00 97.81 419 THR A C 1
ATOM 3342 O O . THR A 1 419 ? 5.284 7.264 9.924 1.00 97.81 419 THR A O 1
ATOM 3345 N N . SER A 1 420 ? 6.236 6.313 8.129 1.00 97.69 420 SER A N 1
ATOM 3346 C CA . SER A 1 420 ? 5.269 6.847 7.165 1.00 97.69 420 SER A CA 1
ATOM 3347 C C . SER A 1 420 ? 3.849 6.405 7.500 1.00 97.69 420 SER A C 1
ATOM 3349 O O . SER A 1 420 ? 2.970 7.242 7.653 1.00 97.69 420 SER A O 1
ATOM 3351 N N . SER A 1 421 ? 3.616 5.105 7.695 1.00 96.81 421 SER A N 1
ATOM 3352 C CA . SER A 1 421 ? 2.283 4.573 8.007 1.00 96.81 421 SER A CA 1
ATOM 3353 C C . SER A 1 421 ? 1.684 5.153 9.297 1.00 96.81 421 SER A C 1
ATOM 3355 O O . SER A 1 421 ? 0.465 5.360 9.366 1.00 96.81 421 SER A O 1
ATOM 3357 N N . ASP A 1 422 ? 2.515 5.402 10.309 1.00 96.44 422 ASP A N 1
ATOM 3358 C CA . ASP A 1 422 ? 2.087 5.994 11.574 1.00 96.44 422 ASP A CA 1
ATOM 3359 C C . ASP A 1 422 ? 1.731 7.484 11.370 1.00 96.44 422 ASP A C 1
ATOM 3361 O O . ASP A 1 422 ? 0.645 7.909 11.775 1.00 96.44 422 ASP A O 1
ATOM 3365 N N . ALA A 1 423 ? 2.559 8.243 10.640 1.00 96.94 423 ALA A N 1
ATOM 3366 C CA . ALA A 1 423 ? 2.304 9.644 10.285 1.00 96.94 423 ALA A CA 1
ATOM 3367 C C . ALA A 1 423 ? 1.046 9.828 9.415 1.00 96.94 423 ALA A C 1
ATOM 3369 O O . ALA A 1 423 ? 0.227 10.713 9.668 1.00 96.94 423 ALA A O 1
ATOM 3370 N N . GLU A 1 424 ? 0.841 8.966 8.417 1.00 96.12 424 GLU A N 1
ATOM 3371 C CA . GLU A 1 424 ? -0.354 8.976 7.567 1.00 96.12 424 GLU A CA 1
ATOM 3372 C C . GLU A 1 424 ? -1.624 8.765 8.396 1.00 96.12 424 GLU A C 1
ATOM 3374 O O . GLU A 1 424 ? -2.591 9.522 8.280 1.00 96.12 424 GLU A O 1
ATOM 3379 N N . THR A 1 425 ? -1.607 7.769 9.286 1.00 93.69 425 THR A N 1
ATOM 3380 C CA . THR A 1 425 ? -2.735 7.461 10.174 1.00 93.69 425 THR A CA 1
ATOM 3381 C C . THR A 1 425 ? -3.022 8.612 11.134 1.00 93.69 425 THR A C 1
ATOM 3383 O O . THR A 1 425 ? -4.186 8.970 11.340 1.00 93.69 425 THR A O 1
ATOM 3386 N N . GLU A 1 426 ? -1.979 9.211 11.706 1.00 94.31 426 GLU A N 1
ATOM 3387 C CA . GLU A 1 426 ? -2.104 10.352 12.607 1.00 94.31 426 GLU A CA 1
ATOM 3388 C C . GLU A 1 426 ? -2.661 11.584 11.882 1.00 94.31 426 GLU A C 1
ATOM 3390 O O . GLU A 1 426 ? -3.596 12.206 12.389 1.00 94.31 426 GLU A O 1
ATOM 3395 N N . SER A 1 427 ? -2.192 11.874 10.662 1.00 94.56 427 SER A N 1
ATOM 3396 C CA . SER A 1 427 ? -2.684 12.996 9.850 1.00 94.56 427 SER A CA 1
ATOM 3397 C C . SER A 1 427 ? -4.170 12.853 9.500 1.00 94.56 427 SER A C 1
ATOM 3399 O O . SER A 1 427 ? -4.949 13.785 9.722 1.00 94.56 427 SER A O 1
ATOM 3401 N N . ARG A 1 428 ? -4.602 11.658 9.063 1.00 93.62 428 ARG A N 1
ATOM 3402 C CA . ARG A 1 428 ? -6.017 11.355 8.786 1.00 93.62 428 ARG A CA 1
ATOM 3403 C C . ARG A 1 428 ? -6.874 11.503 10.038 1.00 93.62 428 ARG A C 1
ATOM 3405 O O . ARG A 1 428 ? -7.929 12.136 9.997 1.00 93.62 428 ARG A O 1
ATOM 3412 N N . ARG A 1 429 ? -6.417 10.955 11.171 1.00 92.62 429 ARG A N 1
ATOM 3413 C CA . ARG A 1 429 ? -7.133 11.050 12.452 1.00 92.62 429 ARG A CA 1
ATOM 3414 C C . ARG A 1 429 ? -7.267 12.499 12.911 1.00 92.62 429 ARG A C 1
ATOM 3416 O O . ARG A 1 429 ? -8.334 12.891 13.372 1.00 92.62 429 ARG A O 1
ATOM 3423 N N . MET A 1 430 ? -6.206 13.286 12.776 1.00 92.75 430 MET A N 1
ATOM 3424 C CA . MET A 1 430 ? -6.191 14.685 13.182 1.00 92.75 430 MET A CA 1
ATOM 3425 C C . MET A 1 430 ? -7.205 15.497 12.359 1.00 92.75 430 MET A C 1
ATOM 3427 O O . MET A 1 430 ? -8.042 16.184 12.950 1.00 92.75 430 MET A O 1
ATOM 3431 N N . LYS A 1 431 ? -7.223 15.342 11.026 1.00 93.25 431 LYS A N 1
ATOM 3432 C CA . LYS A 1 431 ? -8.201 16.028 10.162 1.00 93.25 431 LYS A CA 1
ATOM 3433 C C . LYS A 1 431 ? -9.637 15.541 10.355 1.00 93.25 431 LYS A C 1
ATOM 3435 O O . LYS A 1 431 ? -10.559 16.348 10.274 1.00 93.25 431 LYS A O 1
ATOM 3440 N N . MET A 1 432 ? -9.848 14.265 10.683 1.00 94.69 432 MET A N 1
ATOM 3441 C CA . MET A 1 432 ? -11.171 13.761 11.077 1.00 94.69 432 MET A CA 1
ATOM 3442 C C . MET A 1 432 ? -11.684 14.458 12.347 1.00 94.69 432 MET A C 1
ATOM 3444 O O . MET A 1 432 ? -12.844 14.863 12.404 1.00 94.69 432 MET A O 1
ATOM 3448 N N . LEU A 1 433 ? -10.834 14.643 13.362 1.00 94.19 433 LEU A N 1
ATOM 3449 C CA . LEU A 1 433 ? -11.225 15.359 14.582 1.00 94.19 433 LEU A CA 1
ATOM 3450 C C . LEU A 1 433 ? -11.493 16.843 14.316 1.00 94.19 433 LEU A C 1
ATOM 3452 O O . LEU A 1 433 ? -12.480 17.374 14.818 1.00 94.19 433 LEU A O 1
ATOM 3456 N N . GLU A 1 434 ? -10.668 17.498 13.498 1.00 93.06 434 GLU A N 1
ATOM 3457 C CA . GLU A 1 434 ? -10.915 18.879 13.072 1.00 93.06 434 GLU A CA 1
ATOM 3458 C C . GLU A 1 434 ? -12.262 19.009 12.343 1.00 93.06 434 GLU A C 1
ATOM 3460 O O . GLU A 1 434 ? -13.059 19.894 12.655 1.00 93.06 434 GLU A O 1
ATOM 3465 N N . TRP A 1 435 ? -12.571 18.087 11.427 1.00 94.25 435 TRP A N 1
ATOM 3466 C CA . TRP A 1 435 ? -13.851 18.067 10.721 1.00 94.25 435 TRP A CA 1
ATOM 3467 C C . TRP A 1 435 ? -15.049 17.937 11.666 1.00 94.25 435 TRP A C 1
ATOM 3469 O O . TRP A 1 435 ? -16.043 18.657 11.519 1.00 94.25 435 TRP A O 1
ATOM 3479 N N . LEU A 1 436 ? -14.963 17.024 12.638 1.00 95.50 436 LEU A N 1
ATOM 3480 C CA . LEU A 1 436 ? -16.010 16.812 13.637 1.00 95.50 436 LEU A CA 1
ATOM 3481 C C . LEU A 1 436 ? -16.205 18.051 14.518 1.00 95.50 436 LEU A C 1
ATOM 3483 O O . LEU A 1 436 ? -17.343 18.387 14.841 1.00 95.50 436 LEU A O 1
ATOM 3487 N N . GLU A 1 437 ? -15.124 18.753 14.864 1.00 93.81 437 GLU A N 1
ATOM 3488 C CA . GLU A 1 437 ? -15.163 19.986 15.657 1.00 93.81 437 GLU A CA 1
ATOM 3489 C C . GLU A 1 437 ? -15.813 21.136 14.890 1.00 93.81 437 GLU A C 1
ATOM 3491 O O . GLU A 1 437 ? -16.671 21.841 15.421 1.00 93.81 437 GLU A O 1
ATOM 3496 N N . LEU A 1 438 ? -15.442 21.320 13.624 1.00 92.56 438 LEU A N 1
ATOM 3497 C CA . LEU A 1 438 ? -16.051 22.339 12.771 1.00 92.56 438 LEU A CA 1
ATOM 3498 C C . LEU A 1 438 ? -17.527 22.030 12.508 1.00 92.56 438 LEU A C 1
ATOM 3500 O O . LEU A 1 438 ? -18.370 22.927 12.520 1.00 92.56 438 LEU A O 1
ATOM 3504 N N . SER A 1 439 ? -17.855 20.758 12.289 1.00 92.38 439 SER A N 1
ATOM 3505 C CA . SER A 1 439 ? -19.218 20.337 11.976 1.00 92.38 439 SER A CA 1
ATOM 3506 C C . SER A 1 439 ? -20.149 20.373 13.187 1.00 92.38 439 SER A C 1
ATOM 3508 O O . SER A 1 439 ? -21.333 20.649 13.011 1.00 92.38 439 SER A O 1
ATOM 3510 N N . SER A 1 440 ? -19.642 20.166 14.407 1.00 93.00 440 SER A N 1
ATOM 3511 C CA . SER A 1 440 ? -20.451 20.248 15.633 1.00 93.00 440 SER A CA 1
ATOM 3512 C C . SER A 1 440 ? -20.875 21.675 15.999 1.00 93.00 440 SER A C 1
ATOM 3514 O O . SER A 1 440 ? -21.830 21.853 16.750 1.00 93.00 440 SER A O 1
ATOM 3516 N N . ARG A 1 441 ? -20.199 22.694 15.448 1.00 92.44 441 ARG A N 1
ATOM 3517 C CA . ARG A 1 441 ? -20.498 24.123 15.658 1.00 92.44 441 ARG A CA 1
ATOM 3518 C C . ARG A 1 441 ? -21.523 24.702 14.679 1.00 92.44 441 ARG A C 1
ATOM 3520 O O . ARG A 1 441 ? -21.865 25.878 14.794 1.00 92.44 441 ARG A O 1
ATOM 3527 N N . LYS A 1 442 ? -21.973 23.921 13.694 1.00 91.94 442 LYS A N 1
ATOM 3528 C CA . LYS A 1 442 ? -23.004 24.342 12.732 1.00 91.94 442 LYS A CA 1
ATOM 3529 C C . LYS A 1 442 ? -24.367 24.452 13.427 1.00 91.94 442 LYS A C 1
ATOM 3531 O O . LYS A 1 442 ? -24.582 23.822 14.456 1.00 91.94 442 LYS A O 1
ATOM 3536 N N . GLU A 1 443 ? -25.288 25.231 12.850 1.00 88.62 443 GLU A N 1
ATOM 3537 C CA . GLU A 1 443 ? -26.657 25.391 13.384 1.00 88.62 443 GLU A CA 1
ATOM 3538 C C . GLU A 1 443 ? -27.380 24.046 13.530 1.00 88.62 443 GLU A C 1
ATOM 3540 O O . GLU A 1 443 ? -28.060 23.805 14.526 1.00 88.62 443 GLU A O 1
ATOM 3545 N N . GLU A 1 444 ? -27.161 23.150 12.566 1.00 90.19 444 GLU A N 1
ATOM 3546 C CA . GLU A 1 444 ? -27.620 21.765 12.588 1.00 90.19 444 GLU A CA 1
ATOM 3547 C C . GLU A 1 444 ? -26.399 20.830 12.570 1.00 90.19 444 GLU A C 1
ATOM 3549 O O . GLU A 1 444 ? -25.866 20.512 11.500 1.00 90.19 444 GLU A O 1
ATOM 3554 N N . PRO A 1 445 ? -25.898 20.414 13.749 1.00 91.88 445 PRO A N 1
ATOM 3555 C CA . PRO A 1 445 ? -24.801 19.463 13.844 1.00 91.88 445 PRO A CA 1
ATOM 3556 C C . PRO A 1 445 ? -25.159 18.116 13.203 1.00 91.88 445 PRO A C 1
ATOM 3558 O O . PRO A 1 445 ? -26.296 17.652 13.340 1.00 91.88 445 PRO A O 1
ATOM 3561 N N . PRO A 1 446 ? -24.197 17.436 12.553 1.00 93.75 446 PRO A N 1
ATOM 3562 C CA . PRO A 1 446 ? -24.448 16.131 11.966 1.00 93.75 446 PRO A CA 1
ATOM 3563 C C . PRO A 1 446 ? -24.775 15.095 13.045 1.00 93.75 446 PRO A C 1
ATOM 3565 O O . PRO A 1 446 ? -24.130 15.016 14.094 1.0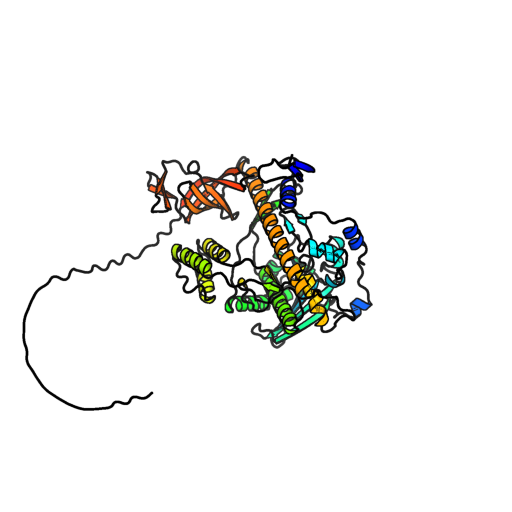0 93.75 446 PRO A O 1
ATOM 3568 N N . VAL A 1 447 ? -25.771 14.270 12.739 1.00 95.69 447 VAL A N 1
ATOM 3569 C CA . VAL A 1 447 ? -26.160 13.106 13.530 1.00 95.69 447 VAL A CA 1
ATOM 3570 C C . VAL A 1 447 ? -25.557 11.866 12.890 1.00 95.69 447 VAL A C 1
ATOM 3572 O O . VAL A 1 447 ? -25.731 11.647 11.694 1.00 95.69 447 VAL A O 1
ATOM 3575 N N . PHE A 1 448 ? -24.906 11.030 13.693 1.00 95.94 448 PHE A N 1
ATOM 3576 C CA . PHE A 1 448 ? -24.273 9.802 13.222 1.00 95.94 448 PHE A CA 1
ATOM 3577 C C . PHE A 1 448 ? -25.003 8.567 13.734 1.00 95.94 448 PHE A C 1
ATOM 3579 O O . PHE A 1 448 ? -25.345 8.486 14.919 1.00 95.94 448 PHE A O 1
ATOM 3586 N N . ASP A 1 449 ? -25.188 7.580 12.858 1.00 95.25 449 ASP A N 1
ATOM 3587 C CA . ASP A 1 449 ? -25.584 6.240 13.270 1.00 95.25 449 ASP A CA 1
ATOM 3588 C C . ASP A 1 449 ? -24.381 5.510 13.867 1.00 95.25 449 ASP A C 1
ATOM 3590 O O . ASP A 1 449 ? -23.310 5.424 13.261 1.00 95.25 449 ASP A O 1
ATOM 3594 N N . ALA A 1 450 ? -24.557 4.967 15.067 1.00 94.69 450 ALA A N 1
ATOM 3595 C CA . ALA A 1 450 ? -23.486 4.335 15.813 1.00 94.69 450 ALA A CA 1
ATOM 3596 C C . ALA A 1 450 ? -23.918 3.050 16.510 1.00 94.69 450 ALA A C 1
ATOM 3598 O O . ALA A 1 450 ? -25.093 2.824 16.819 1.00 94.69 450 ALA A O 1
ATOM 3599 N N . ILE A 1 451 ? -22.925 2.217 16.799 1.00 92.25 451 ILE A N 1
ATOM 3600 C CA . ILE A 1 451 ? -23.087 0.968 17.536 1.00 92.25 451 ILE A CA 1
ATOM 3601 C C . ILE A 1 451 ? -22.197 0.975 18.776 1.00 92.25 451 ILE A C 1
ATOM 3603 O O . ILE A 1 451 ? -21.035 1.379 18.722 1.00 92.25 451 ILE A O 1
ATOM 3607 N N . ILE A 1 452 ? -22.745 0.537 19.912 1.00 92.06 452 ILE A N 1
ATOM 3608 C CA . ILE A 1 452 ? -21.944 0.318 21.121 1.00 92.06 452 ILE A CA 1
ATOM 3609 C C . ILE A 1 452 ? -21.035 -0.883 20.868 1.00 92.06 452 ILE A C 1
ATOM 3611 O O . ILE A 1 452 ? -21.521 -1.994 20.660 1.00 92.06 452 ILE A O 1
ATOM 3615 N N . THR A 1 453 ? -19.726 -0.667 20.916 1.00 86.56 453 THR A N 1
ATOM 3616 C CA . THR A 1 453 ? -18.727 -1.727 20.749 1.00 86.56 453 THR A CA 1
ATOM 3617 C C . THR A 1 453 ? -18.401 -2.366 22.093 1.00 86.56 453 THR A C 1
ATOM 3619 O O . THR A 1 453 ? -18.421 -3.590 22.219 1.00 86.56 453 THR A O 1
ATOM 3622 N N . GLU A 1 454 ? -18.204 -1.553 23.131 1.00 87.00 454 GLU A N 1
ATOM 3623 C CA . GLU A 1 454 ? -17.840 -2.006 24.473 1.00 87.00 454 GLU A CA 1
ATOM 3624 C C . GLU A 1 454 ? -18.485 -1.122 25.550 1.00 87.00 454 GLU A C 1
ATOM 3626 O O . GLU A 1 454 ? -18.648 0.087 25.384 1.00 87.00 454 GLU A O 1
ATOM 3631 N N . VAL A 1 455 ? -18.838 -1.716 26.691 1.00 91.50 455 VAL A N 1
ATOM 3632 C CA . VAL A 1 455 ? -19.360 -0.992 27.854 1.00 91.50 455 VAL A CA 1
ATOM 3633 C C . VAL A 1 455 ? -18.376 -1.114 29.005 1.00 91.50 455 VAL A C 1
ATOM 3635 O O . VAL A 1 455 ? -17.974 -2.213 29.370 1.00 91.50 455 VAL A O 1
ATOM 3638 N N . ARG A 1 456 ? -18.025 0.015 29.624 1.00 92.12 456 ARG A N 1
ATOM 3639 C CA . ARG A 1 456 ? -17.214 0.047 30.847 1.00 92.12 456 ARG A CA 1
ATOM 3640 C C . ARG A 1 456 ? -17.864 0.928 31.900 1.00 92.12 456 ARG A C 1
ATOM 3642 O O . ARG A 1 456 ? -18.721 1.756 31.606 1.00 92.12 456 ARG A O 1
ATOM 3649 N N . ALA A 1 457 ? -17.376 0.846 33.136 1.00 91.56 457 ALA A N 1
ATOM 3650 C CA . ALA A 1 457 ? -17.855 1.702 34.222 1.00 91.56 457 ALA A CA 1
ATOM 3651 C C . ALA A 1 457 ? -17.804 3.206 33.878 1.00 91.56 457 ALA A C 1
ATOM 3653 O O . ALA A 1 457 ? -18.671 3.962 34.326 1.00 91.56 457 ALA A O 1
ATOM 3654 N N . MET A 1 458 ? -16.823 3.638 33.077 1.00 93.06 458 MET A N 1
ATOM 3655 C CA . MET A 1 458 ? -16.659 5.037 32.671 1.00 93.06 458 MET A CA 1
ATOM 3656 C C . MET A 1 458 ? -17.669 5.519 31.616 1.00 93.06 458 MET A C 1
ATOM 3658 O O . MET A 1 458 ? -17.929 6.718 31.545 1.00 93.06 458 MET A O 1
ATOM 3662 N N . GLY A 1 459 ? -18.263 4.621 30.825 1.00 95.56 459 GLY A N 1
ATOM 3663 C CA . GLY A 1 459 ? -19.144 4.994 29.719 1.00 95.56 459 GLY A CA 1
ATOM 3664 C C . GLY A 1 459 ? -19.267 3.913 28.646 1.00 95.56 459 GLY A C 1
ATOM 3665 O O . GLY A 1 459 ? -18.956 2.743 28.881 1.00 95.56 459 GLY A O 1
ATOM 3666 N N . LEU A 1 460 ? -19.734 4.319 27.467 1.00 95.94 460 LEU A N 1
ATOM 3667 C CA . LEU A 1 460 ? -19.949 3.446 26.312 1.00 95.94 460 LEU A CA 1
ATOM 3668 C C . LEU A 1 460 ? -18.915 3.757 25.239 1.00 95.94 460 LEU A C 1
ATOM 3670 O O . LEU A 1 460 ? -18.908 4.861 24.701 1.00 95.94 460 LEU A O 1
ATOM 3674 N N . PHE A 1 461 ? -18.073 2.791 24.904 1.00 94.44 461 PHE A N 1
ATOM 3675 C CA . PHE A 1 461 ? -17.269 2.873 23.695 1.00 94.44 461 PHE A CA 1
ATOM 3676 C C . PHE A 1 461 ? -18.151 2.521 22.508 1.00 94.44 461 PHE A C 1
ATOM 3678 O O . PHE A 1 461 ? -18.943 1.575 22.547 1.00 94.44 461 PHE A O 1
ATOM 3685 N N . MET A 1 462 ? -18.035 3.319 21.460 1.00 94.44 462 MET A N 1
ATOM 3686 C CA . MET A 1 462 ? -18.890 3.223 20.291 1.00 94.44 462 MET A CA 1
ATOM 3687 C C . MET A 1 462 ? -18.103 3.514 19.023 1.00 94.44 462 MET A C 1
ATOM 3689 O O . MET A 1 462 ? -17.005 4.075 19.067 1.00 94.44 462 MET A O 1
ATOM 3693 N N . GLU A 1 463 ? -18.675 3.109 17.899 1.00 92.94 463 GLU A N 1
ATOM 3694 C CA . GLU A 1 463 ? -18.167 3.417 16.570 1.00 92.94 463 GLU A CA 1
ATOM 3695 C C . GLU A 1 463 ? -19.309 3.984 15.728 1.00 92.94 463 GLU A C 1
ATOM 3697 O O . GLU A 1 463 ? -20.384 3.380 15.638 1.00 92.94 463 GLU A O 1
ATOM 3702 N N . CYS A 1 464 ? -19.086 5.161 15.144 1.00 93.88 464 CYS A N 1
ATOM 3703 C CA . CYS A 1 464 ? -19.963 5.728 14.130 1.00 93.88 464 CYS A CA 1
ATOM 3704 C C . CYS A 1 464 ? -19.819 4.900 12.856 1.00 93.88 464 CYS A C 1
ATOM 3706 O O . CYS A 1 464 ? -18.731 4.797 12.299 1.00 93.88 464 CYS A O 1
ATOM 3708 N N . THR A 1 465 ? -20.917 4.326 12.382 1.00 89.00 465 THR A N 1
ATOM 3709 C CA . THR A 1 465 ? -20.900 3.400 11.248 1.00 89.00 465 THR A CA 1
ATOM 3710 C C . THR A 1 465 ? -20.588 4.103 9.930 1.00 89.00 465 THR A C 1
ATOM 3712 O O . THR A 1 465 ? -19.891 3.530 9.101 1.00 89.00 465 THR A O 1
ATOM 3715 N N . ASP A 1 466 ? -21.020 5.354 9.750 1.00 88.19 466 ASP A N 1
ATOM 3716 C CA . ASP A 1 466 ? -20.832 6.118 8.506 1.00 88.19 466 ASP A CA 1
ATOM 3717 C C . ASP A 1 466 ? -19.379 6.522 8.262 1.00 88.19 466 ASP A C 1
ATOM 3719 O O . ASP A 1 466 ? -18.834 6.278 7.186 1.00 88.19 466 ASP A O 1
ATOM 3723 N N . ILE A 1 467 ? -18.750 7.063 9.303 1.00 92.25 467 ILE A N 1
ATOM 3724 C CA . ILE A 1 467 ? -17.403 7.646 9.270 1.00 92.25 467 ILE A CA 1
ATOM 3725 C C . ILE A 1 467 ? -16.326 6.739 9.880 1.00 92.25 467 ILE A C 1
ATOM 3727 O O . ILE A 1 467 ? -15.167 7.134 9.950 1.00 92.25 467 ILE A O 1
ATOM 3731 N N . LEU A 1 468 ? -16.708 5.558 10.383 1.00 90.00 468 LEU A N 1
ATOM 3732 C CA . LEU A 1 468 ? -15.840 4.588 11.076 1.00 90.00 468 LEU A CA 1
ATOM 3733 C C . LEU A 1 468 ? -15.045 5.177 12.258 1.00 90.00 468 LEU A C 1
ATOM 3735 O O . LEU A 1 468 ? -14.033 4.631 12.700 1.00 90.00 468 LEU A O 1
ATOM 3739 N N . GLN A 1 469 ? -15.515 6.299 12.804 1.00 93.38 469 GLN A N 1
ATOM 3740 C CA . GLN A 1 469 ? -14.873 6.986 13.914 1.00 93.38 469 GLN A CA 1
ATOM 3741 C C . GLN A 1 469 ? -15.290 6.354 15.238 1.00 93.38 469 GLN A C 1
ATOM 3743 O O . GLN A 1 469 ? -16.474 6.268 15.567 1.00 93.38 469 GLN A O 1
ATOM 3748 N N . ARG A 1 470 ? -14.296 5.989 16.049 1.00 93.25 470 ARG A N 1
ATOM 3749 C CA . ARG A 1 470 ? -14.509 5.534 17.426 1.00 93.25 470 ARG A CA 1
ATOM 3750 C C . ARG A 1 470 ? -14.562 6.698 18.399 1.00 93.25 470 ARG A C 1
ATOM 3752 O O . ARG A 1 470 ? -13.777 7.641 18.286 1.00 93.25 470 ARG A O 1
ATOM 3759 N N . GLY A 1 471 ? -15.412 6.576 19.408 1.00 95.31 471 GLY A N 1
ATOM 3760 C CA . GLY A 1 471 ? -15.505 7.547 20.490 1.00 95.31 471 GLY A CA 1
ATOM 3761 C C . GLY A 1 471 ? -16.073 6.963 21.772 1.00 95.31 471 GLY A C 1
ATOM 3762 O O . GLY A 1 471 ? -16.300 5.755 21.895 1.00 95.31 471 GLY A O 1
ATOM 3763 N N . LEU A 1 472 ? -16.275 7.849 22.741 1.00 97.31 472 LEU A N 1
ATOM 3764 C CA . LEU A 1 472 ? -16.815 7.521 24.053 1.00 97.31 472 LEU A CA 1
ATOM 3765 C C . LEU A 1 472 ? -18.095 8.319 24.300 1.00 97.31 472 LEU A C 1
ATOM 3767 O O . LEU A 1 472 ? -18.142 9.525 24.110 1.00 97.31 472 LEU A O 1
ATOM 3771 N N . VAL A 1 473 ? -19.134 7.658 24.795 1.00 97.75 473 VAL A N 1
ATOM 3772 C CA . VAL A 1 473 ? -20.267 8.334 25.427 1.00 97.75 473 VAL A CA 1
ATOM 3773 C C . VAL A 1 473 ? -20.053 8.266 26.932 1.00 97.75 473 VAL A C 1
ATOM 3775 O O . VAL A 1 473 ? -20.199 7.205 27.552 1.00 97.75 473 VAL A O 1
ATOM 3778 N N . LYS A 1 474 ? -19.689 9.400 27.536 1.00 96.31 474 LYS A N 1
ATOM 3779 C CA . LYS A 1 474 ? -19.643 9.547 28.998 1.00 96.31 474 LYS A CA 1
ATOM 3780 C C . LYS A 1 474 ? -21.064 9.451 29.561 1.00 96.31 474 LYS A C 1
ATOM 3782 O O . LYS A 1 474 ? -22.038 9.747 28.878 1.00 96.31 474 LYS A O 1
ATOM 3787 N N . ARG A 1 475 ? -21.205 9.119 30.849 1.00 93.88 475 ARG A N 1
ATOM 3788 C CA . ARG A 1 475 ? -22.530 8.996 31.503 1.00 93.88 475 ARG A CA 1
ATOM 3789 C C . ARG A 1 475 ? -23.413 10.246 31.371 1.00 93.88 475 ARG A C 1
ATOM 3791 O O . ARG A 1 475 ? -24.630 10.116 31.339 1.00 93.88 475 ARG A O 1
ATOM 3798 N N . ALA A 1 476 ? -22.813 11.437 31.305 1.00 93.81 476 ALA A N 1
ATOM 3799 C CA . ALA A 1 476 ? -23.532 12.698 31.099 1.00 93.81 476 ALA A CA 1
ATOM 3800 C C . ALA A 1 476 ? -24.200 12.792 29.713 1.00 93.81 476 ALA A C 1
ATOM 3802 O O . ALA A 1 476 ? -25.196 13.492 29.560 1.00 93.81 476 ALA A O 1
ATOM 3803 N N . GLY A 1 477 ? -23.685 12.051 28.728 1.00 94.56 477 GLY A N 1
ATOM 3804 C CA . GLY A 1 477 ? -24.226 11.959 27.376 1.00 94.56 477 GLY A CA 1
ATOM 3805 C C . GLY A 1 477 ? -25.297 10.877 27.194 1.00 94.56 477 GLY A C 1
ATOM 3806 O O . GLY A 1 477 ? -25.670 10.587 26.060 1.00 94.56 477 GLY A O 1
ATOM 3807 N N . PHE A 1 478 ? -25.772 10.236 28.268 1.00 95.50 478 PHE A N 1
ATOM 3808 C CA . PHE A 1 478 ? -26.837 9.229 28.186 1.00 95.50 478 PHE A CA 1
ATOM 3809 C C . PHE A 1 478 ? -28.225 9.883 28.075 1.00 95.50 478 PHE A C 1
ATOM 3811 O O . PHE A 1 478 ? -28.396 11.030 28.495 1.00 95.50 478 PHE A O 1
ATOM 3818 N N . PRO A 1 479 ? -29.247 9.152 27.581 1.00 92.44 479 PRO A N 1
ATOM 3819 C CA . PRO A 1 479 ? -30.633 9.609 27.652 1.00 92.44 479 PRO A CA 1
ATOM 3820 C C . PRO A 1 479 ? -31.062 9.908 29.092 1.00 92.44 479 PRO A C 1
ATOM 3822 O O . PRO A 1 479 ? -30.526 9.328 30.041 1.00 92.44 479 PRO A O 1
ATOM 3825 N N . GLU A 1 480 ? -32.076 10.756 29.267 1.00 89.06 480 GLU A N 1
ATOM 3826 C CA . GLU A 1 480 ? -32.568 11.120 30.597 1.00 89.06 480 GLU A CA 1
ATOM 3827 C C . GLU A 1 480 ? -32.939 9.900 31.453 1.00 89.06 480 GLU A C 1
ATOM 3829 O O . GLU A 1 480 ? -33.679 9.001 31.043 1.00 89.06 480 GLU A O 1
ATOM 3834 N N . GLY A 1 481 ? -32.460 9.899 32.694 1.00 87.25 481 GLY A N 1
ATOM 3835 C CA . GLY A 1 481 ? -32.738 8.851 33.664 1.00 87.25 481 GLY A CA 1
ATOM 3836 C C . GLY A 1 481 ? -31.531 8.540 34.536 1.00 87.25 481 GLY A C 1
ATOM 3837 O O . GLY A 1 481 ? -30.402 8.946 34.266 1.00 87.25 481 GLY A O 1
ATOM 3838 N N . ARG A 1 482 ? -31.773 7.797 35.616 1.00 90.44 482 ARG A N 1
ATOM 3839 C CA . ARG A 1 482 ? -30.700 7.319 36.487 1.00 90.44 482 ARG A CA 1
ATOM 3840 C C . ARG A 1 482 ? -30.196 5.977 35.969 1.00 90.44 482 ARG A C 1
ATOM 3842 O O . ARG A 1 482 ? -30.895 4.973 36.096 1.00 90.44 482 ARG A O 1
ATOM 3849 N N . TRP A 1 483 ? -28.999 5.988 35.393 1.00 93.50 483 TRP A N 1
ATOM 3850 C CA . TRP A 1 483 ? -28.333 4.809 34.847 1.00 93.50 483 TRP A CA 1
ATOM 3851 C C . TRP A 1 483 ? -27.375 4.186 35.862 1.00 93.50 483 TRP A C 1
ATOM 3853 O O . TRP A 1 483 ? -26.599 4.883 36.518 1.00 93.50 483 TRP A O 1
ATOM 3863 N N . PHE A 1 484 ? -27.408 2.861 35.958 1.00 93.56 484 PHE A N 1
ATOM 3864 C CA . PHE A 1 484 ? -26.549 2.059 36.819 1.00 93.56 484 PHE A CA 1
ATOM 3865 C C . PHE A 1 484 ? -25.725 1.110 35.963 1.00 93.56 484 PHE A C 1
ATOM 3867 O O . PHE A 1 484 ? -26.257 0.462 35.064 1.00 93.56 484 PHE A O 1
ATOM 3874 N N . PHE A 1 485 ? -24.428 1.041 36.244 1.00 95.00 485 PHE A N 1
ATOM 3875 C CA . PHE A 1 485 ? -23.550 0.080 35.594 1.00 95.00 485 PHE A CA 1
ATOM 3876 C C . PHE A 1 485 ? -23.704 -1.290 36.262 1.00 95.00 485 PHE A C 1
ATOM 3878 O O . PHE A 1 485 ? -23.494 -1.421 37.469 1.00 95.00 485 PHE A O 1
ATOM 3885 N N . GLU A 1 486 ? -24.060 -2.304 35.480 1.00 91.56 486 GLU A N 1
ATOM 3886 C CA . GLU A 1 486 ? -24.190 -3.689 35.922 1.00 91.56 486 GLU A CA 1
ATOM 3887 C C . GLU A 1 486 ? -22.950 -4.483 35.495 1.00 91.56 486 GLU A C 1
ATOM 3889 O O . GLU A 1 486 ? -22.910 -5.053 34.408 1.00 91.56 486 GLU A O 1
ATOM 3894 N N . ASN A 1 487 ? -21.941 -4.540 36.369 1.00 85.00 487 ASN A N 1
ATOM 3895 C CA . ASN A 1 487 ? -20.620 -5.109 36.061 1.00 85.00 487 ASN A CA 1
ATOM 3896 C C . ASN A 1 487 ? -20.654 -6.571 35.578 1.00 85.00 487 ASN A C 1
ATOM 3898 O O . ASN A 1 487 ? -19.836 -6.973 34.771 1.00 85.00 487 ASN A O 1
ATOM 3902 N N . ASN A 1 488 ? -21.603 -7.382 36.055 1.00 83.94 488 ASN A N 1
ATOM 3903 C CA . ASN A 1 488 ? -21.697 -8.793 35.653 1.00 83.94 488 ASN A CA 1
ATOM 3904 C C . ASN A 1 488 ? -22.314 -8.991 34.260 1.00 83.94 488 ASN A C 1
ATOM 3906 O O . ASN A 1 488 ? -22.299 -10.104 33.742 1.00 83.94 488 ASN A O 1
ATOM 3910 N N . ALA A 1 489 ? -22.939 -7.952 33.709 1.00 79.81 489 ALA A N 1
ATOM 3911 C CA . ALA A 1 489 ? -23.670 -8.005 32.450 1.00 79.81 489 ALA A CA 1
ATOM 3912 C C . ALA A 1 489 ? -23.120 -7.015 31.412 1.00 79.81 489 ALA A C 1
ATOM 3914 O O . ALA A 1 489 ? -23.749 -6.862 30.368 1.00 79.81 489 ALA A O 1
ATOM 3915 N N . ASP A 1 490 ? -22.007 -6.333 31.719 1.00 85.62 490 ASP A N 1
ATOM 3916 C CA . ASP A 1 490 ? -21.351 -5.319 30.883 1.00 85.62 490 ASP A CA 1
ATOM 3917 C C . ASP A 1 490 ? -22.351 -4.394 30.179 1.00 85.62 490 ASP A C 1
ATOM 3919 O O . ASP A 1 490 ? -22.375 -4.232 28.956 1.00 85.62 490 ASP A O 1
ATOM 3923 N N . ARG A 1 491 ? -23.245 -3.805 30.980 1.00 91.62 491 ARG A N 1
ATOM 3924 C CA . ARG A 1 491 ? -24.319 -2.936 30.492 1.00 91.62 491 ARG A CA 1
ATOM 3925 C C . ARG A 1 491 ? -24.658 -1.831 31.476 1.00 91.62 491 ARG A C 1
ATOM 3927 O O . ARG A 1 491 ? -24.439 -1.957 32.681 1.00 91.62 491 ARG A O 1
ATOM 3934 N N . PHE A 1 492 ? -25.270 -0.772 30.964 1.00 94.62 492 PHE A N 1
ATOM 3935 C CA . PHE A 1 492 ? -25.997 0.184 31.788 1.00 94.62 492 PHE A CA 1
ATOM 3936 C C . PHE A 1 492 ? -27.489 -0.107 31.729 1.00 94.62 492 PHE A C 1
ATOM 3938 O O . PHE A 1 492 ? -28.034 -0.309 30.648 1.00 94.62 492 PHE A O 1
ATOM 3945 N N . ALA A 1 493 ? -28.156 -0.088 32.878 1.00 93.06 493 ALA A N 1
ATOM 3946 C CA . ALA A 1 493 ? -29.606 -0.188 32.975 1.00 93.06 493 ALA A CA 1
ATOM 3947 C C . ALA A 1 493 ? -30.165 1.022 33.725 1.00 93.06 493 ALA A C 1
ATOM 3949 O O . ALA A 1 493 ? -29.529 1.534 34.650 1.00 93.06 493 ALA A O 1
ATOM 3950 N N . ASN A 1 494 ? -31.349 1.491 33.339 1.00 91.38 494 ASN A N 1
ATOM 3951 C CA . ASN A 1 494 ? -32.051 2.538 34.075 1.00 91.38 494 ASN A CA 1
ATOM 3952 C C . ASN A 1 494 ? -33.301 2.008 34.786 1.00 91.38 494 ASN A C 1
ATOM 3954 O O . ASN A 1 494 ? -33.794 0.912 34.518 1.00 91.38 494 ASN A O 1
ATOM 3958 N N . SER A 1 495 ? -33.851 2.818 35.691 1.00 85.81 495 SER A N 1
ATOM 3959 C CA . SER A 1 495 ? -35.061 2.478 36.455 1.00 85.81 495 SER A CA 1
ATOM 3960 C C . SER A 1 495 ? -36.322 2.294 35.600 1.00 85.81 495 SER A C 1
ATOM 3962 O O . SER A 1 495 ? -37.317 1.776 36.100 1.00 85.81 495 SER A O 1
ATOM 3964 N N . ARG A 1 496 ? -36.293 2.699 34.324 1.00 83.88 496 ARG A N 1
ATOM 3965 C CA . ARG A 1 496 ? -37.382 2.526 33.350 1.00 83.88 496 ARG A CA 1
ATOM 3966 C C . ARG A 1 496 ? -37.249 1.227 32.540 1.00 83.88 496 ARG A C 1
ATOM 3968 O O . ARG A 1 496 ? -38.061 0.984 31.655 1.00 83.88 496 ARG A O 1
ATOM 3975 N N . GLY A 1 497 ? -36.243 0.397 32.833 1.00 83.19 497 GLY A N 1
ATOM 3976 C CA . GLY A 1 497 ? -36.001 -0.880 32.159 1.00 83.19 497 GLY A CA 1
ATOM 3977 C C . GLY A 1 497 ? -35.272 -0.766 30.818 1.00 83.19 497 GLY A C 1
ATOM 3978 O O . GLY A 1 497 ? -35.139 -1.771 30.124 1.00 83.19 497 GLY A O 1
ATOM 3979 N N . GLN A 1 498 ? -34.788 0.423 30.442 1.00 88.94 498 GLN A N 1
ATOM 3980 C CA . GLN A 1 498 ? -33.940 0.583 29.261 1.00 88.94 498 GLN A CA 1
ATOM 3981 C C . GLN A 1 498 ? -32.522 0.105 29.574 1.00 88.94 498 GLN A C 1
ATOM 3983 O O . GLN A 1 498 ? -32.019 0.299 30.684 1.00 88.94 498 GLN A O 1
ATOM 3988 N N . THR A 1 499 ? -31.873 -0.491 28.576 1.00 91.62 499 THR A N 1
ATOM 3989 C CA . THR A 1 499 ? -30.516 -1.026 28.692 1.00 91.62 499 THR A CA 1
ATOM 3990 C C . THR A 1 499 ? -29.635 -0.542 27.550 1.00 91.62 499 THR A C 1
ATOM 3992 O O . THR A 1 499 ? -30.071 -0.542 26.401 1.00 91.62 499 THR A O 1
ATOM 3995 N N . LEU A 1 500 ? -28.388 -0.202 27.861 1.00 93.88 500 LEU A N 1
ATOM 3996 C CA . LEU A 1 500 ? -27.329 0.115 26.906 1.00 93.88 500 LEU A CA 1
ATOM 3997 C C . LEU A 1 500 ? -26.244 -0.951 27.053 1.00 93.88 500 LEU A C 1
ATOM 3999 O O . LEU A 1 500 ? -25.603 -1.047 28.100 1.00 93.88 500 LEU A O 1
ATOM 4003 N N . GLN A 1 501 ? -26.084 -1.777 26.024 1.00 89.88 501 GLN A N 1
ATOM 4004 C CA . GLN A 1 501 ? -25.147 -2.902 25.988 1.00 89.88 501 GLN A CA 1
ATOM 4005 C C . GLN A 1 501 ? -24.470 -2.991 24.617 1.00 89.88 501 GLN A C 1
ATOM 4007 O O . GLN A 1 501 ? -24.966 -2.401 23.652 1.00 89.88 501 GLN A O 1
ATOM 4012 N N . SER A 1 502 ? -23.372 -3.742 24.513 1.00 87.06 502 SER A N 1
ATOM 4013 C CA . SER A 1 502 ? -22.700 -3.978 23.226 1.00 87.06 502 SER A CA 1
ATOM 4014 C C . SER A 1 502 ? -23.690 -4.473 22.156 1.00 87.06 502 SER A C 1
ATOM 4016 O O . SER A 1 502 ? -24.617 -5.234 22.451 1.00 87.06 502 SER A O 1
ATOM 4018 N N . GLY A 1 503 ? -23.543 -3.970 20.931 1.00 83.75 503 GLY A N 1
ATOM 4019 C CA . GLY A 1 503 ? -24.438 -4.225 19.799 1.00 83.75 503 GLY A CA 1
ATOM 4020 C C . GLY A 1 503 ? -25.653 -3.293 19.699 1.00 83.75 503 GLY A C 1
ATOM 4021 O O . GLY A 1 503 ? -26.298 -3.245 18.650 1.00 83.75 503 GLY A O 1
ATOM 4022 N N . THR A 1 504 ? -25.962 -2.515 20.744 1.00 90.00 504 THR A N 1
ATOM 4023 C CA . THR A 1 504 ? -27.079 -1.555 20.700 1.00 90.00 504 THR A CA 1
ATOM 4024 C C . THR A 1 504 ? -26.791 -0.464 19.672 1.00 90.00 504 THR A C 1
ATOM 4026 O O . THR A 1 504 ? -25.734 0.169 19.733 1.00 90.00 504 THR A O 1
ATOM 4029 N N . ARG A 1 505 ? -27.742 -0.216 18.762 1.00 92.50 505 ARG A N 1
ATOM 4030 C CA . ARG A 1 505 ? -27.671 0.893 17.805 1.00 92.50 505 ARG A CA 1
ATOM 4031 C C . ARG A 1 505 ? -28.302 2.155 18.373 1.00 92.50 505 ARG A C 1
ATOM 4033 O O . ARG A 1 505 ? -29.325 2.103 19.065 1.00 92.50 505 ARG A O 1
ATOM 4040 N N . MET A 1 506 ? -27.692 3.283 18.056 1.00 95.56 506 MET A N 1
ATOM 4041 C CA . MET A 1 506 ? -28.065 4.598 18.556 1.00 95.56 506 MET A CA 1
ATOM 4042 C C . MET A 1 506 ? -27.704 5.679 17.544 1.00 95.56 506 MET A C 1
ATOM 4044 O O . MET A 1 506 ? -26.805 5.492 16.729 1.00 95.56 506 MET A O 1
ATOM 4048 N N . LYS A 1 507 ? -28.384 6.817 17.642 1.00 96.88 507 LYS A N 1
ATOM 4049 C CA . LYS A 1 507 ? -27.983 8.056 16.985 1.00 96.88 507 LYS A CA 1
ATOM 4050 C C . LYS A 1 507 ? -27.245 8.930 17.982 1.00 96.88 507 LYS A C 1
ATOM 4052 O O . LYS A 1 507 ? -27.689 9.087 19.127 1.00 96.88 507 LYS A O 1
ATOM 4057 N N . VAL A 1 508 ? -26.129 9.498 17.547 1.00 96.81 508 VAL A N 1
ATOM 4058 C CA . VAL A 1 508 ? -25.275 10.343 18.381 1.00 96.81 508 VAL A CA 1
ATOM 4059 C C . VAL A 1 508 ? -24.936 11.663 17.705 1.00 96.81 508 VAL A C 1
ATOM 4061 O O . VAL A 1 508 ? -24.975 11.778 16.482 1.00 96.81 508 VAL A O 1
ATOM 4064 N N . VAL A 1 509 ? -24.538 12.631 18.520 1.00 96.69 509 VAL A N 1
ATOM 4065 C CA . VAL A 1 509 ? -23.894 13.875 18.090 1.00 96.69 509 VAL A CA 1
ATOM 4066 C C . VAL A 1 509 ? -22.586 14.052 18.848 1.00 96.69 509 VAL A C 1
ATOM 4068 O O . VAL A 1 509 ? -22.423 13.508 19.944 1.00 96.69 509 VAL A O 1
ATOM 4071 N N . VAL A 1 510 ? -21.645 14.781 18.256 1.00 97.19 510 VAL A N 1
ATOM 4072 C CA . VAL A 1 510 ? -20.385 15.152 18.916 1.00 97.19 510 VAL A CA 1
ATOM 4073 C C . VAL A 1 510 ? -20.696 16.007 20.148 1.00 97.19 510 VAL A C 1
ATOM 4075 O O . VAL A 1 510 ? -21.509 16.924 20.064 1.00 97.19 510 VAL A O 1
ATOM 4078 N N . ASP A 1 511 ? -20.053 15.697 21.273 1.00 95.31 511 ASP A N 1
ATOM 4079 C CA . ASP A 1 511 ? -20.183 16.430 22.540 1.00 95.31 511 ASP A CA 1
ATOM 4080 C C . ASP A 1 511 ? -18.916 17.248 22.826 1.00 95.31 511 ASP A C 1
ATOM 4082 O O . ASP A 1 511 ? -18.968 18.466 22.977 1.00 95.31 511 ASP A O 1
ATOM 4086 N N . GLU A 1 512 ? -17.756 16.589 22.825 1.00 94.81 512 GLU A N 1
ATOM 4087 C CA . GLU A 1 512 ? -16.464 17.200 23.149 1.00 94.81 512 GLU A CA 1
ATOM 4088 C C . GLU A 1 512 ? -15.358 16.594 22.275 1.00 94.81 512 GLU A C 1
ATOM 4090 O O . GLU A 1 512 ? -15.386 15.404 21.953 1.00 94.81 512 GLU A O 1
ATOM 4095 N N . ILE A 1 513 ? -14.372 17.405 21.884 1.00 94.88 513 ILE A N 1
ATOM 4096 C CA . ILE A 1 513 ? -13.197 16.955 21.129 1.00 94.88 513 ILE A CA 1
ATOM 4097 C C . ILE A 1 513 ? -11.936 17.416 21.845 1.00 94.88 513 ILE A C 1
ATOM 4099 O O . ILE A 1 513 ? -11.756 18.599 22.124 1.00 94.88 513 ILE A O 1
ATOM 4103 N N . ASP A 1 514 ? -11.040 16.465 22.085 1.00 91.88 514 ASP A N 1
ATOM 4104 C CA . ASP A 1 514 ? -9.694 16.701 22.589 1.00 91.88 514 ASP A CA 1
ATOM 4105 C C . ASP A 1 514 ? -8.700 16.426 21.456 1.00 91.88 514 ASP A C 1
ATOM 4107 O O . ASP A 1 514 ? -8.347 15.273 21.185 1.00 91.88 514 ASP A O 1
ATOM 4111 N N . ARG A 1 515 ? -8.256 17.491 20.774 1.00 85.44 515 ARG A N 1
ATOM 4112 C CA . ARG A 1 515 ? -7.280 17.394 19.674 1.00 85.44 515 ARG A CA 1
ATOM 4113 C C . ARG A 1 515 ? -5.903 16.926 20.147 1.00 85.44 515 ARG A C 1
ATOM 4115 O O . ARG A 1 515 ? -5.206 16.280 19.378 1.00 85.44 515 ARG A O 1
ATOM 4122 N N . ILE A 1 516 ? -5.520 17.212 21.394 1.00 83.81 516 ILE A N 1
ATOM 4123 C CA . ILE A 1 516 ? -4.201 16.841 21.932 1.00 83.81 516 ILE A CA 1
ATOM 4124 C C . ILE A 1 516 ? -4.205 15.365 22.329 1.00 83.81 516 ILE A C 1
ATOM 4126 O O . ILE A 1 516 ? -3.328 14.603 21.937 1.00 83.81 516 ILE A O 1
ATOM 4130 N N . GLY A 1 517 ? -5.221 14.935 23.078 1.00 88.06 517 GLY A N 1
ATOM 4131 C CA . GLY A 1 517 ? -5.421 13.531 23.428 1.00 88.06 517 GLY A CA 1
ATOM 4132 C C . GLY A 1 517 ? -5.932 12.674 22.270 1.00 88.06 517 GLY A C 1
ATOM 4133 O O . GLY A 1 517 ? -6.083 11.462 22.448 1.00 88.06 517 GLY A O 1
ATOM 4134 N N . MET A 1 518 ? -6.204 13.290 21.114 1.00 90.00 518 MET A N 1
ATOM 4135 C CA . MET A 1 518 ? -6.742 12.678 19.904 1.00 90.00 518 MET A CA 1
ATOM 4136 C C . MET A 1 518 ? -8.026 11.889 20.187 1.00 90.00 518 MET A C 1
ATOM 4138 O O . MET A 1 518 ? -8.147 10.734 19.783 1.00 90.00 518 MET A O 1
ATOM 4142 N N . LYS A 1 519 ? -8.983 12.467 20.920 1.00 93.88 519 LYS A N 1
ATOM 4143 C CA . LYS A 1 519 ? -10.229 11.808 21.356 1.00 93.88 519 LYS A CA 1
ATOM 4144 C C . LYS A 1 519 ? -11.460 12.621 20.977 1.00 93.88 519 LYS A C 1
ATOM 4146 O O . LYS A 1 519 ? -11.413 13.842 20.887 1.00 93.88 519 LYS A O 1
ATOM 4151 N N . VAL A 1 520 ? -12.572 11.911 20.814 1.00 96.38 520 VAL A N 1
ATOM 4152 C CA . VAL A 1 520 ? -13.902 12.491 20.630 1.00 96.38 520 VAL A CA 1
ATOM 4153 C C . VAL A 1 520 ? -14.886 11.806 21.570 1.00 96.38 520 VAL A C 1
ATOM 4155 O O . VAL A 1 520 ? -14.937 10.572 21.661 1.00 96.38 520 VAL A O 1
ATOM 4158 N N . ASP A 1 521 ? -15.653 12.628 22.271 1.00 97.06 521 ASP A N 1
ATOM 4159 C CA . ASP A 1 521 ? -16.790 12.220 23.069 1.00 97.06 521 ASP A CA 1
ATOM 4160 C C . ASP A 1 521 ? -18.091 12.543 22.329 1.00 97.06 521 ASP A C 1
ATOM 4162 O O . ASP A 1 521 ? -18.203 13.531 21.599 1.00 97.06 521 ASP A O 1
ATOM 4166 N N . PHE A 1 522 ? -19.088 11.692 22.532 1.00 97.56 522 PHE A N 1
ATOM 4167 C CA . PHE A 1 522 ? -20.396 11.785 21.902 1.00 97.56 522 PHE A CA 1
ATOM 4168 C C . PHE A 1 522 ? -21.509 11.815 22.948 1.00 97.56 522 PHE A C 1
ATOM 4170 O O . PHE A 1 522 ? -21.371 11.303 24.063 1.00 97.56 522 PHE A O 1
ATOM 4177 N N . LYS A 1 523 ? -22.665 12.334 22.539 1.00 96.75 523 LYS A N 1
ATOM 4178 C CA . LYS A 1 523 ? -23.921 12.296 23.286 1.00 96.75 523 LYS A CA 1
ATOM 4179 C C . LYS A 1 523 ? -24.987 11.548 22.494 1.00 96.75 523 LYS A C 1
ATOM 4181 O O . LYS A 1 523 ? -25.121 11.733 21.287 1.00 96.75 523 LYS A O 1
ATOM 4186 N N . ILE A 1 524 ? -25.760 10.709 23.180 1.00 96.69 524 ILE A N 1
ATOM 4187 C CA . ILE A 1 524 ? -26.868 9.956 22.586 1.00 96.69 524 ILE A CA 1
ATOM 4188 C C . ILE A 1 524 ? -28.068 10.884 22.429 1.00 96.69 524 ILE A C 1
ATOM 4190 O O . ILE A 1 524 ? -28.527 11.476 23.407 1.00 96.69 524 ILE A O 1
ATOM 4194 N N . ILE A 1 525 ? -28.605 10.958 21.212 1.00 95.44 525 ILE A N 1
ATOM 4195 C CA . ILE A 1 525 ? -29.870 11.651 20.939 1.00 95.44 525 ILE A CA 1
ATOM 4196 C C . ILE A 1 525 ? -31.044 10.671 20.865 1.00 95.44 525 ILE A C 1
ATOM 4198 O O . ILE A 1 525 ? -32.150 10.997 21.286 1.00 95.44 525 ILE A O 1
ATOM 4202 N N . GLU A 1 526 ? -30.799 9.449 20.389 1.00 93.88 526 GLU A N 1
ATOM 4203 C CA . GLU A 1 526 ? -31.830 8.429 20.215 1.00 93.88 526 GLU A CA 1
ATOM 4204 C C . GLU A 1 526 ? -31.226 7.030 20.356 1.00 93.88 526 GLU A C 1
ATOM 4206 O O . GLU A 1 526 ? -30.148 6.744 19.836 1.00 93.88 526 GLU A O 1
ATOM 4211 N N . VAL A 1 527 ? -31.936 6.131 21.039 1.00 91.38 527 VAL A N 1
ATOM 4212 C CA . VAL A 1 527 ? -31.592 4.705 21.090 1.00 91.38 527 VAL A CA 1
ATOM 4213 C C . VAL A 1 527 ? -32.533 3.964 20.150 1.00 91.38 527 VAL A C 1
ATOM 4215 O O . VAL A 1 527 ? -33.721 3.850 20.436 1.00 91.38 527 VAL A O 1
ATOM 4218 N N . ILE A 1 528 ? -31.995 3.436 19.051 1.00 87.81 528 ILE A N 1
ATOM 4219 C CA . ILE A 1 528 ? -32.767 2.713 18.029 1.00 87.81 528 ILE A CA 1
ATOM 4220 C C . ILE A 1 528 ? -33.095 1.289 18.519 1.00 87.81 528 ILE A C 1
ATOM 4222 O O . ILE A 1 528 ? -34.167 0.750 18.250 1.00 87.81 528 ILE A O 1
ATOM 4226 N N . GLY A 1 529 ? -32.174 0.678 19.274 1.00 76.00 529 GLY A N 1
ATOM 4227 C CA . GLY A 1 529 ? -32.271 -0.702 19.761 1.00 76.00 529 GLY A CA 1
ATOM 4228 C C . GLY A 1 529 ? -31.296 -1.644 19.050 1.00 76.00 529 GLY A C 1
ATOM 4229 O O . GLY A 1 529 ? -30.637 -1.276 18.083 1.00 76.00 529 GLY A O 1
ATOM 4230 N N . GLY A 1 530 ? -31.131 -2.863 19.568 1.00 59.75 530 GLY A N 1
ATOM 4231 C CA . GLY A 1 530 ? -30.132 -3.796 19.030 1.00 59.75 530 GLY A CA 1
ATOM 4232 C C . GLY A 1 530 ? -29.578 -4.772 20.056 1.00 59.75 530 GLY A C 1
ATOM 4233 O O . GLY A 1 530 ? -28.373 -4.898 20.209 1.00 59.75 530 GLY A O 1
ATOM 4234 N N . ALA A 1 531 ? -30.451 -5.478 20.770 1.00 45.12 531 ALA A N 1
ATOM 4235 C CA . ALA A 1 531 ? -30.071 -6.744 21.373 1.00 45.12 531 ALA A CA 1
ATOM 4236 C C . ALA A 1 531 ? -30.684 -7.836 20.501 1.00 45.12 531 ALA A C 1
ATOM 4238 O O . ALA A 1 531 ? -31.902 -8.022 20.519 1.00 45.12 531 ALA A O 1
ATOM 4239 N N . SER A 1 532 ? -29.862 -8.557 19.735 1.00 38.44 532 SER A N 1
ATOM 4240 C CA . SER A 1 532 ? -30.283 -9.865 19.243 1.00 38.44 532 SER A CA 1
ATOM 4241 C C . SER A 1 532 ? -30.694 -10.673 20.471 1.00 38.44 532 SER A C 1
ATOM 4243 O O . SER A 1 532 ? -29.861 -11.040 21.304 1.00 38.44 532 SER A O 1
ATOM 4245 N N . GLN A 1 533 ? -31.996 -10.911 20.635 1.00 33.59 533 GLN A N 1
ATOM 4246 C CA . GLN A 1 533 ? -32.446 -11.996 21.483 1.00 33.59 533 GLN A CA 1
ATOM 4247 C C . GLN A 1 533 ? -31.894 -13.268 20.841 1.00 33.59 533 GLN A C 1
ATOM 4249 O O . GLN A 1 533 ? -32.538 -13.856 19.972 1.00 33.59 533 GLN A O 1
ATOM 4254 N N . LYS A 1 534 ? -30.719 -13.734 21.285 1.00 33.91 534 LYS A N 1
ATOM 4255 C CA . LYS A 1 534 ? -30.400 -15.157 21.186 1.00 33.91 534 LYS A CA 1
ATOM 4256 C C . LYS A 1 534 ? -31.537 -15.866 21.922 1.00 33.91 534 LYS A C 1
ATOM 4258 O O . LYS A 1 534 ? -31.537 -15.956 23.149 1.00 33.91 534 LYS A O 1
ATOM 4263 N N . LYS A 1 535 ? -32.546 -16.333 21.175 1.00 29.84 535 LYS A N 1
ATOM 4264 C CA . LYS A 1 535 ? -33.506 -17.337 21.632 1.00 29.84 535 LYS A CA 1
ATOM 4265 C C . LYS A 1 535 ? -32.688 -18.586 21.932 1.00 29.84 535 LYS A C 1
ATOM 4267 O O . LYS A 1 535 ? -32.543 -19.471 21.097 1.00 29.84 535 LYS A O 1
ATOM 4272 N N . GLY A 1 536 ? -32.117 -18.636 23.131 1.00 30.84 536 GLY A N 1
ATOM 4273 C CA . GLY A 1 536 ? -31.611 -19.865 23.701 1.00 30.84 536 GLY A CA 1
ATOM 4274 C C . GLY A 1 536 ? -32.784 -20.827 23.764 1.00 30.84 536 GLY A C 1
ATOM 4275 O O . GLY A 1 536 ? -33.717 -20.633 24.546 1.00 30.84 536 GLY A O 1
ATOM 4276 N N . VAL A 1 537 ? -32.755 -21.840 22.904 1.00 32.03 537 VAL A N 1
ATOM 4277 C CA . VAL A 1 537 ? -33.635 -23.001 22.970 1.00 32.03 537 VAL A CA 1
ATOM 4278 C C . VAL A 1 537 ? -33.394 -23.661 24.328 1.00 32.03 537 VAL A C 1
ATOM 4280 O O . VAL A 1 537 ? -32.506 -24.491 24.502 1.00 32.03 537 VAL A O 1
ATOM 4283 N N . ARG A 1 538 ? -34.174 -23.266 25.338 1.00 33.16 538 ARG A N 1
ATOM 4284 C CA . ARG A 1 538 ? -34.296 -24.002 26.595 1.00 33.16 538 ARG A CA 1
ATOM 4285 C C . ARG A 1 538 ? -35.153 -25.235 26.332 1.00 33.16 538 ARG A C 1
ATOM 4287 O O . ARG A 1 538 ? -36.346 -25.228 26.608 1.00 33.16 538 ARG A O 1
ATOM 4294 N N . ASN A 1 539 ? -34.531 -26.318 25.882 1.00 27.53 539 ASN A N 1
ATOM 4295 C CA . ASN A 1 539 ? -35.063 -27.655 26.132 1.00 27.53 539 ASN A CA 1
ATOM 4296 C C . ASN A 1 539 ? -34.420 -28.211 27.405 1.00 27.53 539 ASN A C 1
ATOM 4298 O O . ASN A 1 539 ? -33.519 -29.044 27.373 1.00 27.53 539 ASN A O 1
ATOM 4302 N N . PHE A 1 540 ? -34.914 -27.750 28.558 1.00 31.64 540 PHE A N 1
ATOM 4303 C CA . PHE A 1 540 ? -34.755 -28.497 29.804 1.00 31.64 540 PHE A CA 1
ATOM 4304 C C . PHE A 1 540 ? -35.669 -29.725 29.738 1.00 31.64 540 PHE A C 1
ATOM 4306 O O . PHE A 1 540 ? -36.826 -29.692 30.159 1.00 31.64 540 PHE A O 1
ATOM 4313 N N . ALA A 1 541 ? -35.146 -30.830 29.209 1.00 31.98 541 ALA A N 1
ATOM 4314 C CA . ALA A 1 541 ? -35.743 -32.137 29.428 1.00 31.98 541 ALA A CA 1
ATOM 4315 C C . ALA A 1 541 ? -35.646 -32.463 30.928 1.00 31.98 541 ALA A C 1
ATOM 4317 O O . ALA A 1 541 ? -34.570 -32.727 31.466 1.00 31.98 541 ALA A O 1
ATOM 4318 N N . LYS A 1 542 ? -36.792 -32.404 31.616 1.00 31.17 542 LYS A N 1
ATOM 4319 C CA . LYS A 1 542 ? -36.969 -32.811 33.015 1.00 31.17 542 LYS A CA 1
ATOM 4320 C C . LYS A 1 542 ? -36.466 -34.249 33.215 1.00 31.17 542 LYS A C 1
ATOM 4322 O O . LYS A 1 542 ? -37.171 -35.203 32.892 1.00 31.17 542 LYS A O 1
ATOM 4327 N N . LYS A 1 543 ? -35.287 -34.422 33.820 1.00 31.97 543 LYS A N 1
ATOM 4328 C CA . LYS A 1 543 ? -34.913 -35.690 34.465 1.00 31.97 543 LYS A CA 1
ATOM 4329 C C . LYS A 1 543 ? -35.753 -35.848 35.735 1.00 31.97 543 LYS A C 1
ATOM 4331 O O . LYS A 1 543 ? -35.585 -35.100 36.694 1.00 31.97 543 LYS A O 1
ATOM 4336 N N . LYS A 1 544 ? -36.679 -36.813 35.724 1.00 31.98 544 LYS A N 1
ATOM 4337 C CA . LYS A 1 544 ? -37.368 -37.301 36.930 1.00 31.98 544 LYS A CA 1
ATOM 4338 C C . LYS A 1 544 ? -36.352 -37.970 37.876 1.00 31.98 544 LYS A C 1
ATOM 4340 O O . LYS A 1 544 ? -35.438 -38.634 37.384 1.00 31.98 544 LYS A O 1
ATOM 4345 N N . PRO A 1 545 ? -36.510 -37.849 39.205 1.00 32.88 545 PRO A N 1
ATOM 4346 C CA . PRO A 1 545 ? -35.620 -38.491 40.160 1.00 32.88 545 PRO A CA 1
ATOM 4347 C C . PRO A 1 545 ? -35.944 -39.986 40.282 1.00 32.88 545 PRO A C 1
ATOM 4349 O O . PRO A 1 545 ? -37.106 -40.382 40.381 1.00 32.88 545 PRO A O 1
ATOM 4352 N N . ALA A 1 546 ? -34.901 -40.818 40.274 1.00 32.09 546 ALA A N 1
ATOM 4353 C CA . ALA A 1 546 ? -34.997 -42.250 40.518 1.00 32.09 546 ALA A CA 1
ATOM 4354 C C . ALA A 1 546 ? -35.208 -42.511 42.019 1.00 32.09 546 ALA A C 1
ATOM 4356 O O . ALA A 1 546 ? -34.302 -42.324 42.830 1.00 32.09 546 ALA A O 1
ATOM 4357 N N . GLY A 1 547 ? -36.418 -42.939 42.381 1.00 31.11 547 GLY A N 1
ATOM 4358 C CA . GLY A 1 547 ? -36.745 -43.476 43.699 1.00 31.11 547 GLY A C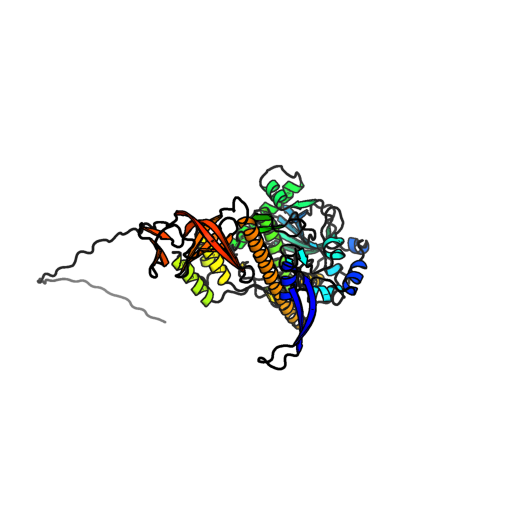A 1
ATOM 4359 C C . GLY A 1 547 ? -36.487 -44.984 43.761 1.00 31.11 547 GLY A C 1
ATOM 4360 O O . GLY A 1 547 ? -36.943 -45.735 42.902 1.00 31.11 547 GLY A O 1
ATOM 4361 N N . LYS A 1 548 ? -35.752 -45.408 44.794 1.00 34.97 548 LYS A N 1
ATOM 4362 C CA . LYS A 1 548 ? -35.478 -46.801 45.182 1.00 34.97 548 LYS A CA 1
ATOM 4363 C C . LYS A 1 548 ? -36.755 -47.609 45.462 1.00 34.97 548 LYS A C 1
ATOM 4365 O O . LYS A 1 548 ? -37.644 -47.110 46.144 1.00 34.97 548 LYS A O 1
ATOM 4370 N N . LYS A 1 549 ? -36.738 -48.884 45.059 1.00 31.03 549 LYS A N 1
ATOM 4371 C CA . LYS A 1 549 ? -37.300 -50.116 45.678 1.00 31.03 549 LYS A CA 1
ATOM 4372 C C . LYS A 1 549 ? -36.962 -51.242 44.682 1.00 31.03 549 LYS A C 1
ATOM 4374 O O . LYS A 1 549 ? -37.106 -51.023 43.490 1.00 31.03 549 LYS A O 1
ATOM 4379 N N . GLY A 1 550 ? -36.458 -52.424 44.997 1.00 29.27 550 GLY A N 1
ATOM 4380 C CA . GLY A 1 550 ? -36.360 -53.217 46.214 1.00 29.27 550 GLY A CA 1
ATOM 4381 C C . GLY A 1 550 ? -36.390 -54.679 45.733 1.00 29.27 550 GLY A C 1
ATOM 4382 O O . GLY A 1 550 ? -37.233 -55.020 44.913 1.00 29.27 550 GLY A O 1
ATOM 4383 N N . GLU A 1 551 ? -35.394 -55.460 46.147 1.00 29.09 551 GLU A N 1
ATOM 4384 C CA . GLU A 1 551 ? -35.260 -56.929 46.148 1.00 29.09 551 GLU A CA 1
ATOM 4385 C C . GLU A 1 551 ? -36.329 -57.817 45.466 1.00 29.09 551 GLU A C 1
ATOM 4387 O O . GLU A 1 551 ? -37.496 -57.834 45.841 1.00 29.09 551 GLU A O 1
ATOM 4392 N N . SER A 1 552 ? -35.894 -58.764 44.625 1.00 28.53 552 SER A N 1
ATOM 4393 C CA . SER A 1 552 ? -35.625 -60.152 45.064 1.00 28.53 552 SER A CA 1
ATOM 4394 C C . SER A 1 552 ? -35.624 -61.168 43.905 1.00 28.53 552 SER A C 1
ATOM 4396 O O . SER A 1 552 ? -36.482 -61.190 43.033 1.00 28.53 552 SER A O 1
ATOM 4398 N N . ALA A 1 553 ? -34.592 -62.013 43.940 1.00 31.30 553 ALA A N 1
ATOM 4399 C CA . ALA A 1 553 ? -34.525 -63.426 43.561 1.00 31.30 553 ALA A CA 1
ATOM 4400 C C . ALA A 1 553 ? -35.460 -64.004 42.470 1.00 31.30 553 ALA A C 1
ATOM 4402 O O . ALA A 1 553 ? -36.645 -64.215 42.699 1.00 31.30 553 ALA A O 1
ATOM 4403 N N . ARG A 1 554 ? -34.848 -64.615 41.439 1.00 32.22 554 ARG A N 1
ATOM 4404 C CA . ARG A 1 554 ? -34.795 -66.094 41.339 1.00 32.22 554 ARG A CA 1
ATOM 4405 C C . ARG A 1 554 ? -33.848 -66.601 40.243 1.00 32.22 554 ARG A C 1
ATOM 4407 O O . ARG A 1 554 ? -33.948 -66.259 39.073 1.00 32.22 554 ARG A O 1
ATOM 4414 N N . ARG A 1 555 ? -32.952 -67.493 40.679 1.00 31.05 555 ARG A N 1
ATOM 4415 C CA . ARG A 1 555 ? -32.183 -68.474 39.894 1.00 31.05 555 ARG A CA 1
ATOM 4416 C C . ARG A 1 555 ? -33.109 -69.402 39.096 1.00 31.05 555 ARG A C 1
ATOM 4418 O O . ARG A 1 555 ? -34.084 -69.862 39.685 1.00 31.05 555 ARG A O 1
ATOM 4425 N N . LYS A 1 556 ? -32.678 -69.832 37.898 1.00 32.97 556 LYS A N 1
ATOM 4426 C CA . LYS A 1 556 ? -32.352 -71.241 37.530 1.00 32.97 556 LYS A CA 1
ATOM 4427 C C . LYS A 1 556 ? -32.171 -71.393 36.002 1.00 32.97 556 LYS A C 1
ATOM 4429 O O . LYS A 1 556 ? -33.088 -71.126 35.247 1.00 32.97 556 LYS A O 1
ATOM 4434 N N . THR A 1 557 ? -30.931 -71.622 35.541 1.00 32.06 557 THR A N 1
ATOM 4435 C CA . THR A 1 557 ? -30.351 -72.900 35.021 1.00 32.06 557 THR A CA 1
ATOM 4436 C C . THR A 1 557 ? -30.674 -73.215 33.548 1.00 32.06 557 THR A C 1
ATOM 4438 O O . THR A 1 557 ? -31.828 -73.440 33.228 1.00 32.06 557 THR A O 1
ATOM 4441 N N . VAL A 1 558 ? -29.665 -73.236 32.649 1.00 33.00 558 VAL A N 1
ATOM 4442 C CA . VAL A 1 558 ? -28.956 -74.435 32.079 1.00 33.00 558 VAL A CA 1
ATOM 4443 C C . VAL A 1 558 ? -29.343 -74.553 30.577 1.00 33.00 558 VAL A C 1
ATOM 4445 O O . VAL A 1 558 ? -30.509 -74.376 30.284 1.00 33.00 558 VAL A O 1
ATOM 4448 N N . ARG A 1 559 ? -28.506 -74.760 29.535 1.00 31.38 559 ARG A N 1
ATOM 4449 C CA . ARG A 1 559 ? -27.283 -75.570 29.316 1.00 31.38 559 ARG A CA 1
ATOM 4450 C C . ARG A 1 559 ? -26.609 -75.219 27.953 1.00 31.38 559 ARG A C 1
ATOM 4452 O O . ARG A 1 559 ? -27.312 -75.003 26.980 1.00 31.38 559 ARG A O 1
ATOM 4459 N N . LYS A 1 560 ? -25.266 -75.316 27.914 1.00 32.22 560 LYS A N 1
ATOM 4460 C CA . LYS A 1 560 ? -24.336 -75.868 26.876 1.00 32.22 560 LYS A CA 1
ATOM 4461 C C . LYS A 1 560 ? -24.514 -75.575 25.361 1.00 32.22 560 LYS A C 1
ATOM 4463 O O . LYS A 1 560 ? -25.423 -76.105 24.741 1.00 32.22 560 LYS A O 1
ATOM 4468 N N . SER A 1 561 ? -23.450 -75.078 24.707 1.00 30.81 561 SER A N 1
ATOM 4469 C CA . SER A 1 561 ? -22.409 -75.834 23.941 1.00 30.81 561 SER A CA 1
ATOM 4470 C C . SER A 1 561 ? -21.416 -74.837 23.269 1.00 30.81 561 SER A C 1
ATOM 4472 O O . SER A 1 561 ? -21.853 -73.816 22.765 1.00 30.81 561 SER A O 1
ATOM 4474 N N . VAL A 1 562 ? -20.091 -74.864 23.531 1.00 34.34 562 VAL A N 1
ATOM 4475 C CA . VAL A 1 562 ? -18.988 -75.568 22.803 1.00 34.34 562 VAL A CA 1
ATOM 4476 C C . VAL A 1 562 ? -18.891 -75.089 21.327 1.00 34.34 562 VAL A C 1
ATOM 4478 O O . VAL A 1 562 ? -19.842 -75.306 20.602 1.00 34.34 562 VAL A O 1
ATOM 4481 N N . ARG A 1 563 ? -17.831 -74.455 20.771 1.00 33.59 563 ARG A N 1
ATOM 4482 C CA . ARG A 1 563 ? -16.393 -74.826 20.721 1.00 33.59 563 ARG A CA 1
ATOM 4483 C C . ARG A 1 563 ? -15.515 -73.737 20.027 1.00 33.59 563 ARG A C 1
ATOM 4485 O O . ARG A 1 563 ? -15.893 -73.237 18.982 1.00 33.59 563 ARG A O 1
ATOM 4492 N N . LYS A 1 564 ? -14.299 -73.549 20.571 1.00 34.81 564 LYS A N 1
ATOM 4493 C CA . LYS A 1 564 ? -12.940 -73.430 19.960 1.00 34.81 564 LYS A CA 1
ATOM 4494 C C . LYS A 1 564 ? -12.528 -72.365 18.906 1.00 34.81 564 LYS A C 1
ATOM 4496 O O . LYS A 1 564 ? -12.944 -72.427 17.761 1.00 34.81 564 LYS A O 1
ATOM 4501 N N . ASN A 1 565 ? -11.394 -71.736 19.282 1.00 33.59 565 ASN A N 1
ATOM 4502 C CA . ASN A 1 565 ? -10.146 -71.451 18.526 1.00 33.59 565 ASN A CA 1
ATOM 4503 C C . ASN A 1 565 ? -10.155 -70.282 17.510 1.00 33.59 565 ASN A C 1
ATOM 4505 O O . ASN A 1 565 ? -11.134 -70.085 16.821 1.00 33.59 565 ASN A O 1
ATOM 4509 N N . ALA A 1 566 ? -9.097 -69.476 17.327 1.00 36.25 566 ALA A N 1
ATOM 4510 C CA . ALA A 1 566 ? -7.683 -69.612 17.685 1.00 36.25 566 ALA A CA 1
ATOM 4511 C C . ALA A 1 566 ? -6.986 -68.246 17.895 1.00 36.25 566 ALA A C 1
ATOM 4513 O O . ALA A 1 566 ? -7.302 -67.249 17.256 1.00 36.25 566 ALA A O 1
ATOM 4514 N N . ARG A 1 567 ? -5.951 -68.267 18.744 1.00 39.34 567 ARG A N 1
ATOM 4515 C CA . ARG A 1 567 ? -4.836 -67.308 18.808 1.00 39.34 567 ARG A CA 1
ATOM 4516 C C . ARG A 1 567 ? -4.056 -67.276 17.482 1.00 39.34 567 ARG A C 1
ATOM 4518 O O . ARG A 1 567 ? -3.750 -68.353 16.975 1.00 39.34 567 ARG A O 1
ATOM 4525 N N . ARG A 1 568 ? -3.459 -66.128 17.130 1.00 39.56 568 ARG A N 1
ATOM 4526 C CA . ARG A 1 568 ? -1.985 -66.037 17.028 1.00 39.56 568 ARG A CA 1
ATOM 4527 C C . ARG A 1 568 ? -1.448 -64.599 17.056 1.00 39.56 568 ARG A C 1
ATOM 4529 O O . ARG A 1 568 ? -1.860 -63.744 16.291 1.00 39.56 568 ARG A O 1
ATOM 4536 N N . ARG A 1 569 ? -0.490 -64.412 17.969 1.00 44.38 569 ARG A N 1
ATOM 4537 C CA . ARG A 1 569 ? 0.506 -63.335 18.072 1.00 44.38 569 ARG A CA 1
ATOM 4538 C C . ARG A 1 569 ? 1.531 -63.413 16.935 1.00 44.38 569 ARG A C 1
ATOM 4540 O O . ARG A 1 569 ? 1.930 -64.526 16.587 1.00 44.38 569 ARG A O 1
ATOM 4547 N N . ARG A 1 570 ? 2.070 -62.247 16.569 1.00 44.94 570 ARG A N 1
ATOM 4548 C CA . ARG A 1 570 ? 3.492 -61.839 16.389 1.00 44.94 570 ARG A CA 1
ATOM 4549 C C . ARG A 1 570 ? 3.466 -60.679 15.376 1.00 44.94 570 ARG A C 1
ATOM 4551 O O . ARG A 1 570 ? 2.745 -60.794 14.400 1.00 44.94 570 ARG A O 1
ATOM 4558 N N . LYS A 1 571 ? 4.173 -59.571 15.537 1.00 40.50 571 LYS A N 1
ATOM 4559 C CA . LYS A 1 571 ? 5.341 -59.227 16.343 1.00 40.50 571 LYS A CA 1
ATOM 4560 C C . LYS A 1 571 ? 5.295 -57.720 16.580 1.00 40.50 571 LYS A C 1
ATOM 4562 O O . LYS A 1 571 ? 4.705 -57.049 15.707 1.00 40.50 571 LYS A O 1
#

Sequence (571 aa):
QLVVAEITEWEHAKAIPKGQLIEVLGWPGDPGVDVEAIVHQHGINATFPSHVVEAAKKIPMVIPEDEIARREDWRERDVITIDPKTAKDFDDAILVEKAENGWRLAVHIADVSYYVKPESVMDLEARERGNSTYLVDRVIPMLPEELSNGICSLVPQEDRLTKCVVIDFDVKGRIVETYFCDAVICTPRKYAYEEAQEILENLGKGGRLGNRIREAWDLASLLRKRRFDNGGLDLDMPEVSIVLDDKGVPTGYQREEYNESHQLIEEFMLVANEAVARMVKNSNRPTIYRVHEDPDPDKLKEFAELARSHGYEPGDLTNRRHIQNLINSAKGSLEEPAIKVGLLKSLKRACYTATPDGHYGLAKTDYCHFTSPIRRYADLVMHRSLQALLKNRPKEIDRTPDSKRCIEIAEHISGTERTSSDAETESRRMKMLEWLELSSRKEEPPVFDAIITEVRAMGLFMECTDILQRGLVKRAGFPEGRWFFENNADRFANSRGQTLQSGTRMKVVVDEIDRIGMKVDFKIIEVIGGASQKKGVRNFAKKKPAGKKGESARRKTVRKSVRKNARRRRK

pLDDT: mean 89.24, std 16.11, range [27.53, 98.81]

Radius of gyration: 30.64 Å; chains: 1; bounding box: 63×105×77 Å

Secondary structure (DSSP, 8-state):
-EEEEEEEE--STTSPPEEEEEEEEE-TTSTTHHHHHHHHHTT---S--HHHHHHHTTS-SS--HHHHHHSEE-TTS--BEEE-TT-----EEEEEEEETTEEEEEEEEE-HHHHS-TTSHHHHHHHHH-B-EE-SS-EE-SS-HIIIIIISS--TTSEEEEEEEEEEEETTS-EEEEEEEEEEEE-S-EEEHHHHHHHHHSTTTTHHHHHHHHHHHHHHHHHHHHHHHTT-------EEEEEE-TTS-EEEEEEE---HHHHHHHHHHHHHHHHHHHHHHHTT----EEEBPPPPHHHHHHHHHHHHHTT-----TTSHHHHHHHHHHHTTSTTHHHHHHHHHHHSPPPEEESS---BTTTTBSS----S-TTTBHHHHHHHHHHGGG-TT--SSPPPPP-HHHHHHHHHHHHHHHHHHHHHHHHHHHHHHHHHHHHHHTSSSPPPEEEEEEEEETTEEEEEETTT--EEEEEGGGSPSS-EEEETTTTEEEETTS-EEETT-EEEEEEEEEETTTTEEEEEEEEEEE------------------------------------------